Protein AF-A0A8R1EGQ4-F1 (afdb_monomer)

Sequence (397 aa):
MYANQTPTEAYRGAMTIARELTLEKRDGEVLLVQRPARELEHARTPVLSLQNASIRQVSEQLNTLRLVNYEIYAEWASDQSVQFALRSGADNETLIGVDASQNEVYVDRSRSGISDFHEHFLGRHAAGLKAVDSNQHMRIYVDYSSVEVFANDGQAVITDMIYPDAGSMGISVQSQNKDLVFASLHIYELSPIRVEGAIEAGGTKFVCGVGNERGEIEDWCSFPTEHPETTLAKVIDYFRDKGVAAIGIGSFGPIDLQPGSPTYGYITTTPKPGWGNCNVIGLLKREFPVPFGWDTDVNAAALGEVTWGAAKGLDHCVYYTIGTGVGIGLVAGGKRVHGLLHPEGGHIRTRRHPEDHFAGLCPYHGDCLEGMAAGPAIQARWQSPGSELPTDHPAWE

InterPro domains:
  IPR000600 ROK family [PF00480] (197-390)
  IPR013189 Glycosyl hydrolase family 32, C-terminal [PF08244] (39-189)
  IPR013320 Concanavalin A-like lectin/glucanase domain superfamily [SSF49899] (36-192)
  IPR023296 Glycosyl hydrolase, five-bladed beta-propeller domain superfamily [G3DSA:2.115.10.20] (1-45)
  IPR043129 ATPase, nucleotide binding domain [SSF53067] (198-384)
  IPR049874 ROK, conserved site [PS01125] (322-347)
  IPR051804 Carbohydrate Metabolism Regulated Kinase/Isomerase [PTHR42742] (198-396)

Nearest PDB structures (foldseek):
  1xc3-assembly1_A  TM=9.858E-01  e=1.203E-23  Bacillus subtilis
  8i12-assembly1_A  TM=8.477E-01  e=6.881E-15  Arthrobacter sp. MN8
  4fff-assembly4_D  TM=7.784E-01  e=3.334E-12  Paenarthrobacter ureafaciens
  4ffi-assembly4_D  TM=7.939E-01  e=6.505E-12  Paenarthrobacter ureafaciens
  3vgl-assembly1_A  TM=8.192E-01  e=3.037E-10  Streptomyces griseus subsp. griseus NBRC 13350

Radius of gyration: 29.94 Å; Cα contacts (8 Å, |Δi|>4): 850; chains: 1; bounding box: 71×46×81 Å

Foldseek 3Di:
DCQAQDPDDPDTDDDDADWDWDWDADPNDTFTFIAHDPVLVVQWDWDDKDAFAFLVRVQVSQQPFFAAWKKKKFKFWLQWKKWKWFLADDQATWIWIADSVQQKTKIAQQRLPDQPSDPPQGDMDIDHHDDDDTMKIWMWTGHQFWIWIAIPNRRDIDIHTGHHDPRSRGMGMDTPDNRTTINIITMTHGDPFAWEWEWEADPFKIKIFTDGPQPGTDDIDMDTDDALVVRVVVVLVVCLPVNHQEYEYAHAADADCDPPPPQHQAHDDDPHPNRHSDNNVVVVCVRDVHYYHDHHSQQVVQLCCCPPRDNPPHQWDWGWDAEQFIAIWTGHRVRTDADPTHDRQQQAADDDDPPDPQQFDDPVRRHGNRRCGHQVNLCVRVVHGPVPDDPPDPSVD

pLDDT: mean 91.87, std 7.49, range [56.53, 98.62]

Organism: Caenorhabditis japonica (NCBI:txid281687)

Secondary structure (DSSP, 8-state):
-GGGS-S-SS--S-PPPPEEEEEEEETTEEEEEEEE-GGGGGGEEEEEEEEEEEHHHHHHHHTT-B-SSEEEEEEEETTS-EEEEEEE-SS--EEEEEETTTTEEEEE-TTSB--TT-TTTSSEEEEEPPP-SSEEEEEEEE-SSEEEEEETTTTEEEEEE-B--TT--EEEEE-S-TT-EEEEEEEEEE-PPP-EEEEEE-SSEEEEEEE-TT--EEEEEEEE---HHHHHHHHHHHHTTS--SEEEEEE-SSB---TT-TTTTEE-S-SSTTTTTEEHHHHHHHH--S-EEEEEHHHHHHHHHHHTSTTTT-SEEEEEEESSSEEEEEEETTEE---SS---GGGPBPPPPTT------BTTTBSBHHHHHSHHHHHHHHSS-GGGS-TTSTT--

Mean predicted aligned error: 10.71 Å

Solvent-accessible surface area (backbone atoms only — not comparable to full-atom values): 21900 Å² total; per-residue (Å²): 130,63,71,87,50,60,102,51,92,91,57,79,73,78,82,77,78,65,61,47,78,46,81,45,77,55,97,87,41,83,39,69,29,45,36,75,37,74,74,62,61,74,28,54,42,87,73,45,80,46,65,70,34,40,48,62,60,49,28,63,55,33,63,71,46,73,56,64,36,31,37,41,40,39,28,29,56,41,83,54,44,42,37,35,36,36,43,23,47,95,88,29,29,31,38,36,36,37,43,42,92,75,33,27,39,38,42,34,44,71,35,17,44,72,51,86,73,37,88,83,64,52,45,72,48,72,41,72,49,77,93,56,98,55,58,40,38,41,36,36,43,34,45,82,46,36,40,38,38,28,32,62,78,10,58,30,71,52,77,47,79,42,38,43,56,95,81,21,24,31,34,39,58,51,52,91,58,78,82,40,48,29,57,32,37,39,33,25,40,51,47,83,79,52,36,33,31,39,33,43,41,43,81,66,34,34,37,42,35,35,25,38,96,85,72,50,76,77,49,73,52,72,48,69,47,60,47,51,70,66,37,49,48,54,52,50,65,68,51,70,85,59,74,51,60,32,35,38,34,16,31,56,65,50,58,40,73,51,86,88,46,96,54,48,43,17,30,46,66,49,94,53,72,73,41,45,66,29,56,54,48,70,54,49,48,75,80,43,96,50,58,73,47,74,46,40,38,42,42,44,49,32,50,45,25,37,70,74,43,94,34,49,92,48,44,59,45,80,33,76,51,78,38,86,48,34,43,39,7,45,32,52,83,74,34,73,59,73,64,102,55,71,65,64,63,17,65,42,76,62,85,75,58,96,84,63,80,69,74,38,64,32,92,88,68,25,50,16,42,24,12,55,64,6,41,59,26,41,18,67,69,66,77,44,53,61,91,76,52,61,95,85,41,82,87,79,114

Structure (mmCIF, N/CA/C/O backbone):
data_AF-A0A8R1EGQ4-F1
#
_entry.id   AF-A0A8R1EGQ4-F1
#
loop_
_atom_site.group_PDB
_atom_site.id
_atom_site.type_symbol
_atom_site.label_atom_id
_atom_site.label_alt_id
_atom_site.label_comp_id
_atom_site.label_asym_id
_atom_site.label_entity_id
_atom_site.label_seq_id
_atom_site.pdbx_PDB_ins_code
_atom_site.Cartn_x
_atom_site.Cartn_y
_atom_site.Cartn_z
_atom_site.occupancy
_atom_site.B_iso_or_equiv
_atom_site.auth_seq_id
_atom_site.auth_comp_id
_atom_site.auth_asym_id
_atom_site.auth_atom_id
_atom_site.pdbx_PDB_model_num
ATOM 1 N N . MET A 1 1 ? -12.043 24.313 28.238 1.00 58.28 1 MET A N 1
ATOM 2 C CA . MET A 1 1 ? -11.891 23.458 27.039 1.00 58.28 1 MET A CA 1
ATOM 3 C C . MET A 1 1 ? -10.405 23.178 26.881 1.00 58.28 1 MET A C 1
ATOM 5 O O . MET A 1 1 ? -9.650 24.126 26.707 1.00 58.28 1 MET A O 1
ATOM 9 N N . TYR A 1 2 ? -9.984 21.917 26.994 1.00 71.56 2 TYR A N 1
ATOM 10 C CA . TYR A 1 2 ? -8.565 21.527 27.053 1.00 71.56 2 TYR A CA 1
ATOM 11 C C . TYR A 1 2 ? -7.868 21.455 25.684 1.00 71.56 2 TYR A C 1
ATOM 13 O O . TYR A 1 2 ? -6.672 21.191 25.621 1.00 71.56 2 TYR A O 1
ATOM 21 N N . ALA A 1 3 ? -8.588 21.725 24.589 1.00 66.38 3 ALA A N 1
ATOM 22 C CA . ALA A 1 3 ? -8.106 21.578 23.212 1.00 66.38 3 ALA A CA 1
ATOM 23 C C . ALA A 1 3 ? -6.799 22.341 22.901 1.00 66.38 3 ALA A C 1
ATOM 25 O O . ALA A 1 3 ? -6.059 21.942 22.011 1.00 66.38 3 ALA A O 1
ATOM 26 N N . ASN A 1 4 ? -6.491 23.406 23.652 1.00 71.88 4 ASN A N 1
ATOM 27 C CA . ASN A 1 4 ? -5.279 24.218 23.476 1.00 71.88 4 ASN A CA 1
ATOM 28 C C . ASN A 1 4 ? -4.139 23.878 24.456 1.00 71.88 4 ASN A C 1
ATOM 30 O O . ASN A 1 4 ? -3.112 24.552 24.434 1.00 71.88 4 ASN A O 1
ATOM 34 N N . GLN A 1 5 ? -4.330 22.895 25.338 1.00 78.25 5 GLN A N 1
ATOM 35 C CA . GLN A 1 5 ? -3.417 22.559 26.441 1.00 78.25 5 GLN A CA 1
ATOM 36 C C . GLN A 1 5 ? -2.930 21.102 26.359 1.00 78.25 5 GLN A C 1
ATOM 38 O O . GLN A 1 5 ? -2.560 20.515 27.368 1.00 78.25 5 GLN A O 1
ATOM 43 N N . THR A 1 6 ? -2.966 20.498 25.168 1.00 80.94 6 THR A N 1
ATOM 44 C CA . THR A 1 6 ? -2.574 19.098 24.958 1.00 80.94 6 THR A CA 1
ATOM 45 C C . THR A 1 6 ? -1.070 18.885 25.199 1.00 80.94 6 THR A C 1
ATOM 47 O O . THR A 1 6 ? -0.282 19.789 24.911 1.00 80.94 6 THR A O 1
ATOM 50 N N . PRO A 1 7 ? -0.640 17.701 25.682 1.00 80.19 7 PRO A N 1
ATOM 51 C CA . PRO A 1 7 ? 0.758 17.388 26.009 1.00 80.19 7 PRO A CA 1
ATOM 52 C C . PRO A 1 7 ? 1.609 17.081 24.758 1.00 80.19 7 PRO A C 1
ATOM 54 O O . PRO A 1 7 ? 2.436 16.174 24.751 1.00 80.19 7 PRO A O 1
ATOM 57 N N . THR A 1 8 ? 1.381 17.807 23.664 1.00 75.31 8 THR A N 1
ATOM 58 C CA . THR A 1 8 ? 1.959 17.554 22.340 1.00 75.31 8 THR A CA 1
ATOM 59 C C . THR A 1 8 ? 2.763 18.772 21.876 1.00 75.31 8 THR A C 1
ATOM 61 O O . THR A 1 8 ? 2.278 19.902 21.920 1.00 75.31 8 THR A O 1
ATOM 64 N N . GLU A 1 9 ? 4.011 18.566 21.438 1.00 63.69 9 GLU A N 1
ATOM 65 C CA . GLU A 1 9 ? 4.927 19.673 21.104 1.00 63.69 9 GLU A CA 1
ATOM 66 C C . GLU A 1 9 ? 4.793 20.163 19.649 1.00 63.69 9 GLU A C 1
ATOM 68 O O . GLU A 1 9 ? 4.814 21.368 19.401 1.00 63.69 9 GLU A O 1
ATOM 73 N N . ALA A 1 10 ? 4.631 19.243 18.687 1.00 56.53 10 ALA A N 1
ATOM 74 C CA . ALA A 1 10 ? 4.682 19.538 17.246 1.00 56.53 10 ALA A CA 1
ATOM 75 C C . ALA A 1 10 ? 3.310 19.622 16.548 1.00 56.53 10 ALA A C 1
ATOM 77 O O . ALA A 1 10 ? 3.206 20.164 15.450 1.00 56.53 10 ALA A O 1
ATOM 78 N N . TYR A 1 11 ? 2.253 19.099 17.170 1.00 57.59 11 TYR A N 1
ATOM 79 C CA . TYR A 1 11 ? 0.883 19.109 16.651 1.00 57.59 11 TYR A CA 1
ATOM 80 C C . TYR A 1 11 ? -0.089 19.441 17.785 1.00 57.59 11 TYR A C 1
ATOM 82 O O . TYR A 1 11 ? 0.217 19.190 18.950 1.00 57.59 11 TYR A O 1
ATOM 90 N N . ARG A 1 12 ? -1.246 20.033 17.476 1.00 58.31 12 ARG A N 1
ATOM 91 C CA . ARG A 1 12 ? -2.281 20.363 18.469 1.00 58.31 12 ARG A CA 1
ATOM 92 C C . ARG A 1 12 ? -3.647 19.920 17.969 1.00 58.31 12 ARG A C 1
ATOM 94 O O . ARG A 1 12 ? -4.057 20.314 16.881 1.00 58.31 12 ARG A O 1
ATOM 101 N N . GLY A 1 13 ? -4.338 19.144 18.800 1.00 59.12 13 GLY A N 1
ATOM 102 C CA . GLY A 1 13 ? -5.600 18.494 18.454 1.00 59.12 13 GLY A CA 1
ATOM 103 C C . GLY A 1 13 ? -5.421 17.258 17.567 1.00 59.12 13 GLY A C 1
ATOM 104 O O . GLY A 1 13 ? -4.347 17.023 17.016 1.00 59.12 13 GLY A O 1
ATOM 105 N N . ALA A 1 14 ? -6.492 16.480 17.436 1.00 62.59 14 ALA A N 1
ATOM 106 C CA . ALA A 1 14 ? -6.661 15.500 16.371 1.00 62.59 14 ALA A CA 1
ATOM 107 C C . ALA A 1 14 ? -7.864 15.920 15.526 1.00 62.59 14 ALA A C 1
ATOM 109 O O . ALA A 1 14 ? -8.851 16.445 16.052 1.00 62.59 14 ALA A O 1
ATOM 110 N N . MET A 1 15 ? -7.775 15.710 14.214 1.00 66.06 15 MET A N 1
ATOM 111 C CA . MET A 1 15 ? -8.969 15.755 13.382 1.00 66.06 15 MET A CA 1
ATOM 112 C C . MET A 1 15 ? -9.761 14.477 13.634 1.00 66.06 15 MET A C 1
ATOM 114 O O . MET A 1 15 ? -9.189 13.393 13.646 1.00 66.06 15 MET A O 1
ATOM 118 N N . THR A 1 16 ? -11.067 14.626 13.839 1.00 74.69 16 THR A N 1
ATOM 119 C CA . THR A 1 16 ? -11.985 13.484 13.805 1.00 74.69 16 THR A CA 1
ATOM 120 C C . THR A 1 16 ? -11.912 12.823 12.429 1.00 74.69 16 THR A C 1
ATOM 122 O O . THR A 1 16 ? -11.669 13.506 11.425 1.00 74.69 16 THR A O 1
ATOM 125 N N . ILE A 1 17 ? -12.127 11.515 12.366 1.00 87.19 17 ILE A N 1
ATOM 126 C CA . ILE A 1 17 ? -12.250 10.783 11.117 1.00 87.19 17 ILE A CA 1
ATOM 127 C C . ILE A 1 17 ? -13.349 11.416 10.258 1.00 87.19 17 ILE A C 1
ATOM 129 O O . ILE A 1 17 ? -14.364 11.923 10.751 1.00 87.19 17 ILE A O 1
ATOM 133 N N . ALA A 1 18 ? -13.147 11.389 8.941 1.00 89.81 18 ALA A N 1
ATOM 134 C CA . ALA A 1 18 ? -14.169 11.836 8.010 1.00 89.81 18 ALA A CA 1
ATOM 135 C C . ALA A 1 18 ? -15.449 11.009 8.216 1.00 89.81 18 ALA A C 1
ATOM 137 O O . ALA A 1 18 ? -15.400 9.781 8.317 1.00 89.81 18 ALA A O 1
ATOM 138 N N . ARG A 1 19 ? -16.594 11.693 8.289 1.00 92.88 19 ARG A N 1
ATOM 139 C CA . ARG A 1 19 ? -17.898 11.084 8.559 1.00 92.88 19 ARG A CA 1
ATOM 140 C C . ARG A 1 19 ? -18.994 11.672 7.689 1.00 92.88 19 ARG A C 1
ATOM 142 O O . ARG A 1 19 ? -18.993 12.864 7.386 1.00 92.88 19 ARG A O 1
ATOM 149 N N . GLU A 1 20 ? -19.951 10.829 7.345 1.00 93.81 20 GLU A N 1
ATOM 150 C CA . GLU A 1 20 ? -21.193 11.202 6.687 1.00 93.81 20 GLU A CA 1
ATOM 151 C C . GLU A 1 20 ? -22.265 11.482 7.743 1.00 93.81 20 GLU A C 1
ATOM 153 O O . GLU A 1 20 ? -22.477 10.686 8.661 1.00 93.81 20 GLU A O 1
ATOM 158 N N . LEU A 1 21 ? -22.946 12.623 7.619 1.00 94.81 21 LEU A N 1
ATOM 159 C CA . LEU A 1 21 ? -24.039 13.017 8.503 1.00 94.81 21 LEU A CA 1
ATOM 160 C C . LEU A 1 21 ? -25.363 12.882 7.756 1.00 94.81 21 LEU A C 1
ATOM 162 O O . LEU A 1 21 ? -25.537 13.440 6.674 1.00 94.81 21 LEU A O 1
ATOM 166 N N . THR A 1 22 ? -26.313 12.177 8.359 1.00 94.44 22 THR A N 1
ATOM 167 C CA . THR A 1 22 ? -27.644 11.941 7.790 1.00 94.44 22 THR A CA 1
ATOM 168 C C . THR A 1 22 ? -28.724 12.192 8.836 1.00 94.44 22 THR A C 1
ATOM 170 O O . THR A 1 22 ? -28.500 12.020 10.033 1.00 94.44 22 THR A O 1
ATOM 173 N N . LEU A 1 23 ? -29.904 12.631 8.394 1.00 94.25 23 LEU A N 1
ATOM 174 C CA . LEU A 1 23 ? -31.097 12.682 9.236 1.00 94.25 23 LEU A CA 1
ATOM 175 C C . LEU A 1 23 ? -31.973 11.478 8.901 1.00 94.25 23 LEU A C 1
ATOM 177 O O . LEU A 1 23 ? -32.432 11.345 7.768 1.00 94.25 23 LEU A O 1
ATOM 181 N N . GLU A 1 24 ? -32.225 10.621 9.884 1.00 90.88 24 GLU A N 1
ATOM 182 C CA . GLU A 1 24 ? -33.025 9.408 9.720 1.00 90.88 24 GLU A CA 1
ATOM 183 C C . GLU A 1 24 ? -34.241 9.422 10.633 1.00 90.88 24 GLU A C 1
ATOM 185 O O . GLU A 1 24 ? -34.179 9.907 11.759 1.00 90.88 24 GLU A O 1
ATOM 190 N N . LYS A 1 25 ? -35.356 8.853 10.169 1.00 87.62 25 LYS A N 1
ATOM 191 C CA . LYS A 1 25 ? -36.544 8.670 11.001 1.00 87.62 25 LYS A CA 1
ATOM 192 C C . LYS A 1 25 ? -36.578 7.240 11.537 1.00 87.62 25 LYS A C 1
ATOM 194 O O . LYS A 1 25 ? -36.754 6.315 10.751 1.00 87.62 25 LYS A O 1
ATOM 199 N N . ARG A 1 26 ? -36.440 7.064 12.854 1.00 82.19 26 ARG A N 1
ATOM 200 C CA . ARG A 1 26 ? -36.536 5.763 13.546 1.00 82.19 26 ARG A CA 1
ATOM 201 C C . ARG A 1 26 ? -37.587 5.870 14.650 1.00 82.19 26 ARG A C 1
ATOM 203 O O . ARG A 1 26 ? -37.583 6.846 15.397 1.00 82.19 26 ARG A O 1
ATOM 210 N N . ASP A 1 27 ? -38.536 4.937 14.676 1.00 76.88 27 ASP A N 1
ATOM 211 C CA . ASP A 1 27 ? -39.656 4.905 15.637 1.00 76.88 27 ASP A CA 1
ATOM 212 C C . ASP A 1 27 ? -40.436 6.222 15.755 1.00 76.88 27 ASP A C 1
ATOM 214 O O . ASP A 1 27 ? -40.885 6.634 16.820 1.00 76.88 27 ASP A O 1
ATOM 218 N N . GLY A 1 28 ? -40.597 6.919 14.628 1.00 82.88 28 GLY A N 1
ATOM 219 C CA . GLY A 1 28 ? -41.323 8.187 14.578 1.00 82.88 28 GLY A CA 1
ATOM 220 C C . GLY A 1 28 ? -40.487 9.427 14.905 1.00 82.88 28 GLY A C 1
ATOM 221 O O . GLY A 1 28 ? -40.935 10.528 14.579 1.00 82.88 28 GLY A O 1
ATOM 222 N N . GLU A 1 29 ? -39.272 9.275 15.432 1.00 84.88 29 GLU A N 1
ATOM 223 C CA . GLU A 1 29 ? -38.372 10.377 15.781 1.00 84.88 29 GLU A CA 1
ATOM 224 C C . GLU A 1 29 ? -37.299 10.612 14.716 1.00 84.88 29 GLU A C 1
ATOM 226 O O . GLU A 1 29 ? -36.794 9.672 14.104 1.00 84.88 29 GLU A O 1
ATOM 231 N N . VAL A 1 30 ? -36.934 11.878 14.501 1.00 89.56 30 VAL A N 1
ATOM 232 C CA . VAL A 1 30 ? -35.821 12.254 13.619 1.00 89.56 30 VAL A CA 1
ATOM 233 C C . VAL A 1 30 ? -34.527 12.231 14.428 1.00 89.56 30 VAL A C 1
ATOM 235 O O . VAL A 1 30 ? -34.418 12.899 15.454 1.00 89.56 30 VAL A O 1
ATOM 238 N N . LEU A 1 31 ? -33.551 11.467 13.955 1.00 88.44 31 LEU A N 1
ATOM 239 C CA . LEU A 1 31 ? -32.238 11.276 14.551 1.00 88.44 31 LEU A CA 1
ATOM 240 C C . LEU A 1 31 ? -31.157 11.809 13.616 1.00 88.44 31 LEU A C 1
ATOM 242 O O . LEU A 1 31 ? -31.199 11.555 12.414 1.00 88.44 31 LEU A O 1
ATOM 246 N N . LEU A 1 32 ? -30.166 12.500 14.179 1.00 91.38 32 LEU A N 1
ATOM 247 C CA . LEU A 1 32 ? -28.900 12.733 13.494 1.00 91.38 32 LEU A CA 1
ATOM 248 C C . LEU A 1 32 ? -28.051 11.470 13.627 1.00 91.38 32 LEU A C 1
ATOM 250 O O . LEU A 1 32 ? -27.694 11.084 14.736 1.00 91.38 32 LEU A O 1
ATOM 254 N N . VAL A 1 33 ? -27.736 10.848 12.499 1.00 93.44 33 VAL A N 1
ATOM 255 C CA . VAL A 1 33 ? -26.896 9.656 12.419 1.00 93.44 33 VAL A CA 1
ATOM 256 C C . VAL A 1 33 ? -25.579 10.037 11.757 1.00 93.44 33 VAL A C 1
ATOM 258 O O . VAL A 1 33 ? -25.565 10.725 10.733 1.00 93.44 33 VAL A O 1
ATOM 261 N N . GLN A 1 34 ? -24.472 9.607 12.355 1.00 95.12 34 GLN A N 1
ATOM 262 C CA . GLN A 1 34 ? -23.125 9.914 11.887 1.00 95.12 34 GLN A CA 1
ATOM 263 C C . GLN A 1 34 ? -22.370 8.618 11.614 1.00 95.12 34 GLN A C 1
ATOM 265 O O . GLN A 1 34 ? -22.123 7.856 12.542 1.00 95.12 34 GLN A O 1
ATOM 270 N N . ARG A 1 35 ? -21.971 8.369 10.369 1.00 94.56 35 ARG A N 1
ATOM 271 C CA . ARG A 1 35 ? -21.235 7.153 9.992 1.00 94.56 35 ARG A CA 1
ATOM 272 C C . ARG A 1 35 ? -19.822 7.494 9.536 1.00 94.56 35 ARG A C 1
ATOM 274 O O . ARG A 1 35 ? -19.649 8.541 8.918 1.00 94.56 35 ARG A O 1
ATOM 281 N N . PRO A 1 36 ? -18.821 6.639 9.789 1.00 94.31 36 PRO A N 1
ATOM 282 C CA . PRO A 1 36 ? -17.505 6.800 9.177 1.00 94.31 36 PRO A CA 1
ATOM 283 C C . PRO A 1 36 ? -17.629 6.842 7.651 1.00 94.31 36 PRO A C 1
ATOM 285 O O . PRO A 1 36 ? -18.422 6.089 7.082 1.00 94.31 36 PRO A O 1
ATOM 288 N N . ALA A 1 37 ? -16.855 7.708 6.998 1.00 92.25 37 ALA A N 1
ATOM 289 C CA . ALA A 1 37 ? -16.814 7.783 5.543 1.00 92.25 37 ALA A CA 1
ATOM 290 C C . ALA A 1 37 ? -16.367 6.437 4.956 1.00 92.25 37 ALA A C 1
ATOM 292 O O . ALA A 1 37 ? -15.406 5.826 5.434 1.00 92.25 37 ALA A O 1
ATOM 293 N N . ARG A 1 38 ? -17.049 5.981 3.904 1.00 89.56 38 ARG A N 1
ATOM 294 C CA . ARG A 1 38 ? -16.772 4.689 3.252 1.00 89.56 38 ARG A CA 1
ATOM 295 C C . ARG A 1 38 ? -15.348 4.590 2.692 1.00 89.56 38 ARG A C 1
ATOM 297 O O . ARG A 1 38 ? -14.814 3.502 2.538 1.00 89.56 38 ARG A O 1
ATOM 304 N N . GLU A 1 39 ? -14.703 5.712 2.392 1.00 84.94 39 GLU A N 1
ATOM 305 C CA . GLU A 1 39 ? -13.339 5.739 1.866 1.00 84.94 39 GLU A CA 1
ATOM 306 C C . GLU A 1 39 ? -12.321 5.187 2.880 1.00 84.94 39 GLU A C 1
ATOM 308 O O . GLU A 1 39 ? -11.289 4.658 2.466 1.00 84.94 39 GLU A O 1
ATOM 313 N N . LEU A 1 40 ? -12.636 5.225 4.185 1.00 87.44 40 LEU A N 1
ATOM 314 C CA . LEU A 1 40 ? -11.818 4.627 5.248 1.00 87.44 40 LEU A CA 1
ATOM 315 C C . LEU A 1 40 ? -11.712 3.101 5.125 1.00 87.44 40 LEU A C 1
ATOM 317 O O . LEU A 1 40 ? -10.766 2.510 5.641 1.00 87.44 40 LEU A O 1
ATOM 321 N N . GLU A 1 41 ? -12.641 2.452 4.419 1.00 89.38 41 GLU A N 1
ATOM 322 C CA . GLU A 1 41 ? -12.607 1.004 4.219 1.00 89.38 41 GLU A CA 1
ATOM 323 C C . GLU A 1 41 ? -11.404 0.558 3.375 1.00 89.38 41 GLU A C 1
ATOM 325 O O . GLU A 1 41 ? -10.922 -0.561 3.550 1.00 89.38 41 GLU A O 1
ATOM 330 N N . HIS A 1 42 ? -10.858 1.432 2.521 1.00 84.62 42 HIS A N 1
ATOM 331 C CA . HIS A 1 42 ? -9.671 1.124 1.718 1.00 84.62 42 HIS A CA 1
ATOM 332 C C . HIS A 1 42 ? -8.394 0.998 2.563 1.00 84.62 42 HIS A C 1
ATOM 334 O O . HIS A 1 42 ? -7.479 0.272 2.177 1.00 84.62 42 HIS A O 1
ATOM 340 N N . ALA A 1 43 ? -8.351 1.640 3.735 1.00 86.25 43 ALA A N 1
ATOM 341 C CA . ALA A 1 43 ? -7.224 1.567 4.667 1.00 86.25 43 ALA A CA 1
ATOM 342 C C . ALA A 1 43 ? -7.204 0.272 5.505 1.00 86.25 43 ALA A C 1
ATOM 344 O O . ALA A 1 43 ? -6.272 0.053 6.282 1.00 86.25 43 ALA A O 1
ATOM 345 N N . ARG A 1 44 ? -8.233 -0.582 5.383 1.00 91.69 44 ARG A N 1
ATOM 346 C CA . ARG A 1 44 ? -8.366 -1.812 6.168 1.00 91.69 44 ARG A CA 1
ATOM 347 C C . ARG A 1 44 ? -7.428 -2.909 5.667 1.00 91.69 44 ARG A C 1
ATOM 349 O O . ARG A 1 44 ? -7.499 -3.333 4.512 1.00 91.69 44 ARG A O 1
ATOM 356 N N . THR A 1 45 ? -6.680 -3.477 6.604 1.00 91.56 45 THR A N 1
ATOM 357 C CA . THR A 1 45 ? -6.012 -4.774 6.473 1.00 91.56 45 THR A CA 1
ATOM 358 C C . THR A 1 45 ? -6.639 -5.745 7.480 1.00 91.56 45 THR A C 1
ATOM 360 O O . THR A 1 45 ? -6.553 -5.497 8.683 1.00 91.56 45 THR A O 1
ATOM 363 N N . PRO A 1 46 ? -7.314 -6.831 7.048 1.00 95.06 46 PRO A N 1
ATOM 364 C CA . PRO A 1 46 ? -7.962 -7.769 7.969 1.00 95.06 46 PRO A CA 1
ATOM 365 C C . PRO A 1 46 ? -6.969 -8.438 8.931 1.00 95.06 46 PRO A C 1
ATOM 367 O O . PRO A 1 46 ? -5.986 -9.025 8.486 1.00 95.06 46 PRO A O 1
ATOM 370 N N . VAL A 1 47 ? -7.259 -8.396 10.236 1.00 96.94 47 VAL A N 1
ATOM 371 C CA . VAL A 1 47 ? -6.438 -9.021 11.295 1.00 96.94 47 VAL A CA 1
ATOM 372 C C . VAL A 1 47 ? -7.180 -10.164 11.976 1.00 96.94 47 VAL A C 1
ATOM 374 O O . VAL A 1 47 ? -6.628 -11.245 12.168 1.00 96.94 47 VAL A O 1
ATOM 377 N N . LEU A 1 48 ? -8.440 -9.936 12.347 1.00 98.12 48 LEU A N 1
ATOM 378 C CA . LEU A 1 48 ? -9.266 -10.921 13.037 1.00 98.12 48 LEU A CA 1
ATOM 379 C C . LEU A 1 48 ? -10.687 -10.871 12.488 1.00 98.12 48 LEU A C 1
ATOM 381 O O . LEU A 1 48 ? -11.240 -9.799 12.264 1.00 98.12 48 LEU A O 1
ATOM 385 N N . SER A 1 49 ? -11.284 -12.040 12.287 1.00 98.31 49 SER A N 1
ATOM 386 C CA . SER A 1 49 ? -12.671 -12.173 11.855 1.00 98.31 49 SER A CA 1
ATOM 387 C C . SER A 1 49 ? -13.280 -13.397 12.522 1.00 98.31 49 SER A C 1
ATOM 389 O O . SER A 1 49 ? -12.898 -14.527 12.222 1.00 98.31 49 SER A O 1
ATOM 391 N N . LEU A 1 50 ? -14.223 -13.167 13.427 1.00 98.12 50 LEU A N 1
ATOM 392 C CA . LEU A 1 50 ? -14.918 -14.191 14.194 1.00 98.12 50 LEU A CA 1
ATOM 393 C C . LEU A 1 50 ? -16.424 -14.069 13.965 1.00 98.12 50 LEU A C 1
ATOM 395 O O . LEU A 1 50 ? -16.963 -12.971 13.845 1.00 98.12 50 LEU A O 1
ATOM 399 N N . GLN A 1 51 ? -17.095 -15.213 13.906 1.00 98.06 51 GLN A N 1
ATOM 400 C CA . GLN A 1 51 ? -18.537 -15.324 13.702 1.00 98.06 51 GLN A CA 1
ATOM 401 C C . GLN A 1 51 ? -19.093 -16.285 14.748 1.00 98.06 51 GLN A C 1
ATOM 403 O O . GLN A 1 51 ? -18.517 -17.356 14.946 1.00 98.06 51 GLN A O 1
ATOM 408 N N . ASN A 1 52 ? -20.193 -15.909 15.404 1.00 97.75 52 ASN A N 1
ATOM 409 C CA . ASN A 1 52 ? -20.836 -16.686 16.470 1.00 97.75 52 ASN A CA 1
ATOM 410 C C . ASN A 1 52 ? -19.837 -17.199 17.528 1.00 97.75 52 ASN A C 1
ATOM 412 O O . ASN A 1 52 ? -19.815 -18.384 17.867 1.00 97.75 52 ASN A O 1
ATOM 416 N N . ALA A 1 53 ? -18.968 -16.312 18.015 1.00 98.00 53 ALA A N 1
ATOM 417 C CA . ALA A 1 53 ? -17.872 -16.661 18.913 1.00 98.00 53 ALA A CA 1
ATOM 418 C C . ALA A 1 53 ? -18.198 -16.295 20.364 1.00 98.00 53 ALA A C 1
ATOM 420 O O . ALA A 1 53 ? -18.665 -15.194 20.652 1.00 98.00 53 ALA A O 1
ATOM 421 N N . SER A 1 54 ? -17.908 -17.204 21.297 1.00 98.19 54 SER A N 1
ATOM 422 C CA . SER A 1 54 ? -18.048 -16.918 22.729 1.00 98.19 54 SER A CA 1
ATOM 423 C C . SER A 1 54 ? -17.053 -15.848 23.177 1.00 98.19 54 SER A C 1
ATOM 425 O O . SER A 1 54 ? -15.938 -15.758 22.653 1.00 98.19 54 SER A O 1
ATOM 427 N N . ILE A 1 55 ? -17.403 -15.088 24.215 1.00 97.69 55 ILE A N 1
ATOM 428 C CA . ILE A 1 55 ? -16.515 -14.075 24.796 1.00 97.69 55 ILE A CA 1
ATOM 429 C C . ILE A 1 55 ? -15.161 -14.649 25.221 1.00 97.69 55 ILE A C 1
ATOM 431 O O . ILE A 1 55 ? -14.142 -13.973 25.108 1.00 97.69 55 ILE A O 1
ATOM 435 N N . ARG A 1 56 ? -15.121 -15.916 25.649 1.00 97.56 56 ARG A N 1
ATOM 436 C CA . ARG A 1 56 ? -13.869 -16.604 25.970 1.00 97.56 56 ARG A CA 1
ATOM 437 C C . ARG A 1 56 ? -12.969 -16.736 24.741 1.00 97.56 56 ARG A C 1
ATOM 439 O O . ARG A 1 56 ? -11.801 -16.372 24.820 1.00 97.56 56 ARG A O 1
ATOM 446 N N . GLN A 1 57 ? -13.506 -17.226 23.623 1.00 97.56 57 GLN A N 1
ATOM 447 C CA . GLN A 1 57 ? -12.746 -17.366 22.375 1.00 97.56 57 GLN A CA 1
ATOM 448 C C . GLN A 1 57 ? -12.263 -16.005 21.874 1.00 97.56 57 GLN A C 1
ATOM 450 O O . GLN A 1 57 ? -11.104 -15.871 21.491 1.00 97.56 57 GLN A O 1
ATOM 455 N N . VAL A 1 58 ? -13.128 -14.986 21.921 1.00 98.12 58 VAL A N 1
ATOM 456 C CA . VAL A 1 58 ? -12.753 -13.616 21.551 1.00 98.12 58 VAL A CA 1
ATOM 457 C C . VAL A 1 58 ? -11.625 -13.110 22.450 1.00 98.12 58 VAL A C 1
ATOM 459 O O . VAL A 1 58 ? -10.606 -12.659 21.940 1.00 98.12 58 VAL A O 1
ATOM 462 N N . SER A 1 59 ? -11.755 -13.231 23.773 1.00 97.75 59 SER A N 1
ATOM 463 C CA . SER A 1 59 ? -10.737 -12.791 24.736 1.00 97.75 59 SER A CA 1
ATOM 464 C C . SER A 1 59 ? -9.383 -13.469 24.497 1.00 97.75 59 SER A C 1
ATOM 466 O O . SER A 1 59 ? -8.356 -12.793 24.455 1.00 97.75 59 SER A O 1
ATOM 468 N N . GLU A 1 60 ? -9.373 -14.786 24.264 1.00 97.62 60 GLU A N 1
ATOM 469 C CA . GLU A 1 60 ? -8.158 -15.543 23.938 1.00 97.62 60 GLU A CA 1
ATOM 470 C C . GLU A 1 60 ? -7.471 -15.005 22.670 1.00 97.62 60 GLU A C 1
ATOM 472 O O . GLU A 1 60 ? -6.251 -14.856 22.674 1.00 97.62 60 GLU A O 1
ATOM 477 N N . GLN A 1 61 ? -8.228 -14.650 21.623 1.00 98.25 61 GLN A N 1
ATOM 478 C CA . GLN A 1 61 ? -7.670 -14.054 20.401 1.00 98.25 61 GLN A CA 1
ATOM 479 C C . GLN A 1 61 ? -7.161 -12.623 20.635 1.00 98.25 61 GLN A C 1
ATOM 481 O O . GLN A 1 61 ? -6.010 -12.324 20.314 1.00 98.25 61 GLN A O 1
ATOM 486 N N . LEU A 1 62 ? -7.975 -11.744 21.235 1.00 98.19 62 LEU A N 1
ATOM 487 C CA . LEU A 1 62 ? -7.623 -10.331 21.443 1.00 98.19 62 LEU A CA 1
ATOM 488 C C . LEU A 1 62 ? -6.365 -10.152 22.294 1.00 98.19 62 LEU A C 1
ATOM 490 O O . LEU A 1 62 ? -5.515 -9.334 21.951 1.00 98.19 62 LEU A O 1
ATOM 494 N N . ASN A 1 63 ? -6.183 -10.975 23.331 1.00 96.25 63 ASN A N 1
ATOM 495 C CA . ASN A 1 63 ? -5.014 -10.899 24.210 1.00 96.25 63 ASN A CA 1
ATOM 496 C C . ASN A 1 63 ? -3.678 -11.148 23.479 1.00 96.25 63 ASN A C 1
ATOM 498 O O . ASN A 1 63 ? -2.616 -10.758 23.983 1.00 96.25 63 ASN A O 1
ATOM 502 N N . THR A 1 64 ? -3.708 -11.772 22.295 1.00 97.00 64 THR A N 1
ATOM 503 C CA . THR A 1 64 ? -2.512 -11.992 21.466 1.00 97.00 64 THR A CA 1
ATOM 504 C C . THR A 1 64 ? -2.174 -10.802 20.570 1.00 97.00 64 THR A C 1
ATOM 506 O O . THR A 1 64 ? -1.020 -10.653 20.169 1.00 97.00 64 THR A O 1
ATOM 509 N N . LEU A 1 65 ? -3.145 -9.932 20.285 1.00 97.19 65 LEU A N 1
ATOM 510 C CA . LEU A 1 65 ? -2.973 -8.808 19.372 1.00 97.19 65 LEU A CA 1
ATOM 511 C C . LEU A 1 65 ? -2.170 -7.677 20.017 1.00 97.19 65 LEU A C 1
ATOM 513 O O . LEU A 1 65 ? -2.287 -7.388 21.211 1.00 97.19 65 LEU A O 1
ATOM 517 N N . ARG A 1 66 ? -1.344 -7.021 19.202 1.00 96.81 66 ARG A N 1
ATOM 518 C CA . ARG A 1 66 ? -0.613 -5.800 19.554 1.00 96.81 66 ARG A CA 1
ATOM 519 C C . ARG A 1 66 ? -0.742 -4.824 18.396 1.00 96.81 66 ARG A C 1
ATOM 521 O O . ARG A 1 66 ? -0.048 -4.983 17.400 1.00 96.81 66 ARG A O 1
ATOM 528 N N . LEU A 1 67 ? -1.630 -3.841 18.526 1.00 95.19 67 LEU A N 1
ATOM 529 C CA . LEU A 1 67 ? -1.945 -2.882 17.463 1.00 95.19 67 LEU A CA 1
ATOM 530 C C . LEU A 1 67 ? -1.927 -1.443 17.998 1.00 95.19 67 LEU A C 1
ATOM 532 O O . LEU A 1 67 ? -2.132 -1.193 19.191 1.00 95.19 67 LEU A O 1
ATOM 536 N N . VAL A 1 68 ? -1.674 -0.490 17.102 1.00 92.94 68 VAL A N 1
ATOM 537 C CA . VAL A 1 68 ? -1.767 0.950 17.397 1.00 92.94 68 VAL A CA 1
ATOM 538 C C . VAL A 1 68 ? -2.977 1.555 16.707 1.00 92.94 68 VAL A C 1
ATOM 540 O O . VAL A 1 68 ? -3.844 2.081 17.396 1.00 92.94 68 VAL A O 1
ATOM 543 N N . ASN A 1 69 ? -3.049 1.397 15.382 1.00 93.44 69 ASN A N 1
ATOM 544 C CA . ASN A 1 69 ? -4.092 1.976 14.545 1.00 93.44 69 ASN A CA 1
ATOM 545 C C . ASN A 1 69 ? -4.989 0.862 14.026 1.00 93.44 69 ASN A C 1
ATOM 547 O O . ASN A 1 69 ? -4.530 -0.016 13.291 1.00 93.44 69 ASN A O 1
ATOM 551 N N . TYR A 1 70 ? -6.247 0.848 14.441 1.00 97.00 70 TYR A N 1
ATOM 552 C CA . TYR A 1 70 ? -7.152 -0.236 14.083 1.00 97.00 70 TYR A CA 1
ATOM 553 C C . TYR A 1 70 ? -8.616 0.172 14.181 1.00 97.00 70 TYR A C 1
ATOM 555 O O . TYR A 1 70 ? -8.993 1.097 14.898 1.00 97.00 70 TYR A O 1
ATOM 563 N N . GLU A 1 71 ? -9.443 -0.571 13.459 1.00 97.75 71 GLU A N 1
ATOM 564 C CA . GLU A 1 71 ? -10.892 -0.560 13.568 1.00 97.75 71 GLU A CA 1
ATOM 565 C C . GLU A 1 71 ? -11.348 -1.861 14.235 1.00 97.75 71 GLU A C 1
ATOM 567 O O . GLU A 1 71 ? -10.936 -2.946 13.824 1.00 97.75 71 GLU A O 1
ATOM 572 N N . ILE A 1 72 ? -12.225 -1.759 15.231 1.00 98.44 72 ILE A N 1
ATOM 573 C CA . ILE A 1 72 ? -13.017 -2.877 15.751 1.00 98.44 72 ILE A CA 1
ATOM 574 C C . ILE A 1 72 ? -14.449 -2.693 15.269 1.00 98.44 72 ILE A C 1
ATOM 576 O O . ILE A 1 72 ? -15.023 -1.622 15.438 1.00 98.44 72 ILE A O 1
ATOM 580 N N . TYR A 1 73 ? -15.049 -3.750 14.742 1.00 97.75 73 TYR A N 1
ATOM 581 C CA . TYR A 1 73 ? -16.483 -3.850 14.516 1.00 97.75 73 TYR A CA 1
ATOM 582 C C . TYR A 1 73 ? -17.015 -5.076 15.249 1.00 97.75 73 TYR A C 1
ATOM 584 O O . TYR A 1 73 ? -16.509 -6.178 15.043 1.00 97.75 73 TYR A O 1
ATOM 592 N N . ALA A 1 74 ? -18.006 -4.897 16.116 1.00 97.69 74 ALA A N 1
ATOM 593 C CA . ALA A 1 74 ? -18.559 -5.976 16.922 1.00 97.69 74 ALA A CA 1
ATOM 594 C C . ALA A 1 74 ? -20.083 -5.895 17.011 1.00 97.69 74 ALA A C 1
ATOM 596 O O . ALA A 1 74 ? -20.660 -4.807 17.110 1.00 97.69 74 ALA A O 1
ATOM 597 N N . GLU A 1 75 ? -20.709 -7.068 17.035 1.00 97.31 75 GLU A N 1
ATOM 598 C CA . GLU A 1 75 ? -22.151 -7.246 17.158 1.00 97.31 75 GLU A CA 1
ATOM 599 C C . GLU A 1 75 ? -22.473 -8.326 18.189 1.00 97.31 75 GLU A C 1
ATOM 601 O O . GLU A 1 75 ? -21.892 -9.415 18.174 1.00 97.31 75 GLU A O 1
ATOM 606 N N . TRP A 1 76 ? -23.420 -8.043 19.077 1.00 96.00 76 TRP A N 1
ATOM 607 C CA . TRP A 1 76 ? -23.883 -8.977 20.105 1.00 96.00 76 TRP A CA 1
ATOM 608 C C . TRP A 1 76 ? -25.323 -8.647 20.525 1.00 96.00 76 TRP A C 1
ATOM 610 O O . TRP A 1 76 ? -25.890 -7.650 20.081 1.00 96.00 76 TRP A O 1
ATOM 620 N N . ALA A 1 77 ? -25.927 -9.489 21.365 1.00 93.19 77 ALA A N 1
ATOM 621 C CA . ALA A 1 77 ? -27.294 -9.287 21.851 1.00 93.19 77 ALA A CA 1
ATOM 622 C C . ALA A 1 77 ? -27.442 -7.959 22.622 1.00 93.19 77 ALA A C 1
ATOM 624 O O . ALA A 1 77 ? -26.621 -7.642 23.484 1.00 93.19 77 ALA A O 1
ATOM 625 N N . SER A 1 78 ? -28.491 -7.188 22.322 1.00 89.06 78 SER A N 1
ATOM 626 C CA . SER A 1 78 ? -28.643 -5.808 22.808 1.00 89.06 78 SER A CA 1
ATOM 627 C C . SER A 1 78 ? -28.857 -5.659 24.316 1.00 89.06 78 SER A C 1
ATOM 629 O O . SER A 1 78 ? -28.632 -4.584 24.866 1.00 89.06 78 SER A O 1
ATOM 631 N N . ASP A 1 79 ? -29.237 -6.735 25.001 1.00 90.38 79 ASP A N 1
ATOM 632 C CA . ASP A 1 79 ? -29.470 -6.767 26.444 1.00 90.38 79 ASP A CA 1
ATOM 633 C C . ASP A 1 79 ? -28.199 -7.034 27.272 1.00 90.38 79 ASP A C 1
ATOM 635 O O . ASP A 1 79 ? -28.266 -7.117 28.500 1.00 90.38 79 ASP A O 1
ATOM 639 N N . GLN A 1 80 ? -27.034 -7.164 26.627 1.00 93.25 80 GLN A N 1
ATOM 640 C CA . GLN A 1 80 ? -25.771 -7.472 27.296 1.00 93.25 80 GLN A CA 1
ATOM 641 C C . GLN A 1 80 ? -24.790 -6.294 27.284 1.00 93.25 80 GLN A C 1
ATOM 643 O O . GLN A 1 80 ? -24.511 -5.699 26.241 1.00 93.25 80 GLN A O 1
ATOM 648 N N . SER A 1 81 ? -24.170 -6.027 28.436 1.00 95.81 81 SER A N 1
ATOM 649 C CA . SER A 1 81 ? -23.058 -5.075 28.544 1.00 95.81 81 SER A CA 1
ATOM 650 C C . SER A 1 81 ? -21.735 -5.705 28.096 1.00 95.81 81 SER A C 1
ATOM 652 O O . SER A 1 81 ? -21.395 -6.823 28.500 1.00 95.81 81 SER A O 1
ATOM 654 N N . VAL A 1 82 ? -20.953 -4.966 27.310 1.00 97.81 82 VAL A N 1
ATOM 655 C CA . VAL A 1 82 ? -19.621 -5.362 26.818 1.00 97.81 82 VAL A CA 1
ATOM 656 C C . VAL A 1 82 ? -18.657 -4.201 27.007 1.00 97.81 82 VAL A C 1
ATOM 658 O O . VAL A 1 82 ? -18.992 -3.063 26.685 1.00 97.81 82 VAL A O 1
ATOM 661 N N . GLN A 1 83 ? -17.449 -4.500 27.482 1.00 98.25 83 GLN A N 1
ATOM 662 C CA . GLN A 1 83 ? -16.371 -3.535 27.665 1.00 98.25 83 GLN A CA 1
ATOM 663 C C . GLN A 1 83 ? -15.093 -4.030 26.991 1.00 98.25 83 GLN A C 1
ATOM 665 O O . GLN A 1 83 ? -14.592 -5.112 27.293 1.00 98.25 83 GLN A O 1
ATOM 670 N N . PHE A 1 84 ? -14.530 -3.201 26.126 1.00 98.62 84 PHE A N 1
ATOM 671 C CA . PHE A 1 84 ? -13.186 -3.333 25.594 1.00 98.62 84 PHE A CA 1
ATOM 672 C C . PHE A 1 84 ? -12.214 -2.501 26.431 1.00 98.62 84 PHE A C 1
ATOM 674 O O . PHE A 1 84 ? -12.522 -1.371 26.808 1.00 98.62 84 PHE A O 1
ATOM 681 N N . ALA A 1 85 ? -11.032 -3.049 26.695 1.00 98.31 85 ALA A N 1
ATOM 682 C CA . ALA A 1 85 ? -9.883 -2.285 27.162 1.00 98.31 85 ALA A CA 1
ATOM 683 C C . ALA A 1 85 ? -8.888 -2.177 26.004 1.00 98.31 85 ALA A C 1
ATOM 685 O O . ALA A 1 85 ? -8.419 -3.191 25.478 1.00 98.31 85 ALA A O 1
ATOM 686 N N . LEU A 1 86 ? -8.645 -0.945 25.570 1.00 98.25 86 LEU A N 1
ATOM 687 C CA . LEU A 1 86 ? -7.887 -0.595 24.375 1.00 98.25 86 LEU A CA 1
ATOM 688 C C . LEU A 1 86 ? -6.663 0.223 24.754 1.00 98.25 86 LEU A C 1
ATOM 690 O O . LEU A 1 86 ? -6.670 0.941 25.757 1.00 98.25 86 LEU A O 1
ATOM 694 N N . ARG A 1 87 ? -5.618 0.135 23.922 1.00 96.62 87 ARG A N 1
ATOM 695 C CA . ARG A 1 87 ? -4.321 0.774 24.195 1.00 96.62 87 ARG A CA 1
ATOM 696 C C . ARG A 1 87 ? -3.865 0.447 25.623 1.00 96.62 87 ARG A C 1
ATOM 698 O O . ARG A 1 87 ? -3.453 1.328 26.373 1.00 96.62 87 ARG A O 1
ATOM 705 N N . SER A 1 88 ? -4.015 -0.824 26.004 1.00 96.25 88 SER A N 1
ATOM 706 C CA . SER A 1 88 ? -3.690 -1.311 27.343 1.00 96.25 88 SER A CA 1
ATOM 707 C C . SER A 1 88 ? -2.195 -1.607 27.460 1.00 96.25 88 SER A C 1
ATOM 709 O O . SER A 1 88 ? -1.602 -2.238 26.577 1.00 96.25 88 SER A O 1
ATOM 711 N N . GLY A 1 89 ? -1.594 -1.156 28.556 1.00 93.56 89 GLY A N 1
ATOM 712 C CA . GLY A 1 89 ? -0.213 -1.410 28.956 1.00 93.56 89 GLY A CA 1
ATOM 713 C C . GLY A 1 89 ? -0.138 -1.936 30.390 1.00 93.56 89 GLY A C 1
ATOM 714 O O . GLY A 1 89 ? -1.094 -2.521 30.895 1.00 93.56 89 GLY A O 1
ATOM 715 N N . ALA A 1 90 ? 1.009 -1.748 31.047 1.00 88.56 90 ALA A N 1
ATOM 716 C CA . ALA A 1 90 ? 1.175 -2.149 32.446 1.00 88.56 90 ALA A CA 1
ATOM 717 C C . ALA A 1 90 ? 0.291 -1.314 33.391 1.00 88.56 90 ALA A C 1
ATOM 719 O O . ALA A 1 90 ? -0.373 -1.874 34.261 1.00 88.56 90 ALA A O 1
ATOM 720 N N . ASP A 1 91 ? 0.241 0.005 33.171 1.00 87.88 91 ASP A N 1
ATOM 721 C CA . ASP A 1 91 ? -0.382 0.952 34.105 1.00 87.88 91 ASP A CA 1
ATOM 722 C C . ASP A 1 91 ? -1.557 1.747 33.505 1.00 87.88 91 ASP A C 1
ATOM 724 O O . ASP A 1 91 ? -2.343 2.343 34.250 1.00 87.88 91 ASP A O 1
ATOM 728 N N . ASN A 1 92 ? -1.743 1.707 32.183 1.00 91.50 92 ASN A N 1
ATOM 729 C CA . ASN A 1 92 ? -2.767 2.458 31.454 1.00 91.50 92 ASN A CA 1
ATOM 730 C C . ASN A 1 92 ? -3.668 1.575 30.585 1.00 91.50 92 ASN A C 1
ATOM 732 O O . ASN A 1 92 ? -3.284 0.504 30.121 1.00 91.50 92 ASN A O 1
ATOM 736 N N . GLU A 1 93 ? -4.886 2.057 30.370 1.00 96.75 93 GLU A N 1
ATOM 737 C CA . GLU A 1 93 ? -5.883 1.496 29.465 1.00 96.75 93 GLU A CA 1
ATOM 738 C C . GLU A 1 93 ? -6.959 2.545 29.169 1.00 96.75 93 GLU A C 1
ATOM 740 O O . GLU A 1 93 ? -7.238 3.426 29.984 1.00 96.75 93 GLU A O 1
ATOM 745 N N . THR A 1 94 ? -7.589 2.435 28.005 1.00 97.94 94 THR A N 1
ATOM 746 C CA . THR A 1 94 ? -8.807 3.180 27.672 1.00 97.94 94 THR A CA 1
ATOM 747 C C . THR A 1 94 ? -9.964 2.199 27.638 1.00 97.94 94 THR A C 1
ATOM 749 O O . THR A 1 94 ? -9.920 1.229 26.881 1.00 97.94 94 THR A O 1
ATOM 752 N N . LEU A 1 95 ? -10.989 2.427 28.455 1.00 98.38 95 LEU A N 1
ATOM 753 C CA . LEU A 1 95 ? -12.134 1.526 28.533 1.00 98.38 95 LEU A CA 1
ATOM 754 C C . LEU A 1 95 ? -13.261 2.054 27.655 1.00 98.38 95 LEU A C 1
ATOM 756 O O . LEU A 1 95 ? -13.664 3.205 27.784 1.00 98.38 95 LEU A O 1
ATOM 760 N N . ILE A 1 96 ? -13.780 1.214 26.769 1.00 98.62 96 ILE A N 1
ATOM 761 C CA . ILE A 1 96 ? -14.857 1.572 25.845 1.00 98.62 96 ILE A CA 1
ATOM 762 C C . ILE A 1 96 ? -15.908 0.483 25.894 1.00 98.62 96 ILE A C 1
ATOM 764 O O . ILE A 1 96 ? -15.576 -0.694 25.777 1.00 98.62 96 ILE A O 1
ATOM 768 N N . GLY A 1 97 ? -17.176 0.839 26.045 1.00 97.69 97 GLY A N 1
ATOM 769 C CA . GLY A 1 97 ? -18.204 -0.182 26.152 1.00 97.69 97 GLY A CA 1
ATOM 770 C C . GLY A 1 97 ? -19.622 0.322 26.012 1.00 97.69 97 GLY A C 1
ATOM 771 O O . GLY A 1 97 ? -19.877 1.511 25.838 1.00 97.69 97 GLY A O 1
ATOM 772 N N . VAL A 1 98 ? -20.541 -0.629 26.113 1.00 96.75 98 VAL A N 1
ATOM 773 C CA . VAL A 1 98 ? -21.974 -0.387 26.248 1.00 96.75 98 VAL A CA 1
ATOM 774 C C . VAL A 1 98 ? -22.409 -0.899 27.610 1.00 96.75 98 VAL A C 1
ATOM 776 O O . VAL A 1 98 ? -22.119 -2.043 27.967 1.00 96.75 98 VAL A O 1
ATOM 779 N N . ASP A 1 99 ? -23.113 -0.052 28.353 1.00 95.12 99 ASP A N 1
ATOM 780 C CA . ASP A 1 99 ? -23.844 -0.443 29.550 1.00 95.12 99 ASP A CA 1
ATOM 781 C C . ASP A 1 99 ? -25.327 -0.600 29.193 1.00 95.12 99 ASP A C 1
ATOM 783 O O . ASP A 1 99 ? -26.064 0.380 29.062 1.00 95.12 99 ASP A O 1
ATOM 787 N N . ALA A 1 100 ? -25.769 -1.848 29.033 1.00 92.06 100 ALA A N 1
ATOM 788 C CA . ALA A 1 100 ? -27.152 -2.166 28.692 1.00 92.06 100 ALA A CA 1
ATOM 789 C C . ALA A 1 100 ? -28.136 -1.798 29.819 1.00 92.06 100 ALA A C 1
ATOM 791 O O . ALA A 1 100 ? -29.301 -1.518 29.555 1.00 92.06 100 ALA A O 1
ATOM 792 N N . SER A 1 101 ? -27.682 -1.737 31.078 1.00 91.38 101 SER A N 1
ATOM 793 C CA . SER A 1 101 ? -28.546 -1.364 32.207 1.00 91.38 101 SER A CA 1
ATOM 794 C C . SER A 1 101 ? -28.886 0.127 32.216 1.00 91.38 101 SER A C 1
ATOM 796 O O . SER A 1 101 ? -29.963 0.520 32.668 1.00 91.38 101 SER A O 1
ATOM 798 N N . GLN A 1 102 ? -27.979 0.948 31.685 1.00 92.62 102 GLN A N 1
ATOM 799 C CA . GLN A 1 102 ? -28.142 2.395 31.557 1.00 92.62 102 GLN A CA 1
ATOM 800 C C . GLN A 1 102 ? -28.529 2.827 30.136 1.00 92.62 102 GLN A C 1
ATOM 802 O O . GLN A 1 102 ? -28.857 3.992 29.930 1.00 92.62 102 GLN A O 1
ATOM 807 N N . ASN A 1 103 ? -28.558 1.890 29.180 1.00 92.12 103 ASN A N 1
ATOM 808 C CA . ASN A 1 103 ? -28.744 2.146 27.753 1.00 92.12 103 ASN A CA 1
ATOM 809 C C . ASN A 1 103 ? -27.796 3.238 27.255 1.00 92.12 103 ASN A C 1
ATOM 811 O O . ASN A 1 103 ? -28.233 4.250 26.715 1.00 92.12 103 ASN A O 1
ATOM 815 N N . GLU A 1 104 ? -26.495 3.062 27.453 1.00 95.81 104 GLU A N 1
ATOM 816 C CA . GLU A 1 104 ? -25.506 4.039 27.000 1.00 95.81 104 GLU A CA 1
ATOM 817 C C . GLU A 1 104 ? -24.236 3.386 26.465 1.00 95.81 104 GLU A C 1
ATOM 819 O O . GLU A 1 104 ? -23.815 2.319 26.911 1.00 95.81 104 GLU A O 1
ATOM 824 N N . VAL A 1 105 ? -23.610 4.067 25.509 1.00 97.69 105 VAL A N 1
ATOM 825 C CA . VAL A 1 105 ? -22.225 3.821 25.105 1.00 97.69 105 VAL A CA 1
ATOM 826 C C . VAL A 1 105 ? -21.322 4.766 25.885 1.00 97.69 105 VAL A C 1
ATOM 828 O O . VAL A 1 105 ? -21.719 5.898 26.170 1.00 97.69 105 VAL A O 1
ATOM 831 N N . TYR A 1 106 ? -20.112 4.331 26.224 1.00 9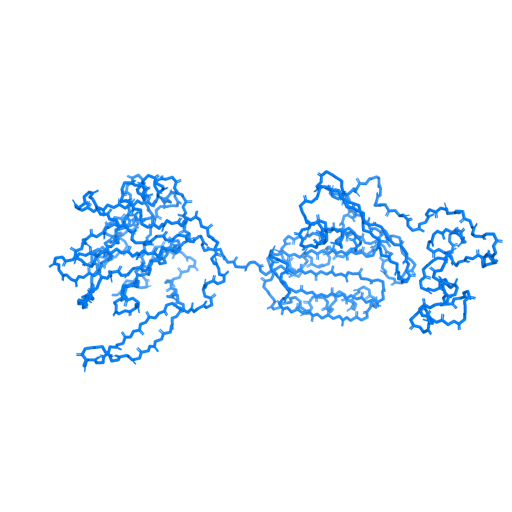8.31 106 TYR A N 1
ATOM 832 C CA . TYR A 1 106 ? -19.165 5.150 26.966 1.00 98.31 106 TYR A CA 1
ATOM 833 C C . TYR A 1 106 ? -17.714 4.966 26.528 1.00 98.31 106 TYR A C 1
ATOM 835 O O . TYR A 1 106 ? -17.317 3.916 26.023 1.00 98.31 106 TYR A O 1
ATOM 843 N N . VAL A 1 107 ? -16.924 6.000 26.810 1.00 98.31 107 VAL A N 1
ATOM 844 C CA . VAL A 1 107 ? -15.462 5.995 26.827 1.00 98.31 107 VAL A CA 1
ATOM 845 C C . VAL A 1 107 ? -15.024 6.473 28.208 1.00 98.31 107 VAL A C 1
ATOM 847 O O . VAL A 1 107 ? -15.383 7.565 28.643 1.00 98.31 107 VAL A O 1
ATOM 850 N N . ASP A 1 108 ? -14.262 5.654 28.920 1.00 97.25 108 ASP A N 1
ATOM 851 C CA . ASP A 1 108 ? -13.603 6.023 30.166 1.00 97.25 108 ASP A CA 1
ATOM 852 C C . ASP A 1 108 ? -12.095 6.123 29.930 1.00 97.25 108 ASP A C 1
ATOM 854 O O . ASP A 1 108 ? -11.388 5.136 29.699 1.00 97.25 108 ASP A O 1
ATOM 858 N N . ARG A 1 109 ? -11.620 7.366 29.981 1.00 94.31 109 ARG A N 1
ATOM 859 C CA . ARG A 1 109 ? -10.224 7.747 29.762 1.00 94.31 109 ARG A CA 1
ATOM 860 C C . ARG A 1 109 ? -9.495 8.063 31.065 1.00 94.31 109 ARG A C 1
ATOM 862 O O . ARG A 1 109 ? -8.409 8.632 31.051 1.00 94.31 109 ARG A O 1
ATOM 869 N N . SER A 1 110 ? -10.057 7.668 32.208 1.00 93.75 110 SER A N 1
ATOM 870 C CA . SER A 1 110 ? -9.462 7.928 33.526 1.00 93.75 110 SER A CA 1
ATOM 871 C C . SER A 1 110 ? -8.085 7.280 33.714 1.00 93.75 110 SER A C 1
ATOM 873 O O . SER A 1 110 ? -7.338 7.659 34.612 1.00 93.75 110 SER A O 1
ATOM 875 N N . ARG A 1 111 ? -7.745 6.298 32.870 1.00 94.62 111 ARG A N 1
ATOM 876 C CA . ARG A 1 111 ? -6.453 5.604 32.851 1.00 94.62 111 ARG A CA 1
ATOM 877 C C . ARG A 1 111 ? -5.782 5.625 31.476 1.00 94.62 111 ARG A C 1
ATOM 879 O O . ARG A 1 111 ? -4.910 4.802 31.223 1.00 94.62 111 ARG A O 1
ATOM 886 N N . SER A 1 112 ? -6.131 6.555 30.586 1.00 93.81 112 SER A N 1
ATOM 887 C CA . SER A 1 112 ? -5.649 6.560 29.196 1.00 93.81 112 SER A CA 1
ATOM 888 C C . SER A 1 112 ? -4.244 7.169 29.012 1.00 93.81 112 SER A C 1
ATOM 890 O O . SER A 1 112 ? -4.000 7.842 28.010 1.00 93.81 112 SER A O 1
ATOM 892 N N . GLY A 1 113 ? -3.344 6.982 29.983 1.00 92.38 113 GLY A N 1
ATOM 893 C CA . GLY A 1 113 ? -1.978 7.521 30.003 1.00 92.38 113 GLY A CA 1
ATOM 894 C C . GLY A 1 113 ? -1.873 8.954 30.543 1.00 92.38 113 GLY A C 1
ATOM 895 O O . GLY A 1 113 ? -2.380 9.223 31.629 1.00 92.38 113 GLY A O 1
ATOM 896 N N . ILE A 1 114 ? -1.181 9.858 29.837 1.00 90.62 114 ILE A N 1
ATOM 897 C CA . ILE A 1 114 ? -0.916 11.231 30.311 1.00 90.62 114 ILE A CA 1
ATOM 898 C C . ILE A 1 114 ? -2.237 12.000 30.442 1.00 90.62 114 ILE A C 1
ATOM 900 O O . ILE A 1 114 ? -3.006 12.101 29.486 1.00 90.62 114 ILE A O 1
ATOM 904 N N . SER A 1 115 ? -2.498 12.567 31.618 1.00 87.62 115 SER A N 1
ATOM 905 C CA . SER A 1 115 ? -3.808 13.152 31.933 1.00 87.62 115 SER A CA 1
ATOM 906 C C . SER A 1 115 ? -3.774 14.379 32.845 1.00 87.62 115 SER A C 1
ATOM 908 O O . SER A 1 115 ? -4.807 15.002 33.075 1.00 87.62 115 SER A O 1
ATOM 910 N N . ASP A 1 116 ? -2.611 14.720 33.395 1.00 85.62 116 ASP A N 1
ATOM 911 C CA . ASP A 1 116 ? -2.404 15.787 34.382 1.00 85.62 116 ASP A CA 1
ATOM 912 C C . ASP A 1 116 ? -2.298 17.190 33.762 1.00 85.62 116 ASP A C 1
ATOM 914 O O . ASP A 1 116 ? -2.297 18.192 34.476 1.00 85.62 116 ASP A O 1
ATOM 918 N N . PHE A 1 117 ? -2.280 17.282 32.433 1.00 87.06 117 PHE A N 1
ATOM 919 C CA . PHE A 1 117 ? -2.192 18.547 31.706 1.00 87.06 117 PHE A CA 1
ATOM 920 C C . PHE A 1 117 ? -3.455 19.422 31.809 1.00 87.06 117 PHE A C 1
ATOM 922 O O . PHE A 1 117 ? -3.372 20.623 31.556 1.00 87.06 117 PHE A O 1
ATOM 929 N N . HIS A 1 118 ? -4.625 18.863 32.160 1.00 87.44 118 HIS A N 1
ATOM 930 C CA . HIS A 1 118 ? -5.852 19.644 32.372 1.00 87.44 118 HIS A CA 1
ATOM 931 C C . HIS A 1 118 ? -6.868 18.923 33.285 1.00 87.44 118 HIS A C 1
ATOM 933 O O . HIS A 1 118 ? -7.212 17.768 33.064 1.00 87.44 118 HIS A O 1
ATOM 939 N N . GLU A 1 119 ? -7.473 19.645 34.239 1.00 86.44 119 GLU A N 1
ATOM 940 C CA . GLU A 1 119 ? -8.422 19.099 35.237 1.00 86.44 119 GLU A CA 1
ATOM 941 C C . GLU A 1 119 ? -9.679 18.408 34.659 1.00 86.44 119 GLU A C 1
ATOM 943 O O . GLU A 1 119 ? -10.130 17.400 35.187 1.00 86.44 119 GLU A O 1
ATOM 948 N N . HIS A 1 120 ? -10.243 18.918 33.559 1.00 85.62 120 HIS A N 1
ATOM 949 C CA . HIS A 1 120 ? -11.390 18.330 32.853 1.00 85.62 120 HIS A CA 1
ATOM 950 C C . HIS A 1 120 ? -11.016 17.270 31.805 1.00 85.62 120 HIS A C 1
ATOM 952 O O . HIS A 1 120 ? -11.862 16.899 30.988 1.00 85.62 120 HIS A O 1
ATOM 958 N N . PHE A 1 121 ? -9.753 16.841 31.739 1.00 86.44 121 PHE A N 1
ATOM 959 C CA . PHE A 1 121 ? -9.380 15.771 30.820 1.00 86.44 121 PHE A CA 1
ATOM 960 C C . PHE A 1 121 ? -9.828 14.407 31.349 1.00 86.44 121 PHE A C 1
ATOM 962 O O . PHE A 1 121 ? -10.437 13.643 30.617 1.00 86.44 121 PHE A O 1
ATOM 969 N N . LEU A 1 122 ? -9.597 14.098 32.621 1.00 88.94 122 LEU A N 1
ATOM 970 C CA . LEU A 1 122 ? -10.016 12.812 33.177 1.00 88.94 122 LEU A CA 1
ATOM 971 C C . LEU A 1 122 ? -11.542 12.683 33.229 1.00 88.94 122 LEU A C 1
ATOM 973 O O . LEU A 1 122 ? -12.245 13.639 33.562 1.00 88.94 122 LEU A O 1
ATOM 977 N N . GLY A 1 123 ? -12.046 11.481 32.949 1.00 91.12 123 GLY A N 1
ATOM 978 C CA . GLY A 1 123 ? -13.445 11.150 33.179 1.00 91.12 123 GLY A CA 1
ATOM 979 C C . GLY A 1 123 ? -14.011 10.085 32.252 1.00 91.12 123 GLY A C 1
ATOM 980 O O . GLY A 1 123 ? -13.365 9.616 31.313 1.00 91.12 123 GLY A O 1
ATOM 981 N N . ARG A 1 124 ? -15.269 9.750 32.539 1.00 95.88 124 ARG A N 1
ATOM 982 C CA . ARG A 1 124 ? -16.117 8.887 31.726 1.00 95.88 124 ARG A CA 1
ATOM 983 C C . ARG A 1 124 ? -17.092 9.743 30.933 1.00 95.88 124 ARG A C 1
ATOM 985 O O . ARG A 1 124 ? -17.912 10.455 31.512 1.00 95.88 124 ARG A O 1
ATOM 992 N N . HIS A 1 125 ? -17.001 9.660 29.617 1.00 95.38 125 HIS A N 1
ATOM 993 C CA . HIS A 1 125 ? -17.947 10.262 28.695 1.00 95.38 125 HIS A CA 1
ATOM 994 C C . HIS A 1 125 ? -18.933 9.199 28.242 1.00 95.38 125 HIS A C 1
ATOM 996 O O . HIS A 1 125 ? -18.529 8.096 27.886 1.00 95.38 125 HIS A O 1
ATOM 1002 N N . ALA A 1 126 ? -20.220 9.525 28.263 1.00 97.25 126 ALA A N 1
ATOM 1003 C CA . ALA A 1 126 ? -21.270 8.604 27.868 1.00 97.25 126 ALA A CA 1
ATOM 1004 C C . ALA A 1 126 ? -22.313 9.301 26.995 1.00 97.25 126 ALA A C 1
ATOM 1006 O O . ALA A 1 126 ? -22.526 10.513 27.100 1.00 97.25 126 ALA A O 1
ATOM 1007 N N . ALA A 1 127 ? -22.952 8.521 26.132 1.00 96.06 127 ALA A N 1
ATOM 1008 C CA . ALA A 1 127 ? -24.038 8.954 25.273 1.00 96.06 127 ALA A CA 1
ATOM 1009 C C . ALA A 1 127 ? -25.165 7.921 25.318 1.00 96.06 127 ALA A C 1
ATOM 1011 O O . ALA A 1 127 ? -24.929 6.720 25.178 1.00 96.06 127 ALA A O 1
ATOM 1012 N N . GLY A 1 128 ? -26.395 8.405 25.493 1.00 93.44 128 GLY A N 1
ATOM 1013 C CA . GLY A 1 128 ? -27.577 7.551 25.531 1.00 93.44 128 GLY A CA 1
ATOM 1014 C C . GLY A 1 128 ? -27.791 6.819 24.207 1.00 93.44 128 GLY A C 1
ATOM 1015 O O . GLY A 1 128 ? -27.700 7.405 23.127 1.00 93.44 128 GLY A O 1
ATOM 1016 N N . LEU A 1 129 ? -28.108 5.537 24.311 1.00 90.50 129 LEU A N 1
ATOM 1017 C CA . LEU A 1 129 ? -28.529 4.664 23.232 1.00 90.50 129 LEU A CA 1
ATOM 1018 C C . LEU A 1 129 ? -30.041 4.529 23.274 1.00 90.50 129 LEU A C 1
ATOM 1020 O O . LEU A 1 129 ? -30.653 4.446 24.341 1.00 90.50 129 LEU A O 1
ATOM 1024 N N . LYS A 1 130 ? -30.657 4.471 22.098 1.00 85.31 130 LYS A N 1
ATOM 1025 C CA . LYS A 1 130 ? -32.041 4.009 22.026 1.00 85.31 130 LYS A CA 1
ATOM 1026 C C . LYS A 1 130 ? -32.044 2.492 21.950 1.00 85.31 130 LYS A C 1
ATOM 1028 O O . LYS A 1 130 ? -31.100 1.894 21.431 1.00 85.31 130 LYS A O 1
ATOM 1033 N N . ALA A 1 131 ? -33.123 1.898 22.446 1.00 73.94 131 ALA A N 1
ATOM 1034 C CA . ALA A 1 131 ? -33.344 0.468 22.329 1.00 73.94 131 ALA A CA 1
ATOM 1035 C C . ALA A 1 131 ? -33.266 0.034 20.857 1.00 73.94 131 ALA A C 1
ATOM 1037 O O . ALA A 1 131 ? -33.756 0.729 19.966 1.00 73.94 131 ALA A O 1
ATOM 1038 N N . VAL A 1 132 ? -32.632 -1.111 20.625 1.00 73.56 132 VAL A N 1
ATOM 1039 C CA . VAL A 1 132 ? -32.543 -1.772 19.322 1.00 73.56 132 VAL A CA 1
ATOM 1040 C C . VAL A 1 132 ? -33.122 -3.178 19.448 1.00 73.56 132 VAL A C 1
ATOM 1042 O O . VAL A 1 132 ? -32.871 -3.871 20.435 1.00 73.56 132 VAL A O 1
ATOM 1045 N N . ASP A 1 133 ? -33.907 -3.588 18.450 1.00 66.75 133 ASP A N 1
ATOM 1046 C CA . ASP A 1 133 ? -34.790 -4.762 18.534 1.00 66.75 133 ASP A CA 1
ATOM 1047 C C . ASP A 1 133 ? -34.066 -6.110 18.673 1.00 66.75 133 ASP A C 1
ATOM 1049 O O . ASP A 1 133 ? -34.680 -7.095 19.076 1.00 66.75 133 ASP A O 1
ATOM 1053 N N . SER A 1 134 ? -32.782 -6.194 18.313 1.00 78.12 134 SER A N 1
ATOM 1054 C CA . SER A 1 134 ? -32.044 -7.465 18.334 1.00 78.12 134 SER A CA 1
ATOM 1055 C C . SER A 1 134 ? -30.601 -7.311 18.797 1.00 78.12 134 SER A C 1
ATOM 1057 O O . SER A 1 134 ? -30.265 -7.700 19.914 1.00 78.12 134 SER A O 1
ATOM 1059 N N . ASN A 1 135 ? -29.751 -6.729 17.955 1.00 87.81 135 ASN A N 1
ATOM 1060 C CA . ASN A 1 135 ? -28.321 -6.661 18.209 1.00 87.81 135 ASN A CA 1
ATOM 1061 C C . ASN A 1 135 ? -27.864 -5.231 18.470 1.00 87.81 135 ASN A C 1
ATOM 1063 O O . ASN A 1 135 ? -28.282 -4.283 17.805 1.00 87.81 135 ASN A O 1
ATOM 1067 N N . GLN A 1 136 ? -26.963 -5.102 19.436 1.00 91.44 136 GLN A N 1
ATOM 1068 C CA . GLN A 1 136 ? -26.146 -3.917 19.604 1.00 91.44 136 GLN A CA 1
ATOM 1069 C C . GLN A 1 136 ? -24.991 -3.989 18.606 1.00 91.44 136 GLN A C 1
ATOM 1071 O O . GLN A 1 136 ? -24.324 -5.019 18.488 1.00 91.44 136 GLN A O 1
ATOM 1076 N N . HIS A 1 137 ? -24.741 -2.879 17.914 1.00 92.56 137 HIS A N 1
ATOM 1077 C CA . HIS A 1 137 ? -23.605 -2.739 17.006 1.00 92.56 137 HIS A CA 1
ATOM 1078 C C . HIS A 1 137 ? -22.652 -1.687 17.564 1.00 92.56 137 HIS A C 1
ATOM 1080 O O . HIS A 1 137 ? -23.089 -0.614 17.995 1.00 92.56 137 HIS A O 1
ATOM 1086 N N . MET A 1 138 ? -21.352 -1.964 17.533 1.00 96.38 138 MET A N 1
ATOM 1087 C CA . MET A 1 138 ? -20.338 -0.985 17.906 1.00 96.38 138 MET A CA 1
ATOM 1088 C C . MET A 1 138 ? -19.159 -1.043 16.948 1.00 96.38 138 MET A C 1
ATOM 1090 O O . MET A 1 138 ? -18.589 -2.105 16.700 1.00 96.38 138 MET A O 1
ATOM 1094 N N . ARG A 1 139 ? -18.785 0.128 16.436 1.00 97.81 139 ARG A N 1
ATOM 1095 C CA . ARG A 1 139 ? -17.566 0.336 15.667 1.00 97.81 139 ARG A CA 1
ATOM 1096 C C . ARG A 1 139 ? -16.648 1.280 16.431 1.00 97.81 139 ARG A C 1
ATOM 1098 O O . ARG A 1 139 ? -17.103 2.324 16.888 1.00 97.81 139 ARG A O 1
ATOM 1105 N N . ILE A 1 140 ? -15.382 0.917 16.579 1.00 98.06 140 ILE A N 1
ATOM 1106 C CA . ILE A 1 140 ? -14.373 1.703 17.291 1.00 98.06 140 ILE A CA 1
ATOM 1107 C C . ILE A 1 140 ? -13.191 1.921 16.357 1.00 98.06 140 ILE A C 1
ATOM 1109 O O . ILE A 1 140 ? -12.592 0.946 15.916 1.00 98.06 140 ILE A O 1
ATOM 1113 N N . TYR A 1 141 ? -12.832 3.173 16.099 1.00 97.31 141 TYR A N 1
ATOM 1114 C CA . TYR A 1 141 ? -11.551 3.539 15.502 1.00 97.31 141 TYR A CA 1
ATOM 1115 C C . TYR A 1 141 ? -10.593 3.935 16.612 1.00 97.31 141 TYR A C 1
ATOM 1117 O O . TYR A 1 141 ? -10.954 4.705 17.502 1.00 97.31 141 TYR A O 1
ATOM 1125 N N . VAL A 1 142 ? -9.381 3.402 16.558 1.00 95.94 142 VAL A N 1
ATOM 1126 C CA . VAL A 1 142 ? -8.298 3.726 17.480 1.00 95.94 142 VAL A CA 1
ATOM 1127 C C . VAL A 1 142 ? -7.112 4.200 16.661 1.00 95.94 142 VAL A C 1
ATOM 1129 O O . VAL A 1 142 ? -6.719 3.534 15.705 1.00 95.94 142 VAL A O 1
ATOM 1132 N N . ASP A 1 143 ? -6.558 5.339 17.055 1.00 91.12 143 ASP A N 1
ATOM 1133 C CA . ASP A 1 143 ? -5.313 5.912 16.544 1.00 91.12 143 ASP A CA 1
ATOM 1134 C C . ASP A 1 143 ? -4.329 6.110 17.718 1.00 91.12 143 ASP A C 1
ATOM 1136 O O . ASP A 1 143 ? -4.642 5.815 18.877 1.00 91.12 143 ASP A O 1
ATOM 1140 N N . TYR A 1 144 ? -3.134 6.636 17.451 1.00 89.44 144 TYR A N 1
ATOM 1141 C CA . TYR A 1 144 ? -2.106 6.918 18.456 1.00 89.44 144 TYR A CA 1
ATOM 1142 C C . TYR A 1 144 ? -2.624 7.690 19.676 1.00 89.44 144 TYR A C 1
ATOM 1144 O O . TYR A 1 144 ? -2.242 7.373 20.806 1.00 89.44 144 TYR A O 1
ATOM 1152 N N . SER A 1 145 ? -3.457 8.709 19.448 1.00 90.06 145 SER A N 1
ATOM 1153 C CA . SER A 1 145 ? -3.918 9.633 20.490 1.00 90.06 145 SER A CA 1
ATOM 1154 C C . SER A 1 145 ? -5.413 9.949 20.438 1.00 90.06 145 SER A C 1
ATOM 1156 O O . SER A 1 145 ? -5.870 10.902 21.069 1.00 90.06 145 SER A O 1
ATOM 1158 N N . SER A 1 146 ? -6.204 9.149 19.721 1.00 92.75 146 SER A N 1
ATOM 1159 C CA . SER A 1 146 ? -7.655 9.330 19.670 1.00 92.75 146 SER A CA 1
ATOM 1160 C C . SER A 1 146 ? -8.414 8.010 19.580 1.00 92.75 146 SER A C 1
ATOM 1162 O O . SER A 1 146 ? -7.888 6.991 19.127 1.00 92.75 146 SER A O 1
ATOM 1164 N N . VAL A 1 147 ? -9.659 8.044 20.048 1.00 95.94 147 VAL A N 1
ATOM 1165 C CA . VAL A 1 147 ? -10.642 6.976 19.885 1.00 95.94 147 VAL A CA 1
ATOM 1166 C C . VAL A 1 147 ? -11.956 7.558 19.391 1.00 95.94 147 VAL A C 1
ATOM 1168 O O . VAL A 1 147 ? -12.405 8.603 19.868 1.00 95.94 147 VAL A O 1
ATOM 1171 N N . GLU A 1 148 ? -12.591 6.862 18.455 1.00 96.31 148 GLU A N 1
ATOM 1172 C CA . GLU A 1 148 ? -13.909 7.223 17.941 1.00 96.31 148 GLU A CA 1
ATOM 1173 C C . GLU A 1 148 ? -14.843 6.031 17.950 1.00 96.31 148 GLU A C 1
ATOM 1175 O O . GLU A 1 148 ? -14.592 5.012 17.310 1.00 96.31 148 GLU A O 1
ATOM 1180 N N . VAL A 1 149 ? -15.937 6.171 18.687 1.00 97.75 149 VAL A N 1
ATOM 1181 C CA . VAL A 1 149 ? -16.888 5.102 18.960 1.00 97.75 149 VAL A CA 1
ATOM 1182 C C . VAL A 1 149 ? -18.203 5.443 18.295 1.00 97.75 149 VAL A C 1
ATOM 1184 O O . VAL A 1 149 ? -18.788 6.481 18.585 1.00 97.75 149 VAL A O 1
ATOM 1187 N N . PHE A 1 150 ? -18.683 4.549 17.441 1.00 96.75 150 PHE A N 1
ATOM 1188 C CA . PHE A 1 150 ? -19.957 4.638 16.743 1.00 96.75 150 PHE A CA 1
ATOM 1189 C C . PHE A 1 150 ? -20.829 3.472 17.193 1.00 96.75 150 PHE A C 1
ATOM 1191 O O . PHE A 1 150 ? -20.588 2.321 16.825 1.00 96.75 150 PHE A O 1
ATOM 1198 N N . ALA A 1 151 ? -21.849 3.764 17.990 1.00 95.56 151 ALA A N 1
ATOM 1199 C CA . ALA A 1 151 ? -22.800 2.769 18.461 1.00 95.56 151 ALA A CA 1
ATOM 1200 C C . ALA A 1 151 ? -24.103 2.824 17.654 1.00 95.56 151 ALA A C 1
ATOM 1202 O O . ALA A 1 151 ? -24.559 3.900 17.254 1.00 95.56 151 ALA A O 1
ATOM 1203 N N . ASN A 1 152 ? -24.694 1.651 17.416 1.00 91.94 152 ASN A N 1
ATOM 1204 C CA . ASN A 1 152 ? -25.942 1.453 16.671 1.00 91.94 152 ASN A CA 1
ATOM 1205 C C . ASN A 1 152 ? -25.963 2.199 15.335 1.00 91.94 152 ASN A C 1
ATOM 1207 O O . ASN A 1 152 ? -26.886 2.963 15.029 1.00 91.94 152 ASN A O 1
ATOM 1211 N N . ASP A 1 153 ? -24.905 1.948 14.557 1.00 87.31 153 ASP A N 1
ATOM 1212 C CA . ASP A 1 153 ? -24.715 2.489 13.213 1.00 87.31 153 ASP A CA 1
ATOM 1213 C C . ASP A 1 153 ? -24.704 4.027 13.196 1.00 87.31 153 ASP A C 1
ATOM 1215 O O . ASP A 1 153 ? -25.342 4.671 12.367 1.00 87.31 153 ASP A O 1
ATOM 1219 N N . GLY A 1 154 ? -24.011 4.626 14.172 1.00 90.88 154 GLY A N 1
ATOM 1220 C CA . GLY A 1 154 ? -23.815 6.073 14.230 1.00 90.88 154 GLY A CA 1
ATOM 1221 C C . GLY A 1 154 ? -24.907 6.860 14.949 1.00 90.88 154 GLY A C 1
ATOM 1222 O O . GLY A 1 154 ? -24.919 8.089 14.863 1.00 90.88 154 GLY A O 1
ATOM 1223 N N . GLN A 1 155 ? -25.829 6.179 15.636 1.00 91.50 155 GLN A N 1
ATOM 1224 C CA . GLN A 1 155 ? -26.864 6.818 16.451 1.00 91.50 155 GLN A CA 1
ATOM 1225 C C . GLN A 1 155 ? -26.262 7.593 17.629 1.00 91.50 155 GLN A C 1
ATOM 1227 O O . GLN A 1 155 ? -26.706 8.698 17.934 1.00 91.50 155 GLN A O 1
ATOM 1232 N N . ALA A 1 156 ? -25.270 7.002 18.291 1.00 94.12 156 ALA A N 1
ATOM 1233 C CA . ALA A 1 156 ? -24.500 7.646 19.342 1.00 94.12 156 ALA A CA 1
ATOM 1234 C C . ALA A 1 156 ? -23.023 7.585 18.964 1.00 94.12 156 ALA A C 1
ATOM 1236 O O . ALA A 1 156 ? -22.516 6.522 18.593 1.00 94.12 156 ALA A O 1
ATOM 1237 N N . VAL A 1 157 ? -22.352 8.735 19.038 1.00 95.44 157 VAL A N 1
ATOM 1238 C CA . VAL A 1 157 ? -20.940 8.865 18.682 1.00 95.44 157 VAL A CA 1
ATOM 1239 C C . VAL A 1 157 ? -20.186 9.573 19.792 1.00 95.44 157 VAL A C 1
ATOM 1241 O O . VAL A 1 157 ? -20.612 10.634 20.248 1.00 95.44 157 VAL A O 1
ATOM 1244 N N . ILE A 1 158 ? -19.062 8.990 20.202 1.00 96.00 158 ILE A N 1
ATOM 1245 C CA . ILE A 1 158 ? -18.117 9.592 21.144 1.00 96.00 158 ILE A CA 1
ATOM 1246 C C . ILE A 1 158 ? -16.763 9.682 20.447 1.00 96.00 158 ILE A C 1
ATOM 1248 O O . ILE A 1 158 ? -16.257 8.682 19.946 1.00 96.00 158 ILE A O 1
ATOM 1252 N N . THR A 1 159 ? -16.184 10.879 20.428 1.00 94.62 159 THR A N 1
ATOM 1253 C CA . THR A 1 159 ? -14.836 11.148 19.916 1.00 94.62 159 THR A CA 1
ATOM 1254 C C . THR A 1 159 ? -14.020 11.694 21.077 1.00 94.62 159 THR A C 1
ATOM 1256 O O . THR A 1 159 ? -14.372 12.740 21.624 1.00 94.62 159 THR A O 1
ATOM 1259 N N . ASP A 1 160 ? -12.941 11.008 21.443 1.00 92.94 160 ASP A N 1
ATOM 1260 C CA . ASP A 1 160 ? -12.094 11.399 22.565 1.00 92.94 160 ASP A CA 1
ATOM 1261 C C . ASP A 1 160 ? -10.609 11.323 22.229 1.00 92.94 160 ASP A C 1
ATOM 1263 O O . ASP A 1 160 ? -10.144 10.443 21.510 1.00 92.94 160 ASP A O 1
ATOM 1267 N N . MET A 1 161 ? -9.852 12.249 22.817 1.00 92.25 161 MET A N 1
ATOM 1268 C CA . MET A 1 161 ? -8.395 12.177 22.852 1.00 92.25 161 MET A CA 1
ATOM 1269 C C . MET A 1 161 ? -7.943 11.265 23.991 1.00 92.25 161 MET A C 1
ATOM 1271 O O . MET A 1 161 ? -8.483 11.347 25.099 1.00 92.25 161 MET A O 1
ATOM 1275 N N . ILE A 1 162 ? -6.901 10.482 23.729 1.00 93.00 162 ILE A N 1
ATOM 1276 C CA . ILE A 1 162 ? -6.193 9.627 24.688 1.00 93.00 162 ILE A CA 1
ATOM 1277 C C . ILE A 1 162 ? -4.682 9.854 24.556 1.00 93.00 162 ILE A C 1
ATOM 1279 O O . ILE A 1 162 ? -4.210 10.251 23.496 1.00 93.00 162 ILE A O 1
ATOM 1283 N N . TYR A 1 163 ? -3.902 9.605 25.608 1.00 93.00 163 TYR A N 1
ATOM 1284 C CA . TYR A 1 163 ? -2.440 9.774 25.574 1.00 93.00 163 TYR A CA 1
ATOM 1285 C C . TYR A 1 163 ? -1.724 8.566 26.187 1.00 93.00 163 TYR A C 1
ATOM 1287 O O . TYR A 1 163 ? -0.995 8.723 27.169 1.00 93.00 163 TYR A O 1
ATOM 1295 N N . PRO A 1 164 ? -1.956 7.352 25.649 1.00 93.88 164 PRO A N 1
ATOM 1296 C CA . PRO A 1 164 ? -1.363 6.130 26.175 1.00 93.88 164 PRO A CA 1
ATOM 1297 C C . PRO A 1 164 ? 0.158 6.129 25.987 1.00 93.88 164 PRO A C 1
ATOM 1299 O O . PRO A 1 164 ? 0.693 6.802 25.103 1.00 93.88 164 PRO A O 1
ATOM 1302 N N . ASP A 1 165 ? 0.856 5.308 26.767 1.00 92.31 165 ASP A N 1
ATOM 1303 C CA . ASP A 1 165 ? 2.293 5.116 26.581 1.00 92.31 165 ASP A CA 1
ATOM 1304 C C . ASP A 1 165 ? 2.565 4.460 25.223 1.00 92.31 165 ASP A C 1
ATOM 1306 O O . ASP A 1 165 ? 1.760 3.684 24.697 1.00 92.31 165 ASP A O 1
ATOM 1310 N N . ALA A 1 166 ? 3.747 4.720 24.660 1.00 87.44 166 ALA A N 1
ATOM 1311 C CA . ALA A 1 166 ? 4.120 4.209 23.341 1.00 87.44 166 ALA A CA 1
ATOM 1312 C C . ALA A 1 166 ? 4.022 2.671 23.236 1.00 87.44 166 ALA A C 1
ATOM 1314 O O . ALA A 1 166 ? 3.669 2.148 22.180 1.00 87.44 166 ALA A O 1
ATOM 1315 N N . GLY A 1 167 ? 4.290 1.951 24.334 1.00 91.81 167 GLY A N 1
ATOM 1316 C CA . GLY A 1 167 ? 4.222 0.486 24.402 1.00 91.81 167 GLY A CA 1
ATOM 1317 C C . GLY A 1 167 ? 2.826 -0.099 24.646 1.00 91.81 167 GLY A C 1
ATOM 1318 O O . GLY A 1 167 ? 2.668 -1.321 24.607 1.00 91.81 167 GLY A O 1
ATOM 1319 N N . SER A 1 168 ? 1.810 0.729 24.894 1.00 95.75 168 SER A N 1
ATOM 1320 C CA . SER A 1 168 ? 0.472 0.270 25.278 1.00 95.75 168 SER A CA 1
ATOM 1321 C C . SER A 1 168 ? -0.347 -0.125 24.054 1.00 95.75 168 SER A C 1
ATOM 1323 O O . SER A 1 168 ? -1.151 0.639 23.530 1.00 95.75 168 SER A O 1
ATOM 1325 N N . MET A 1 169 ? -0.096 -1.337 23.562 1.00 96.69 169 MET A N 1
ATOM 1326 C CA . MET A 1 169 ? -0.669 -1.884 22.324 1.00 96.69 169 MET A CA 1
ATOM 1327 C C . MET A 1 169 ? -1.705 -2.991 22.575 1.00 96.69 169 MET A C 1
ATOM 1329 O O . MET A 1 169 ? -2.148 -3.643 21.632 1.00 96.69 169 MET A O 1
ATOM 1333 N N . GLY A 1 170 ? -2.035 -3.265 23.839 1.00 97.75 170 GLY A N 1
ATOM 1334 C CA . GLY A 1 170 ? -2.942 -4.340 24.221 1.00 97.75 170 GLY A CA 1
ATOM 1335 C C . GLY A 1 170 ? -4.398 -4.052 23.861 1.00 97.75 170 GLY A C 1
ATOM 1336 O O . GLY A 1 170 ? -4.846 -2.902 23.889 1.00 97.75 170 GLY A O 1
ATOM 1337 N N . ILE A 1 171 ? -5.120 -5.129 23.556 1.00 98.50 171 ILE A N 1
ATOM 1338 C CA . ILE A 1 171 ? -6.561 -5.151 23.318 1.00 98.50 171 ILE A CA 1
ATOM 1339 C C . ILE A 1 171 ? -7.131 -6.299 24.149 1.00 98.50 171 ILE A C 1
ATOM 1341 O O . ILE A 1 171 ? -6.627 -7.420 24.091 1.00 98.50 171 ILE A O 1
ATOM 1345 N N . SER A 1 172 ? -8.184 -6.044 24.915 1.00 98.12 172 SER A N 1
ATOM 1346 C CA . SER A 1 172 ? -8.932 -7.100 25.598 1.00 98.12 172 SER A CA 1
ATOM 1347 C C . SER A 1 172 ? -10.417 -6.765 25.671 1.00 98.12 172 SER A C 1
ATOM 1349 O O . SER A 1 172 ? -10.823 -5.629 25.429 1.00 98.12 172 SER A O 1
ATOM 1351 N N . VAL A 1 173 ? -11.235 -7.769 25.981 1.00 98.31 173 VAL A N 1
ATOM 1352 C CA . VAL A 1 173 ? -12.686 -7.626 26.121 1.00 98.31 173 VAL A CA 1
ATOM 1353 C C . VAL A 1 173 ? -13.181 -8.369 27.353 1.00 98.31 173 VAL A C 1
ATOM 1355 O O . VAL A 1 173 ? -12.654 -9.429 27.707 1.00 98.31 173 VAL A O 1
ATOM 1358 N N . GLN A 1 174 ? -14.195 -7.805 28.000 1.00 97.00 174 GLN A N 1
ATOM 1359 C CA . GLN A 1 174 ? -14.835 -8.330 29.196 1.00 97.00 174 GLN A CA 1
ATOM 1360 C C . GLN A 1 174 ? -16.352 -8.095 29.144 1.00 97.00 174 GLN A C 1
ATOM 1362 O O . GLN A 1 174 ? -16.846 -7.155 28.521 1.00 97.00 174 GLN A O 1
ATOM 1367 N N . SER A 1 175 ? -17.096 -8.966 29.822 1.00 95.94 175 SER A N 1
ATOM 1368 C CA . SER A 1 175 ? -18.531 -8.830 30.080 1.00 95.94 175 SER A CA 1
ATOM 1369 C C . SER A 1 175 ? -18.857 -9.489 31.416 1.00 95.94 175 SER A C 1
ATOM 1371 O O . SER A 1 175 ? -18.153 -10.402 31.859 1.00 95.94 175 SER A O 1
ATOM 1373 N N . GLN A 1 176 ? -19.937 -9.040 32.056 1.00 91.81 176 GLN A N 1
ATOM 1374 C CA . GLN A 1 176 ? -20.478 -9.704 33.242 1.00 91.81 176 GLN A CA 1
ATOM 1375 C C . GLN A 1 176 ? -21.080 -11.074 32.895 1.00 91.81 176 GLN A C 1
ATOM 1377 O O . GLN A 1 176 ? -21.018 -11.994 33.713 1.00 91.81 176 GLN A O 1
ATOM 1382 N N . ASN A 1 177 ? -21.616 -11.233 31.678 1.00 92.94 177 ASN A N 1
ATOM 1383 C CA . ASN A 1 177 ? -22.128 -12.507 31.195 1.00 92.94 177 ASN A CA 1
ATOM 1384 C C . ASN A 1 177 ? -21.004 -13.329 30.547 1.00 92.94 177 ASN A C 1
ATOM 1386 O O . ASN A 1 177 ? -20.488 -12.993 29.480 1.00 92.94 177 ASN A O 1
ATOM 1390 N N . LYS A 1 178 ? -20.639 -14.441 31.190 1.00 91.81 178 LYS A N 1
ATOM 1391 C CA . LYS A 1 178 ? -19.585 -15.350 30.709 1.00 91.81 178 LYS A CA 1
ATOM 1392 C C . LYS A 1 178 ? -20.006 -16.194 29.506 1.00 91.81 178 LYS A C 1
ATOM 1394 O O . LYS A 1 178 ? -19.131 -16.714 28.818 1.00 91.81 178 LYS A O 1
ATOM 1399 N N . ASP A 1 179 ? -21.306 -16.289 29.252 1.00 93.69 179 ASP A N 1
ATOM 1400 C CA . ASP A 1 179 ? -21.888 -17.036 28.138 1.00 93.69 179 ASP A CA 1
ATOM 1401 C C . ASP A 1 179 ? -22.211 -16.126 26.942 1.00 93.69 179 ASP A C 1
ATOM 1403 O O . ASP A 1 179 ? -22.845 -16.562 25.982 1.00 93.69 179 ASP A O 1
ATOM 1407 N N . LEU A 1 180 ? -21.774 -14.859 26.978 1.00 96.44 180 LEU A N 1
ATOM 1408 C CA . LEU A 1 180 ? -21.968 -13.918 25.882 1.00 96.44 180 LEU A CA 1
ATOM 1409 C C . LEU A 1 180 ? -21.363 -14.455 24.581 1.00 96.44 180 LEU A C 1
ATOM 1411 O O . LEU A 1 180 ? -20.221 -14.924 24.546 1.00 96.44 180 LEU A O 1
ATOM 1415 N N . VAL A 1 181 ? -22.131 -14.317 23.502 1.00 97.50 181 VAL A N 1
ATOM 1416 C CA . VAL A 1 181 ? -21.721 -14.651 22.140 1.00 97.50 181 VAL A CA 1
ATOM 1417 C C . VAL A 1 181 ? -21.736 -13.385 21.295 1.00 97.50 181 VAL A C 1
ATOM 1419 O O . VAL A 1 181 ? -22.740 -12.676 21.238 1.00 97.50 181 VAL A O 1
ATOM 1422 N N . PHE A 1 182 ? -20.622 -13.125 20.618 1.00 98.00 182 PHE A N 1
ATOM 1423 C CA . PHE A 1 182 ? -20.556 -12.145 19.544 1.00 98.00 182 PHE A CA 1
ATOM 1424 C C . PHE A 1 182 ? -21.110 -12.785 18.274 1.00 98.00 182 PHE A C 1
ATOM 1426 O O . PHE A 1 182 ? -20.585 -13.806 17.817 1.00 98.00 182 PHE A O 1
ATOM 1433 N N . ALA A 1 183 ? -22.159 -12.189 17.705 1.00 97.44 183 ALA A N 1
ATOM 1434 C CA . ALA A 1 183 ? -22.687 -12.590 16.404 1.00 97.44 183 ALA A CA 1
ATOM 1435 C C . ALA A 1 183 ? -21.599 -12.413 15.336 1.00 97.44 183 ALA A C 1
ATOM 1437 O O . ALA A 1 183 ? -21.306 -13.343 14.584 1.00 97.44 183 ALA A O 1
ATOM 1438 N N . SER A 1 184 ? -20.916 -11.268 15.370 1.00 97.56 184 SER A N 1
ATOM 1439 C CA . SER A 1 184 ? -19.728 -10.994 14.573 1.00 97.56 184 SER A CA 1
ATOM 1440 C C . SER A 1 184 ? -18.722 -10.141 15.352 1.00 97.56 184 SER A C 1
ATOM 1442 O O . SER A 1 184 ? -19.088 -9.316 16.193 1.00 97.56 184 SER A O 1
ATOM 1444 N N . LEU A 1 185 ? -17.433 -10.363 15.095 1.00 98.38 185 LEU A N 1
ATOM 1445 C CA . LEU A 1 185 ? -16.358 -9.479 15.533 1.00 98.38 185 LEU A CA 1
ATOM 1446 C C . LEU A 1 185 ? -15.261 -9.443 14.474 1.00 98.38 185 LEU A C 1
ATOM 1448 O O . LEU A 1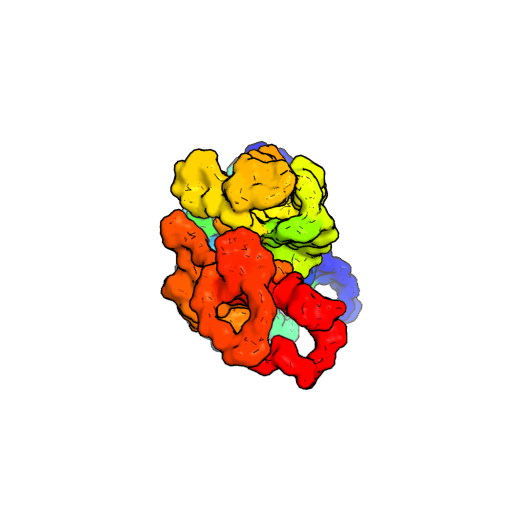 185 ? -14.670 -10.470 14.138 1.00 98.38 185 LEU A O 1
ATOM 1452 N N . HIS A 1 186 ? -14.973 -8.247 13.981 1.00 98.56 186 HIS A N 1
ATOM 1453 C CA . HIS A 1 186 ? -13.948 -7.981 12.989 1.00 98.56 186 HIS A CA 1
ATOM 1454 C C . HIS A 1 186 ? -12.966 -6.944 13.525 1.00 98.56 186 HIS A C 1
ATOM 1456 O O . HIS A 1 186 ? -13.371 -5.941 14.112 1.00 98.56 186 HIS A O 1
ATOM 1462 N N . ILE A 1 187 ? -11.676 -7.187 13.313 1.00 98.44 187 ILE A N 1
ATOM 1463 C CA . ILE A 1 187 ? -10.617 -6.212 13.563 1.00 98.44 187 ILE A CA 1
ATOM 1464 C C . ILE A 1 187 ? -9.819 -6.030 12.287 1.00 98.44 187 ILE A C 1
ATOM 1466 O O . ILE A 1 187 ? -9.353 -7.005 11.686 1.00 98.44 187 ILE A O 1
ATOM 1470 N N . TYR A 1 188 ? -9.643 -4.770 11.913 1.00 97.69 188 TYR A N 1
ATOM 1471 C CA . TYR A 1 188 ? -8.807 -4.352 10.803 1.00 97.69 188 TYR A CA 1
ATOM 1472 C C . TYR A 1 188 ? -7.680 -3.486 11.348 1.00 97.69 188 TYR A C 1
ATOM 1474 O O . TYR A 1 188 ? -7.939 -2.531 12.074 1.00 97.69 188 TYR A O 1
ATOM 1482 N N . GLU A 1 189 ? -6.438 -3.795 10.997 1.00 95.38 189 GLU A N 1
ATOM 1483 C CA . GLU A 1 189 ? -5.361 -2.822 11.141 1.00 95.38 189 GLU A CA 1
ATOM 1484 C C . GLU A 1 189 ? -5.581 -1.722 10.102 1.00 95.38 189 GLU A C 1
ATOM 1486 O O . GLU A 1 189 ? -5.915 -2.006 8.948 1.00 95.38 189 GLU A O 1
ATOM 1491 N N . LEU A 1 190 ? -5.433 -0.469 10.524 1.00 90.94 190 LEU A N 1
ATOM 1492 C CA . LEU A 1 190 ? -5.564 0.686 9.647 1.00 90.94 190 LEU A CA 1
ATOM 1493 C C . LEU A 1 190 ? -4.166 1.157 9.280 1.00 90.94 190 LEU A C 1
ATOM 1495 O O . LEU A 1 190 ? -3.447 1.723 10.103 1.00 90.94 190 LEU A O 1
ATOM 1499 N N . SER A 1 191 ? -3.780 0.901 8.036 1.00 74.62 191 SER A N 1
ATOM 1500 C CA . SER A 1 191 ? -2.528 1.401 7.480 1.00 74.62 191 SER A CA 1
ATOM 1501 C C . SER A 1 191 ? -2.837 2.499 6.470 1.00 74.62 191 SER A C 1
ATOM 1503 O O . SER A 1 191 ? -3.749 2.329 5.658 1.00 74.62 191 SER A O 1
ATOM 1505 N N . PRO A 1 192 ? -2.104 3.626 6.482 1.00 65.31 192 PRO A N 1
ATOM 1506 C CA . PRO A 1 192 ? -2.190 4.558 5.372 1.00 65.31 192 PRO A CA 1
ATOM 1507 C C . PRO A 1 192 ? -1.795 3.810 4.096 1.00 65.31 192 PRO A C 1
ATOM 1509 O O . PRO A 1 192 ? -0.738 3.175 4.066 1.00 65.31 192 PRO A O 1
ATOM 1512 N N . ILE A 1 193 ? -2.641 3.877 3.065 1.00 65.44 193 ILE A N 1
ATOM 1513 C CA . ILE A 1 193 ? -2.277 3.389 1.734 1.00 65.44 193 ILE A CA 1
ATOM 1514 C C . ILE A 1 193 ? -1.047 4.183 1.311 1.00 65.44 193 ILE A C 1
ATOM 1516 O O . ILE A 1 193 ? -1.078 5.417 1.267 1.00 65.44 193 ILE A O 1
ATOM 1520 N N . ARG A 1 194 ? 0.061 3.484 1.069 1.00 72.81 194 ARG A N 1
ATOM 1521 C CA . ARG A 1 194 ? 1.279 4.138 0.611 1.00 72.81 194 ARG A CA 1
ATOM 1522 C C . ARG A 1 194 ? 1.142 4.365 -0.878 1.00 72.81 194 ARG A C 1
ATOM 1524 O O . ARG A 1 194 ? 1.060 3.415 -1.648 1.00 72.81 194 ARG A O 1
ATOM 1531 N N . VAL A 1 195 ? 1.122 5.634 -1.265 1.00 83.19 195 VAL A N 1
ATOM 1532 C CA . VAL A 1 195 ? 1.242 6.007 -2.669 1.00 83.19 195 VAL A CA 1
ATOM 1533 C C . VAL A 1 195 ? 2.696 5.774 -3.062 1.00 83.19 195 VAL A C 1
ATOM 1535 O O . VAL A 1 195 ? 3.595 6.450 -2.569 1.00 83.19 195 VAL A O 1
ATOM 1538 N N . GLU A 1 196 ? 2.947 4.796 -3.914 1.00 93.19 196 GLU A N 1
ATOM 1539 C CA . GLU A 1 196 ? 4.266 4.472 -4.441 1.00 93.19 196 GLU A CA 1
ATOM 1540 C C . GLU A 1 196 ? 4.416 5.071 -5.841 1.00 93.19 196 GLU A C 1
ATOM 1542 O O . GLU A 1 196 ? 3.526 4.961 -6.684 1.00 93.19 196 GLU A O 1
ATOM 1547 N N . GLY A 1 197 ? 5.551 5.717 -6.102 1.00 96.81 197 GLY A N 1
ATOM 1548 C CA . GLY A 1 197 ? 5.902 6.210 -7.427 1.00 96.81 197 GLY A CA 1
ATOM 1549 C C . GLY A 1 197 ? 6.591 5.134 -8.262 1.00 96.81 197 GLY A C 1
ATOM 1550 O O . GLY A 1 197 ? 7.424 4.379 -7.762 1.00 96.81 197 GLY A O 1
ATOM 1551 N N . ALA A 1 198 ? 6.299 5.092 -9.556 1.00 97.62 198 ALA A N 1
ATOM 1552 C CA . ALA A 1 198 ? 6.946 4.201 -10.510 1.00 97.62 198 ALA A CA 1
ATOM 1553 C C . ALA A 1 198 ? 7.427 4.978 -11.738 1.00 97.62 198 ALA A C 1
ATOM 1555 O O . ALA A 1 198 ? 6.699 5.807 -12.286 1.00 97.62 198 ALA A O 1
ATOM 1556 N N . ILE A 1 199 ? 8.649 4.697 -12.186 1.00 98.31 199 ILE A N 1
ATOM 1557 C CA . ILE A 1 199 ? 9.221 5.224 -13.425 1.00 98.31 199 ILE A CA 1
ATOM 1558 C C . ILE A 1 199 ? 9.664 4.046 -14.291 1.00 98.31 199 ILE A C 1
ATOM 1560 O O . ILE A 1 199 ? 10.583 3.315 -13.929 1.00 98.31 199 ILE A O 1
ATOM 1564 N N . GLU A 1 200 ? 9.055 3.900 -15.463 1.00 97.69 200 GLU A N 1
ATOM 1565 C CA . GLU A 1 200 ? 9.589 3.079 -16.547 1.00 97.69 200 GLU A CA 1
ATOM 1566 C C . GLU A 1 200 ? 10.380 4.001 -17.482 1.00 97.69 200 GLU A C 1
ATOM 1568 O O . GLU A 1 200 ? 9.835 4.730 -18.317 1.00 97.69 200 GLU A O 1
ATOM 1573 N N . ALA A 1 201 ? 11.694 4.019 -17.291 1.00 96.19 201 ALA A N 1
ATOM 1574 C CA . ALA A 1 201 ? 12.616 4.787 -18.102 1.00 96.19 201 ALA A CA 1
ATOM 1575 C C . ALA A 1 201 ? 12.942 3.987 -19.363 1.00 96.19 201 ALA A C 1
ATOM 1577 O O . ALA A 1 201 ? 13.882 3.195 -19.381 1.00 96.19 201 ALA A O 1
ATOM 1578 N N . GLY A 1 202 ? 12.161 4.202 -20.420 1.00 91.56 202 GLY A N 1
ATOM 1579 C CA . GLY A 1 202 ? 12.381 3.597 -21.724 1.00 91.56 202 GLY A CA 1
ATOM 1580 C C . GLY A 1 202 ? 13.272 4.448 -22.627 1.00 91.56 202 GLY A C 1
ATOM 1581 O O . GLY A 1 202 ? 13.417 5.666 -22.484 1.00 91.56 202 GLY A O 1
ATOM 1582 N N . GLY A 1 203 ? 13.851 3.801 -23.635 1.00 88.25 203 GLY A N 1
ATOM 1583 C CA . GLY A 1 203 ? 14.683 4.496 -24.605 1.00 88.25 203 GLY A CA 1
ATOM 1584 C C . GLY A 1 203 ? 13.920 5.546 -25.423 1.00 88.25 203 GLY A C 1
ATOM 1585 O O . GLY A 1 203 ? 14.467 6.602 -25.728 1.00 88.25 203 GLY A O 1
ATOM 1586 N N . THR A 1 204 ? 12.677 5.268 -25.806 1.00 88.12 204 THR A N 1
ATOM 1587 C CA . THR A 1 204 ? 11.884 6.144 -26.691 1.00 88.12 204 THR A CA 1
ATOM 1588 C C . THR A 1 204 ? 10.898 7.020 -25.924 1.00 88.12 204 THR A C 1
ATOM 1590 O O . THR A 1 204 ? 10.610 8.141 -26.342 1.00 88.12 204 THR A O 1
ATOM 1593 N N . LYS A 1 205 ? 10.378 6.515 -24.807 1.00 92.94 205 LYS A N 1
ATOM 1594 C CA . LYS A 1 205 ? 9.445 7.217 -23.930 1.00 92.94 205 LYS A CA 1
ATOM 1595 C C . LYS A 1 205 ? 9.756 6.886 -22.477 1.00 92.94 205 LYS A C 1
ATOM 1597 O O . LYS A 1 205 ? 10.212 5.781 -22.191 1.00 92.94 205 LYS A O 1
ATOM 1602 N N . PHE A 1 206 ? 9.443 7.814 -21.588 1.00 97.75 206 PHE A N 1
ATOM 1603 C CA . PHE A 1 206 ? 9.302 7.552 -20.163 1.00 97.75 206 PHE A CA 1
ATOM 1604 C C . PHE A 1 206 ? 7.823 7.352 -19.844 1.00 97.75 206 PHE A C 1
ATOM 1606 O O . PHE A 1 206 ? 6.945 7.964 -20.467 1.00 97.75 206 PHE A O 1
ATOM 1613 N N . VAL A 1 207 ? 7.556 6.489 -18.873 1.00 98.25 207 VAL A N 1
ATOM 1614 C CA . VAL A 1 207 ? 6.253 6.360 -18.226 1.00 98.25 207 VAL A CA 1
ATOM 1615 C C . VAL A 1 207 ? 6.461 6.638 -16.747 1.00 98.25 207 VAL A C 1
ATOM 1617 O O . VAL A 1 207 ? 7.393 6.116 -16.138 1.00 98.25 207 VAL A O 1
ATOM 1620 N N . CYS A 1 208 ? 5.617 7.486 -16.176 1.00 98.44 208 CYS A N 1
ATOM 1621 C CA . CYS A 1 208 ? 5.576 7.728 -14.741 1.00 98.44 208 CYS A CA 1
ATOM 1622 C C . CYS A 1 208 ? 4.179 7.404 -14.238 1.00 98.44 208 CYS A C 1
ATOM 1624 O O . CYS A 1 208 ? 3.202 7.737 -14.904 1.00 98.44 208 CYS A O 1
ATOM 1626 N N . GLY A 1 209 ? 4.087 6.774 -13.076 1.00 97.38 209 GLY A N 1
ATOM 1627 C CA . GLY A 1 209 ? 2.815 6.447 -12.453 1.00 97.38 209 GLY A CA 1
ATOM 1628 C C . GLY A 1 209 ? 2.890 6.521 -10.942 1.00 97.38 209 GLY A C 1
ATOM 1629 O O . GLY A 1 209 ? 3.975 6.476 -10.359 1.00 97.38 209 GLY A O 1
ATOM 1630 N N . VAL A 1 210 ? 1.724 6.628 -10.328 1.00 96.50 210 VAL A N 1
ATOM 1631 C CA . VAL A 1 210 ? 1.524 6.408 -8.901 1.00 96.50 210 VAL A CA 1
ATOM 1632 C C . VAL A 1 210 ? 0.531 5.275 -8.702 1.00 96.50 210 VAL A C 1
ATOM 1634 O O . VAL A 1 210 ? -0.419 5.117 -9.473 1.00 96.50 210 VAL A O 1
ATOM 1637 N N . GLY A 1 211 ? 0.777 4.466 -7.685 1.00 92.62 211 GLY A N 1
ATOM 1638 C CA . GLY A 1 211 ? -0.063 3.333 -7.331 1.00 92.62 211 GLY A CA 1
ATOM 1639 C C . GLY A 1 211 ? 0.140 2.933 -5.880 1.00 92.62 211 GLY A C 1
ATOM 1640 O O . GLY A 1 211 ? 0.721 3.690 -5.109 1.00 92.62 211 GLY A O 1
ATOM 1641 N N . ASN A 1 212 ? -0.306 1.740 -5.508 1.00 87.00 212 ASN A N 1
ATOM 1642 C CA . ASN A 1 212 ? -0.168 1.227 -4.144 1.00 87.00 212 ASN A CA 1
ATOM 1643 C C . ASN A 1 212 ? 0.509 -0.153 -4.100 1.00 87.00 212 ASN A C 1
ATOM 1645 O O . ASN A 1 212 ? 0.786 -0.768 -5.134 1.00 87.00 212 ASN A O 1
ATOM 1649 N N . GLU A 1 213 ? 0.758 -0.683 -2.896 1.00 84.00 213 GLU A N 1
ATOM 1650 C CA . GLU A 1 213 ? 1.419 -1.986 -2.727 1.00 84.00 213 GLU A CA 1
ATOM 1651 C C . GLU A 1 213 ? 0.650 -3.182 -3.326 1.00 84.00 213 GLU A C 1
ATOM 1653 O O . GLU A 1 213 ? 1.199 -4.279 -3.473 1.00 84.00 213 GLU A O 1
ATOM 1658 N N . ARG A 1 214 ? -0.622 -2.990 -3.696 1.00 84.38 214 ARG A N 1
ATOM 1659 C CA . ARG A 1 214 ? -1.471 -4.013 -4.322 1.00 84.38 214 ARG A CA 1
ATOM 1660 C C . ARG A 1 214 ? -1.318 -4.053 -5.844 1.00 84.38 214 ARG A C 1
ATOM 1662 O O . ARG A 1 214 ? -1.902 -4.934 -6.470 1.00 84.38 214 ARG A O 1
ATOM 1669 N N . GLY A 1 215 ? -0.515 -3.158 -6.423 1.00 85.19 215 GLY A N 1
ATOM 1670 C CA . GLY A 1 215 ? -0.312 -3.051 -7.869 1.00 85.19 215 GLY A CA 1
ATOM 1671 C C . GLY A 1 215 ? -1.431 -2.290 -8.584 1.00 85.19 215 GLY A C 1
ATOM 1672 O O . GLY A 1 215 ? -1.526 -2.348 -9.808 1.00 85.19 215 GLY A O 1
ATOM 1673 N N . GLU A 1 216 ? -2.293 -1.592 -7.840 1.00 89.69 216 GLU A N 1
ATOM 1674 C CA . GLU A 1 216 ? -3.337 -0.743 -8.411 1.00 89.69 216 GLU A CA 1
ATOM 1675 C C . GLU A 1 216 ? -2.714 0.585 -8.856 1.00 89.69 216 GLU A C 1
ATOM 1677 O O . GLU A 1 216 ? -1.977 1.214 -8.097 1.00 89.69 216 GLU A O 1
ATOM 1682 N N . ILE A 1 217 ? -2.993 0.998 -10.094 1.00 92.88 217 ILE A N 1
ATOM 1683 C CA . ILE A 1 217 ? -2.493 2.252 -10.672 1.00 92.88 217 ILE A CA 1
ATOM 1684 C C . ILE A 1 217 ? -3.556 3.330 -10.469 1.00 92.88 217 ILE A C 1
ATOM 1686 O O . ILE A 1 217 ? -4.680 3.187 -10.952 1.00 92.88 217 ILE A O 1
ATOM 1690 N N . GLU A 1 218 ? -3.193 4.414 -9.790 1.00 90.94 218 GLU A N 1
ATOM 1691 C CA . GLU A 1 218 ? -4.097 5.531 -9.498 1.00 90.94 218 GLU A CA 1
ATOM 1692 C C . GLU A 1 218 ? -4.046 6.605 -10.588 1.00 90.94 218 GLU A C 1
ATOM 1694 O O . GLU A 1 218 ? -5.075 7.108 -11.034 1.00 90.94 218 GLU A O 1
ATOM 1699 N N . ASP A 1 219 ? -2.842 6.951 -11.038 1.00 94.75 219 ASP A N 1
ATOM 1700 C CA . ASP A 1 219 ? -2.606 7.948 -12.077 1.00 94.75 219 ASP A CA 1
ATOM 1701 C C . ASP A 1 219 ? -1.298 7.634 -12.806 1.00 94.75 219 ASP A C 1
ATOM 1703 O O . ASP A 1 219 ? -0.382 7.044 -12.231 1.00 94.75 219 ASP A O 1
ATOM 1707 N N . TRP A 1 220 ? -1.200 8.026 -14.076 1.00 97.75 220 TRP A N 1
ATOM 1708 C CA . TRP A 1 220 ? 0.023 7.862 -14.856 1.00 97.75 220 TRP A CA 1
ATOM 1709 C C . TRP A 1 220 ? 0.100 8.843 -16.025 1.00 97.75 220 TRP A C 1
ATOM 1711 O O . TRP A 1 220 ? -0.904 9.341 -16.533 1.00 97.75 220 TRP A O 1
ATOM 1721 N N . CYS A 1 221 ? 1.318 9.091 -16.495 1.00 97.56 221 CYS A N 1
ATOM 1722 C CA . CYS A 1 221 ? 1.579 9.822 -17.725 1.00 97.56 221 CYS A CA 1
ATOM 1723 C C . CYS A 1 221 ? 2.720 9.181 -18.518 1.00 97.56 221 CYS A C 1
ATOM 1725 O O . CYS A 1 221 ? 3.515 8.393 -18.002 1.00 97.56 221 CYS A O 1
ATOM 1727 N N . SER A 1 222 ? 2.815 9.532 -19.798 1.00 98.00 222 SER A N 1
ATOM 1728 C CA . SER A 1 222 ? 3.954 9.168 -20.632 1.00 98.00 222 SER A CA 1
ATOM 1729 C C . SER A 1 222 ? 4.360 10.325 -21.528 1.00 98.00 222 SER A C 1
ATOM 1731 O O . SER A 1 222 ? 3.519 11.085 -22.010 1.00 98.00 222 SER A O 1
ATOM 1733 N N . PHE A 1 223 ? 5.663 10.455 -21.750 1.00 98.12 223 PHE A N 1
ATOM 1734 C CA . PHE A 1 223 ? 6.250 11.487 -22.593 1.00 98.12 223 PHE A CA 1
ATOM 1735 C C . PHE A 1 223 ? 7.510 10.965 -23.300 1.00 98.12 223 PHE A C 1
ATOM 1737 O O . PHE A 1 223 ? 8.137 10.020 -22.815 1.00 98.12 223 PHE A O 1
ATOM 1744 N N . PRO A 1 224 ? 7.896 11.546 -24.453 1.00 96.81 224 PRO A N 1
ATOM 1745 C CA . PRO A 1 224 ? 9.098 11.137 -25.176 1.00 96.81 224 PRO A CA 1
ATOM 1746 C C . PRO A 1 224 ? 10.372 11.270 -24.336 1.00 96.81 224 PRO A C 1
ATOM 1748 O O . PRO A 1 224 ? 10.511 12.206 -23.548 1.00 96.81 224 PRO A O 1
ATOM 1751 N N . THR A 1 225 ? 11.316 10.355 -24.551 1.00 96.00 225 THR A N 1
ATOM 1752 C CA . THR A 1 225 ? 12.662 10.435 -23.974 1.00 96.00 225 THR A CA 1
ATOM 1753 C C . THR A 1 225 ? 13.489 11.436 -24.776 1.00 96.00 225 THR A C 1
ATOM 1755 O O . THR A 1 225 ? 13.803 11.203 -25.944 1.00 96.00 225 THR A O 1
ATOM 1758 N N . GLU A 1 226 ? 13.854 12.547 -24.144 1.00 96.12 226 GLU A N 1
ATOM 1759 C CA . GLU A 1 226 ? 14.679 13.612 -24.720 1.00 96.12 226 GLU A CA 1
ATOM 1760 C C . GLU A 1 226 ? 16.071 13.609 -24.059 1.00 96.12 226 GLU A C 1
ATOM 1762 O O . GLU A 1 226 ? 16.560 12.565 -23.621 1.00 96.12 226 GLU A O 1
ATOM 1767 N N . HIS A 1 227 ? 16.738 14.764 -23.970 1.00 96.88 227 HIS A N 1
ATOM 1768 C CA . HIS A 1 227 ? 17.927 14.913 -23.130 1.00 96.88 227 HIS A CA 1
ATOM 1769 C C . HIS A 1 227 ? 17.570 14.630 -21.650 1.00 96.88 227 HIS A C 1
ATOM 1771 O O . HIS A 1 227 ? 16.438 14.933 -21.243 1.00 96.88 227 HIS A O 1
ATOM 1777 N N . PRO A 1 228 ? 18.486 14.075 -20.825 1.00 96.62 228 PRO A N 1
ATOM 1778 C CA . PRO A 1 228 ? 18.173 13.726 -19.440 1.00 96.62 228 PRO A CA 1
ATOM 1779 C C . PRO A 1 228 ? 17.621 14.888 -18.619 1.00 96.62 228 PRO A C 1
ATOM 1781 O O . PRO A 1 228 ? 16.654 14.705 -17.896 1.00 96.62 228 PRO A O 1
ATOM 1784 N N . GLU A 1 229 ? 18.175 16.093 -18.767 1.00 95.81 229 GLU A N 1
ATOM 1785 C CA . GLU A 1 229 ? 17.714 17.280 -18.031 1.00 95.81 229 GLU A CA 1
ATOM 1786 C C . GLU A 1 229 ? 16.233 17.583 -18.295 1.00 95.81 229 GLU A C 1
ATOM 1788 O O . GLU A 1 229 ? 15.445 17.714 -17.362 1.00 95.81 229 GLU A O 1
ATOM 1793 N N . THR A 1 230 ? 15.831 17.620 -19.567 1.00 97.69 230 THR A N 1
ATOM 1794 C CA . THR A 1 230 ? 14.442 17.873 -19.974 1.00 97.69 230 THR A CA 1
ATOM 1795 C C . THR A 1 230 ? 13.512 16.740 -19.552 1.00 97.69 230 THR A C 1
ATOM 1797 O O . THR A 1 230 ? 12.392 16.982 -19.107 1.00 97.69 230 THR A O 1
ATOM 1800 N N . THR A 1 231 ? 13.971 15.495 -19.680 1.00 98.25 231 THR A N 1
ATOM 1801 C CA . THR A 1 231 ? 13.164 14.311 -19.362 1.00 98.25 231 THR A CA 1
ATOM 1802 C C . THR A 1 231 ? 12.941 14.194 -17.857 1.00 98.25 231 THR A C 1
ATOM 1804 O O . THR A 1 231 ? 11.812 14.015 -17.413 1.00 98.25 231 THR A O 1
ATOM 1807 N N . LEU A 1 232 ? 13.997 14.352 -17.055 1.00 98.06 232 LEU A N 1
ATOM 1808 C CA . LEU A 1 232 ? 13.919 14.263 -15.599 1.00 98.06 232 LEU A CA 1
ATOM 1809 C C . LEU A 1 232 ? 13.196 15.466 -14.983 1.00 98.06 232 LEU A C 1
ATOM 1811 O O . LEU A 1 232 ? 12.522 15.289 -13.976 1.00 98.06 232 LEU A O 1
ATOM 1815 N N . ALA A 1 233 ? 13.236 16.652 -15.602 1.00 98.06 233 ALA A N 1
ATOM 1816 C CA . ALA A 1 233 ? 12.389 17.771 -15.183 1.00 98.06 233 ALA A CA 1
ATOM 1817 C C . ALA A 1 233 ? 10.892 17.417 -15.266 1.00 98.06 233 ALA A C 1
ATOM 1819 O O . ALA A 1 233 ? 10.155 17.667 -14.318 1.00 98.06 233 ALA A O 1
ATOM 1820 N N . LYS A 1 234 ? 10.458 16.742 -16.342 1.00 98.56 234 LYS A N 1
ATOM 1821 C CA . LYS A 1 234 ? 9.071 16.259 -16.482 1.00 98.56 234 LYS A CA 1
ATOM 1822 C C . LYS A 1 234 ? 8.713 15.203 -15.433 1.00 98.56 234 LYS A C 1
ATOM 1824 O O . LYS A 1 234 ? 7.604 15.221 -14.910 1.00 98.56 234 LYS A O 1
ATOM 1829 N N . VAL A 1 235 ? 9.653 14.311 -15.100 1.00 98.44 235 VAL A N 1
ATOM 1830 C CA . VAL A 1 235 ? 9.496 13.343 -13.997 1.00 98.44 235 VAL A CA 1
ATOM 1831 C C . VAL A 1 235 ? 9.288 14.075 -12.667 1.00 98.44 235 VAL A C 1
ATOM 1833 O O . VAL A 1 235 ? 8.370 13.750 -11.920 1.00 98.44 235 VAL A O 1
ATOM 1836 N N . ILE A 1 236 ? 10.118 15.082 -12.379 1.00 98.12 236 ILE A N 1
ATOM 1837 C CA . ILE A 1 236 ? 10.024 15.880 -11.151 1.00 98.12 236 ILE A CA 1
ATOM 1838 C C . ILE A 1 236 ? 8.686 16.623 -11.091 1.00 98.12 236 ILE A C 1
ATOM 1840 O O . ILE A 1 236 ? 8.008 16.586 -10.067 1.00 98.12 236 ILE A O 1
ATOM 1844 N N . ASP A 1 237 ? 8.279 17.263 -12.186 1.00 97.94 237 ASP A N 1
ATOM 1845 C CA . ASP A 1 237 ? 7.001 17.970 -12.257 1.00 97.94 237 ASP A CA 1
ATOM 1846 C C . ASP A 1 237 ? 5.812 17.024 -12.031 1.00 97.94 237 ASP A C 1
ATOM 1848 O O . ASP A 1 237 ? 4.875 17.392 -11.328 1.00 97.94 237 ASP A O 1
ATOM 1852 N N . TYR A 1 238 ? 5.867 15.795 -12.557 1.00 98.00 238 TYR A N 1
ATOM 1853 C CA . TYR A 1 238 ? 4.820 14.794 -12.348 1.00 98.00 238 TYR A CA 1
ATOM 1854 C C . TYR A 1 238 ? 4.672 14.379 -10.874 1.00 98.00 238 TYR A C 1
ATOM 1856 O O . TYR A 1 238 ? 3.549 14.273 -10.381 1.00 98.00 238 TYR A O 1
ATOM 1864 N N . PHE A 1 239 ? 5.784 14.158 -10.162 1.00 97.50 239 PHE A N 1
ATOM 1865 C CA . PHE A 1 239 ? 5.762 13.659 -8.779 1.00 97.50 239 PHE A CA 1
ATOM 1866 C C . PHE A 1 239 ? 5.634 14.745 -7.699 1.00 97.50 239 PHE A C 1
ATOM 1868 O O . PHE A 1 239 ? 5.351 14.399 -6.550 1.00 97.50 239 PHE A O 1
ATOM 1875 N N . ARG A 1 240 ? 5.811 16.034 -8.033 1.00 94.56 240 ARG A N 1
ATOM 1876 C CA . ARG A 1 240 ? 5.892 17.152 -7.067 1.00 94.56 240 ARG A CA 1
ATOM 1877 C C . ARG A 1 240 ? 4.760 17.170 -6.033 1.00 94.56 240 ARG A C 1
ATOM 1879 O O . ARG A 1 240 ? 5.033 17.330 -4.848 1.00 94.56 240 ARG A O 1
ATOM 1886 N N . ASP A 1 241 ? 3.525 16.936 -6.472 1.00 88.81 241 ASP A N 1
ATOM 1887 C CA . ASP A 1 241 ? 2.325 17.040 -5.628 1.00 88.81 241 ASP A CA 1
ATOM 1888 C C . ASP A 1 241 ? 1.691 15.675 -5.309 1.00 88.81 241 ASP A C 1
ATOM 1890 O O . ASP A 1 241 ? 0.541 15.596 -4.880 1.00 88.81 241 ASP A O 1
ATOM 1894 N N . LYS A 1 242 ? 2.418 14.575 -5.542 1.00 90.31 242 LYS A N 1
ATOM 1895 C CA . LYS A 1 242 ? 1.871 13.214 -5.419 1.00 90.31 242 LYS A CA 1
ATOM 1896 C C . LYS A 1 242 ? 2.029 12.588 -4.036 1.00 90.31 242 LYS A C 1
ATOM 1898 O O . LYS A 1 242 ? 1.377 11.591 -3.758 1.00 90.31 242 LYS A O 1
ATOM 1903 N N . GLY A 1 243 ? 2.886 13.146 -3.177 1.00 88.38 243 GLY A N 1
ATOM 1904 C CA . GLY A 1 243 ? 3.077 12.645 -1.809 1.00 88.38 243 GLY A CA 1
ATOM 1905 C C . GLY A 1 243 ? 3.576 11.196 -1.736 1.00 88.38 243 GLY A C 1
ATOM 1906 O O . GLY A 1 243 ? 3.200 10.474 -0.817 1.00 88.38 243 GLY A O 1
ATOM 1907 N N . VAL A 1 244 ? 4.389 10.766 -2.709 1.00 93.50 244 VAL A N 1
ATOM 1908 C CA . VAL A 1 244 ? 4.863 9.378 -2.802 1.00 93.50 244 VAL A CA 1
ATO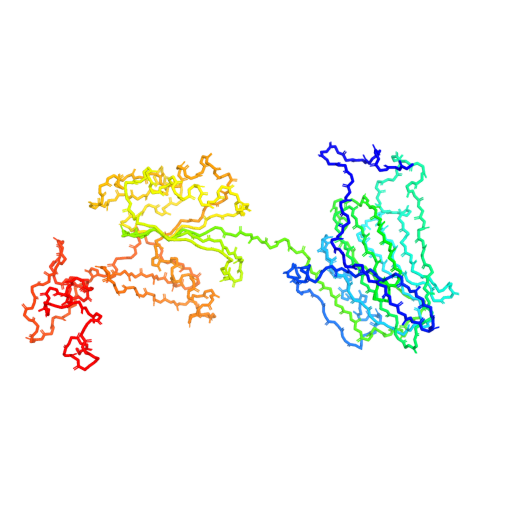M 1909 C C . VAL A 1 244 ? 5.729 8.977 -1.603 1.00 93.50 244 VAL A C 1
ATOM 1911 O O . VAL A 1 244 ? 6.551 9.763 -1.132 1.00 93.50 244 VAL A O 1
ATOM 1914 N N . ALA A 1 245 ? 5.566 7.746 -1.120 1.00 91.94 245 ALA A N 1
ATOM 1915 C CA . ALA A 1 245 ? 6.306 7.181 0.007 1.00 91.94 245 ALA A CA 1
ATOM 1916 C C . ALA A 1 245 ? 7.668 6.597 -0.407 1.00 91.94 245 ALA A C 1
ATOM 1918 O O . ALA A 1 245 ? 8.618 6.664 0.375 1.00 91.94 245 ALA A O 1
ATOM 1919 N N . ALA A 1 246 ? 7.776 6.059 -1.624 1.00 95.31 246 ALA A N 1
ATOM 1920 C CA . ALA A 1 246 ? 9.014 5.678 -2.299 1.00 95.31 246 ALA A CA 1
ATOM 1921 C C . ALA A 1 246 ? 8.852 5.782 -3.830 1.00 95.31 246 ALA A C 1
ATOM 1923 O O . ALA A 1 246 ? 7.752 5.993 -4.340 1.00 95.31 246 ALA A O 1
ATOM 1924 N N . ILE A 1 247 ? 9.959 5.668 -4.576 1.00 97.62 247 ILE A N 1
ATOM 1925 C CA . ILE A 1 247 ? 9.952 5.659 -6.050 1.00 97.62 247 ILE A CA 1
ATOM 1926 C C . ILE A 1 247 ? 10.735 4.451 -6.576 1.00 97.62 247 ILE A C 1
ATOM 1928 O O . ILE A 1 247 ? 11.939 4.337 -6.355 1.00 97.62 247 ILE A O 1
ATOM 1932 N N . GLY A 1 248 ? 10.080 3.554 -7.309 1.00 97.06 248 GLY A N 1
ATOM 1933 C CA . GLY A 1 248 ? 10.723 2.475 -8.058 1.00 97.06 248 GLY A CA 1
ATOM 1934 C C . GLY A 1 248 ? 11.051 2.898 -9.488 1.00 97.06 248 GLY A C 1
ATOM 1935 O O . GLY A 1 248 ? 10.217 3.498 -10.161 1.00 97.06 248 GLY A O 1
ATOM 1936 N N . ILE A 1 249 ? 12.249 2.577 -9.975 1.00 98.06 249 ILE A N 1
ATOM 1937 C CA . ILE A 1 249 ? 12.669 2.892 -11.343 1.00 98.06 249 ILE A CA 1
ATOM 1938 C C . ILE A 1 249 ? 13.128 1.617 -12.051 1.00 98.06 249 ILE A C 1
ATOM 1940 O O . ILE A 1 249 ? 14.091 0.984 -11.619 1.00 98.06 249 ILE A O 1
ATOM 1944 N N . GLY A 1 250 ? 12.450 1.273 -13.146 1.00 97.38 250 GLY A N 1
ATOM 1945 C CA . GLY A 1 250 ? 12.904 0.300 -14.137 1.00 97.38 250 GLY A CA 1
ATOM 1946 C C . GLY A 1 250 ? 13.493 1.046 -15.328 1.00 97.38 250 GLY A C 1
ATOM 1947 O O . GLY A 1 250 ? 12.771 1.777 -16.001 1.00 97.38 250 GLY A O 1
ATOM 1948 N N . SER A 1 251 ? 14.797 0.920 -15.569 1.00 95.81 251 SER A N 1
ATOM 1949 C CA . SER A 1 251 ? 15.503 1.727 -16.569 1.00 95.81 251 SER A CA 1
ATOM 1950 C C . SER A 1 251 ? 16.101 0.907 -17.704 1.00 95.81 251 SER A C 1
ATOM 1952 O O . SER A 1 251 ? 16.595 -0.200 -17.495 1.00 95.81 251 SER A O 1
ATOM 1954 N N . PHE A 1 252 ? 16.100 1.485 -18.906 1.00 91.31 252 PHE A N 1
ATOM 1955 C CA . PHE A 1 252 ? 16.873 0.970 -20.028 1.00 91.31 252 PHE A CA 1
ATOM 1956 C C . PHE A 1 252 ? 18.370 0.925 -19.683 1.00 91.31 252 PHE A C 1
ATOM 1958 O O . PHE A 1 252 ? 18.916 1.828 -19.045 1.00 91.31 252 PHE A O 1
ATOM 1965 N N . GLY A 1 253 ? 19.033 -0.138 -20.133 1.00 86.38 253 GLY A N 1
ATOM 1966 C CA . GLY A 1 253 ? 20.417 -0.440 -19.789 1.00 86.38 253 GLY A CA 1
ATOM 1967 C C . GLY A 1 253 ? 21.479 0.001 -20.806 1.00 86.38 253 GLY A C 1
ATOM 1968 O O . GLY A 1 253 ? 21.165 0.575 -21.856 1.00 86.38 253 GLY A O 1
ATOM 1969 N N . PRO A 1 254 ? 22.753 -0.304 -20.495 1.00 89.31 254 PRO A N 1
ATOM 1970 C CA . PRO A 1 254 ? 23.225 -0.880 -19.236 1.00 89.31 254 PRO A CA 1
ATOM 1971 C C . PRO A 1 254 ? 23.236 0.127 -18.078 1.00 89.31 254 PRO A C 1
ATOM 1973 O O . PRO A 1 254 ? 23.592 1.298 -18.249 1.00 89.31 254 PRO A O 1
ATOM 1976 N N . ILE A 1 255 ? 22.903 -0.348 -16.880 1.00 92.56 255 ILE A N 1
ATOM 1977 C CA . ILE A 1 255 ? 22.838 0.456 -15.650 1.00 92.56 255 ILE A CA 1
ATOM 1978 C C . ILE A 1 255 ? 23.711 -0.139 -14.543 1.00 92.56 255 ILE A C 1
ATOM 1980 O O . ILE A 1 255 ? 23.964 -1.343 -14.513 1.00 92.56 255 ILE A O 1
ATOM 1984 N N . ASP A 1 256 ? 24.160 0.702 -13.614 1.00 92.62 256 ASP A N 1
ATOM 1985 C CA . ASP A 1 256 ? 24.868 0.237 -12.420 1.00 92.62 256 ASP A CA 1
ATOM 1986 C C . ASP A 1 256 ? 23.870 -0.107 -11.306 1.00 92.62 256 ASP A C 1
ATOM 1988 O O . ASP A 1 256 ? 23.214 0.772 -10.735 1.00 92.62 256 ASP A O 1
ATOM 1992 N N . LEU A 1 257 ? 23.756 -1.406 -11.026 1.00 90.56 257 LEU A N 1
ATOM 1993 C CA . LEU A 1 257 ? 22.864 -1.982 -10.020 1.00 90.56 257 LEU A CA 1
ATOM 1994 C C . LEU A 1 257 ? 23.553 -2.271 -8.690 1.00 90.56 257 LEU A C 1
ATOM 1996 O O . LEU A 1 257 ? 22.868 -2.646 -7.741 1.00 90.56 257 LEU A O 1
ATOM 2000 N N . GLN A 1 258 ? 24.879 -2.132 -8.592 1.00 88.75 258 GLN A N 1
ATOM 2001 C CA . GLN A 1 258 ? 25.622 -2.602 -7.430 1.00 88.75 258 GLN A CA 1
ATOM 2002 C C . GLN A 1 258 ? 25.426 -1.649 -6.240 1.00 88.75 258 GLN A C 1
ATOM 2004 O O . GL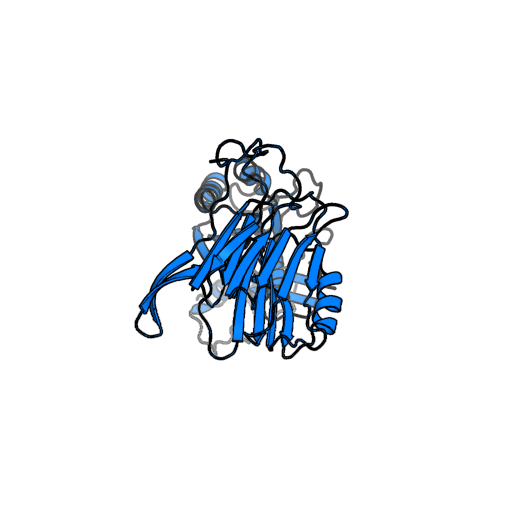N A 1 258 ? 25.935 -0.522 -6.266 1.00 88.75 258 GLN A O 1
ATOM 2009 N N . PRO A 1 259 ? 24.753 -2.074 -5.151 1.00 85.31 259 PRO A N 1
ATOM 2010 C CA . PRO A 1 259 ? 24.600 -1.219 -3.982 1.00 85.31 259 PRO A CA 1
ATOM 2011 C C . PRO A 1 259 ? 25.972 -0.862 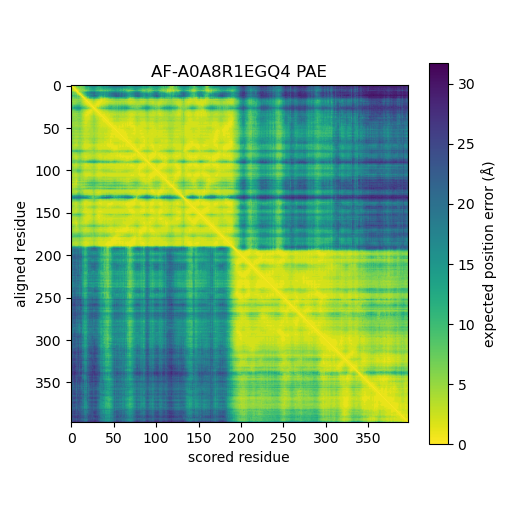-3.397 1.00 85.31 259 PRO A C 1
ATOM 2013 O O . PRO A 1 259 ? 26.817 -1.733 -3.190 1.00 85.31 259 PRO A O 1
ATOM 2016 N N . GLY A 1 260 ? 26.200 0.427 -3.138 1.00 86.81 260 GLY A N 1
ATOM 2017 C CA . GLY A 1 260 ? 27.476 0.947 -2.630 1.00 86.81 260 GLY A CA 1
ATOM 2018 C C . GLY A 1 260 ? 28.507 1.309 -3.705 1.00 86.81 260 GLY A C 1
ATOM 2019 O O . GLY A 1 260 ? 29.529 1.904 -3.364 1.00 86.81 260 GLY A O 1
ATOM 2020 N N . SER A 1 261 ? 28.246 1.019 -4.985 1.00 91.75 261 SER A N 1
ATOM 2021 C CA . SER A 1 261 ? 29.039 1.582 -6.081 1.00 91.75 261 SER A CA 1
ATOM 2022 C C . SER A 1 261 ? 28.916 3.117 -6.100 1.00 91.75 261 SER A C 1
ATOM 2024 O O . SER A 1 261 ? 27.806 3.633 -5.925 1.00 91.75 261 SER A O 1
ATOM 2026 N N . PRO A 1 262 ? 30.005 3.875 -6.359 1.00 93.31 262 PRO A N 1
ATOM 2027 C CA . PRO A 1 262 ? 29.939 5.329 -6.544 1.00 93.31 262 PRO A CA 1
ATOM 2028 C C . PRO A 1 262 ? 28.992 5.767 -7.669 1.00 93.31 262 PRO A C 1
ATOM 2030 O O . PRO A 1 262 ? 28.544 6.912 -7.677 1.00 93.31 262 PRO A O 1
ATOM 2033 N N . THR A 1 263 ? 28.700 4.867 -8.611 1.00 94.75 263 THR A N 1
ATOM 2034 C CA . THR A 1 263 ? 27.812 5.098 -9.755 1.00 94.75 263 THR A CA 1
ATOM 2035 C C . THR A 1 263 ? 26.481 4.350 -9.650 1.00 94.75 263 THR A C 1
ATOM 2037 O O . THR A 1 263 ? 25.751 4.278 -10.632 1.00 94.75 263 THR A O 1
ATOM 2040 N N . TYR A 1 264 ? 26.103 3.837 -8.472 1.00 94.06 264 TYR A N 1
ATOM 2041 C CA . TYR A 1 264 ? 24.774 3.248 -8.274 1.00 94.06 264 TYR A CA 1
ATOM 2042 C C . TYR A 1 264 ? 23.667 4.249 -8.643 1.00 94.06 264 TYR A C 1
ATOM 2044 O O . TYR A 1 264 ? 23.657 5.387 -8.162 1.00 94.06 264 TYR A O 1
ATOM 2052 N N . GLY A 1 265 ? 22.722 3.817 -9.483 1.00 93.75 265 GLY A N 1
ATOM 2053 C CA . GLY A 1 265 ? 21.661 4.686 -10.000 1.00 93.75 265 GLY A CA 1
ATOM 2054 C C . GLY A 1 265 ? 22.016 5.443 -11.280 1.00 93.75 265 GLY A C 1
ATOM 2055 O O . GLY A 1 265 ? 21.301 6.381 -11.645 1.00 93.75 265 GLY A O 1
ATOM 2056 N N . TYR A 1 266 ? 23.123 5.072 -11.933 1.00 96.75 266 TYR A N 1
ATOM 2057 C CA . TYR A 1 266 ? 23.537 5.644 -13.208 1.00 96.75 266 TYR A CA 1
ATOM 2058 C C . TYR A 1 266 ? 23.125 4.754 -14.380 1.00 96.75 266 TYR A C 1
ATOM 2060 O O . TYR A 1 266 ? 23.244 3.526 -14.323 1.00 96.75 266 TYR A O 1
ATOM 2068 N N . ILE A 1 267 ? 22.758 5.397 -15.487 1.00 95.06 267 ILE A N 1
ATOM 2069 C CA . ILE A 1 267 ? 22.836 4.786 -16.817 1.00 95.06 267 ILE A CA 1
ATOM 2070 C C . ILE A 1 267 ? 24.280 4.935 -17.292 1.00 95.06 267 ILE A C 1
ATOM 2072 O O . ILE A 1 267 ? 24.816 6.043 -17.304 1.00 95.06 267 ILE A O 1
ATOM 2076 N N . THR A 1 268 ? 24.942 3.828 -17.633 1.00 91.06 268 THR A N 1
ATOM 2077 C CA . THR A 1 268 ? 26.398 3.817 -17.849 1.00 91.06 268 THR A CA 1
ATOM 2078 C C . THR A 1 268 ? 26.751 4.017 -19.321 1.00 91.06 268 THR A C 1
ATOM 2080 O O . THR A 1 268 ? 27.180 5.102 -19.711 1.00 91.06 268 THR A O 1
ATOM 2083 N N . THR A 1 269 ? 26.534 3.005 -20.163 1.00 86.00 269 THR A N 1
ATOM 2084 C CA . THR A 1 269 ? 27.002 2.994 -21.559 1.00 86.00 269 THR A CA 1
ATOM 2085 C C . THR A 1 269 ? 25.838 2.925 -22.534 1.00 86.00 269 THR A C 1
ATOM 2087 O O . THR A 1 269 ? 25.322 1.854 -22.813 1.00 86.00 269 THR A O 1
ATOM 2090 N N . THR A 1 270 ? 25.441 4.049 -23.122 1.00 84.56 270 THR A N 1
ATOM 2091 C CA . THR A 1 270 ? 24.328 4.069 -24.081 1.00 84.56 270 THR A CA 1
ATOM 2092 C C . THR A 1 270 ? 24.651 4.942 -25.292 1.00 84.56 270 THR A C 1
ATOM 2094 O O . THR A 1 270 ? 25.289 5.985 -25.133 1.00 84.56 270 THR A O 1
ATOM 2097 N N . PRO A 1 271 ? 24.202 4.570 -26.508 1.00 78.94 271 PRO A N 1
ATOM 2098 C CA . PRO A 1 271 ? 24.321 5.431 -27.683 1.00 78.94 271 PRO A CA 1
ATOM 2099 C C . PRO A 1 271 ? 23.391 6.657 -27.624 1.00 78.94 271 PRO A C 1
ATOM 2101 O O . PRO A 1 271 ? 23.441 7.503 -28.516 1.00 78.94 271 PRO A O 1
ATOM 2104 N N . LYS A 1 272 ? 22.517 6.766 -26.610 1.00 84.00 272 LYS A N 1
ATOM 2105 C CA . LYS A 1 272 ? 21.577 7.884 -26.472 1.00 84.00 272 LYS A CA 1
ATOM 2106 C C . LYS A 1 272 ? 22.284 9.163 -26.009 1.00 84.00 272 LYS A C 1
ATOM 2108 O O . LYS A 1 272 ? 22.872 9.163 -24.924 1.00 84.00 272 LYS A O 1
ATOM 2113 N N . PRO A 1 273 ? 22.193 10.267 -26.777 1.00 88.25 273 PRO A N 1
ATOM 2114 C CA . PRO A 1 273 ? 22.855 11.521 -26.428 1.00 88.25 273 PRO A CA 1
ATOM 2115 C C . PRO A 1 273 ? 22.501 12.000 -25.015 1.00 88.25 273 PRO A C 1
ATOM 2117 O O . PRO A 1 273 ? 21.329 12.070 -24.651 1.00 88.25 273 PRO A O 1
ATOM 2120 N N . GLY A 1 274 ? 23.524 12.314 -24.219 1.00 92.81 274 GLY A N 1
ATOM 2121 C CA . GLY A 1 274 ? 23.391 12.832 -22.852 1.00 92.81 274 GLY A CA 1
ATOM 2122 C C . GLY A 1 274 ? 23.150 11.782 -21.760 1.00 92.81 274 GLY A C 1
ATOM 2123 O O . GLY A 1 274 ? 23.440 12.053 -20.601 1.00 92.81 274 GLY A O 1
ATOM 2124 N N . TRP A 1 275 ? 22.675 10.578 -22.096 1.00 95.56 275 TRP A N 1
ATOM 2125 C CA . TRP A 1 275 ? 22.315 9.557 -21.099 1.00 95.56 275 TRP A CA 1
ATOM 2126 C C . TRP A 1 275 ? 23.494 8.708 -20.604 1.00 95.56 275 TRP A C 1
ATOM 2128 O O . TRP A 1 275 ? 23.398 8.095 -19.543 1.00 95.56 275 TRP A O 1
ATOM 2138 N N . GLY A 1 276 ? 24.610 8.673 -21.338 1.00 94.81 276 GLY A N 1
ATOM 2139 C CA . GLY A 1 276 ? 25.826 7.989 -20.893 1.00 94.81 276 GLY A CA 1
ATOM 2140 C C . GLY A 1 276 ? 26.411 8.633 -19.632 1.00 94.81 276 GLY A C 1
ATOM 2141 O O . GLY A 1 276 ? 26.645 9.840 -19.605 1.00 94.81 276 GLY A O 1
ATOM 2142 N N . ASN A 1 277 ? 26.663 7.824 -18.602 1.00 95.12 277 ASN A N 1
ATOM 2143 C CA . ASN A 1 277 ? 27.065 8.241 -17.253 1.00 95.12 277 ASN A CA 1
ATOM 2144 C C . ASN A 1 277 ? 26.101 9.237 -16.573 1.00 95.12 277 ASN A C 1
ATOM 2146 O O . ASN A 1 277 ? 26.526 10.076 -15.775 1.00 95.12 277 ASN A O 1
ATOM 2150 N N . CYS A 1 278 ? 24.801 9.153 -16.862 1.00 96.44 278 CYS A N 1
ATOM 2151 C CA . CYS A 1 278 ? 23.791 10.017 -16.251 1.00 96.44 278 CYS A CA 1
ATOM 2152 C C . CYS A 1 278 ? 23.393 9.516 -14.852 1.00 96.44 278 CYS A C 1
ATOM 2154 O O . CYS A 1 278 ? 22.924 8.388 -14.718 1.00 96.44 278 CYS A O 1
ATOM 2156 N N . ASN A 1 279 ? 23.528 10.365 -13.824 1.00 96.00 279 ASN A N 1
ATOM 2157 C CA . ASN A 1 279 ? 23.129 10.067 -12.443 1.00 96.00 279 ASN A CA 1
ATOM 2158 C C . ASN A 1 279 ? 21.625 10.300 -12.215 1.00 96.00 279 ASN A C 1
ATOM 2160 O O . ASN A 1 279 ? 21.223 11.355 -11.720 1.00 96.00 279 ASN A O 1
ATOM 2164 N N . VAL A 1 280 ? 20.792 9.323 -12.564 1.00 97.00 280 VAL A N 1
ATOM 2165 C CA . VAL A 1 280 ? 19.330 9.459 -12.487 1.00 97.00 280 VAL A CA 1
ATOM 2166 C C . VAL A 1 280 ? 18.860 9.575 -11.037 1.00 97.00 280 VAL A C 1
ATOM 2168 O O . VAL A 1 280 ? 18.207 10.554 -10.670 1.00 97.00 280 VAL A O 1
ATOM 2171 N N . ILE A 1 281 ? 19.232 8.616 -10.182 1.00 95.25 281 ILE A N 1
ATOM 2172 C CA . ILE A 1 281 ? 18.782 8.602 -8.780 1.00 95.25 281 ILE A CA 1
ATOM 2173 C C . ILE A 1 281 ? 19.303 9.820 -8.021 1.00 95.25 281 ILE A C 1
ATOM 2175 O O . ILE A 1 281 ? 18.573 10.419 -7.237 1.00 95.25 281 ILE A O 1
ATOM 2179 N N . GLY A 1 282 ? 20.564 10.198 -8.226 1.00 94.31 282 GLY A N 1
ATOM 2180 C CA . GLY A 1 282 ? 21.169 11.329 -7.530 1.00 94.31 282 GLY A CA 1
ATOM 2181 C C . GLY A 1 282 ? 20.534 12.670 -7.890 1.00 94.31 282 GLY A C 1
ATOM 2182 O O . GLY A 1 282 ? 20.538 13.565 -7.049 1.00 94.31 282 GLY A O 1
ATOM 2183 N N . LEU A 1 283 ? 19.976 12.813 -9.098 1.00 94.81 283 LEU A N 1
ATOM 2184 C CA . LEU A 1 283 ? 19.184 13.983 -9.479 1.00 94.81 283 LEU A CA 1
ATOM 2185 C C . LEU A 1 283 ? 17.815 13.964 -8.794 1.00 94.81 283 LEU A C 1
ATOM 2187 O O . LEU A 1 283 ? 17.462 14.936 -8.134 1.00 94.81 283 LEU A O 1
ATOM 2191 N N . LEU A 1 284 ? 17.086 12.847 -8.870 1.00 96.69 284 LEU A N 1
ATOM 2192 C CA . LEU A 1 284 ? 15.746 12.736 -8.281 1.00 96.69 284 LEU A CA 1
ATOM 2193 C C . LEU A 1 284 ? 15.756 12.836 -6.747 1.00 96.69 284 LEU A C 1
ATOM 2195 O O . LEU A 1 284 ? 14.871 13.458 -6.171 1.00 96.69 284 LEU A O 1
ATOM 2199 N N . LYS A 1 285 ? 16.789 12.312 -6.076 1.00 94.88 285 LYS A N 1
ATOM 2200 C CA . LYS A 1 285 ? 16.955 12.406 -4.612 1.00 94.88 285 LYS A CA 1
ATOM 2201 C C . LYS A 1 285 ? 17.089 13.833 -4.082 1.00 94.88 285 LYS A C 1
ATOM 2203 O O . LYS A 1 285 ? 16.886 14.045 -2.890 1.00 94.88 285 LYS A O 1
ATOM 2208 N N . ARG A 1 286 ? 17.479 14.797 -4.922 1.00 94.50 286 ARG A N 1
ATOM 2209 C CA . ARG A 1 286 ? 17.554 16.213 -4.518 1.00 94.50 286 ARG A CA 1
ATOM 2210 C C . ARG A 1 286 ? 16.167 16.819 -4.341 1.00 94.50 286 ARG A C 1
ATOM 2212 O O . ARG A 1 286 ? 16.007 17.694 -3.501 1.00 94.50 286 ARG A O 1
ATOM 2219 N N . GLU A 1 287 ? 15.202 16.327 -5.110 1.00 95.88 287 GLU A N 1
ATOM 2220 C CA . GLU A 1 287 ? 13.821 16.809 -5.118 1.00 95.88 287 GLU A CA 1
ATOM 2221 C C . GLU A 1 287 ? 12.918 15.956 -4.216 1.00 95.88 287 GLU A C 1
ATOM 2223 O O . GLU A 1 287 ? 12.024 16.481 -3.559 1.00 95.88 287 GLU A O 1
ATOM 2228 N N . PHE A 1 288 ? 13.179 14.645 -4.130 1.00 95.81 288 PHE A N 1
ATOM 2229 C CA . PHE A 1 288 ? 12.351 13.699 -3.381 1.00 95.81 288 PHE A CA 1
ATOM 2230 C C . PHE A 1 288 ? 13.166 12.982 -2.292 1.00 95.81 288 PHE A C 1
ATOM 2232 O O . PHE A 1 288 ? 13.933 12.064 -2.602 1.00 95.81 288 PHE A O 1
ATOM 2239 N N . PRO A 1 289 ? 13.006 13.349 -1.005 1.00 93.31 289 PRO A N 1
ATOM 2240 C CA . PRO A 1 289 ? 13.718 12.731 0.115 1.00 93.31 289 PRO A CA 1
ATOM 2241 C C . PRO A 1 289 ? 13.061 11.408 0.551 1.00 93.31 289 PRO A C 1
ATOM 2243 O O . PRO A 1 289 ? 12.709 11.225 1.714 1.00 93.31 289 PRO A O 1
ATOM 2246 N N . VAL A 1 290 ? 12.891 10.481 -0.393 1.00 95.12 290 VAL A N 1
ATOM 2247 C CA . VAL A 1 290 ? 12.227 9.181 -0.199 1.00 95.12 290 VAL A CA 1
ATOM 2248 C C . VAL A 1 290 ? 13.144 8.025 -0.621 1.00 95.12 290 VAL A C 1
ATOM 2250 O O . VAL A 1 290 ? 14.153 8.250 -1.299 1.00 95.12 290 VAL A O 1
ATOM 2253 N N . PRO A 1 291 ? 12.858 6.773 -0.222 1.00 95.56 291 PRO A N 1
ATOM 2254 C CA . PRO A 1 291 ? 13.574 5.610 -0.733 1.00 95.56 291 PRO A CA 1
ATOM 2255 C C . PRO A 1 291 ? 13.405 5.448 -2.252 1.00 95.56 291 PRO A C 1
ATOM 2257 O O . PRO A 1 291 ? 12.338 5.715 -2.800 1.00 95.56 291 PRO A O 1
ATOM 2260 N N . PHE A 1 292 ? 14.456 4.964 -2.922 1.00 96.31 292 PHE A N 1
ATOM 2261 C CA . PHE A 1 292 ? 14.440 4.668 -4.356 1.00 96.31 292 PHE A CA 1
ATOM 2262 C C . PHE A 1 292 ? 14.759 3.197 -4.616 1.00 96.31 292 PHE A C 1
ATOM 2264 O O . PHE A 1 292 ? 15.770 2.691 -4.123 1.00 96.31 292 PHE A O 1
ATOM 2271 N N . GLY A 1 293 ? 13.926 2.538 -5.420 1.00 95.19 293 GLY A N 1
ATOM 2272 C CA . GLY A 1 293 ? 14.231 1.262 -6.060 1.00 95.19 293 GLY A CA 1
ATOM 2273 C C . GLY A 1 293 ? 14.864 1.490 -7.433 1.00 95.19 293 GLY A C 1
ATOM 2274 O O . GLY A 1 293 ? 14.473 2.408 -8.151 1.00 95.19 293 GLY A O 1
ATOM 2275 N N . TRP A 1 294 ? 15.835 0.659 -7.803 1.00 96.06 294 TRP A N 1
ATOM 2276 C CA . TRP A 1 294 ? 16.568 0.769 -9.065 1.00 96.06 294 TRP A CA 1
ATOM 2277 C C . TRP A 1 294 ? 16.794 -0.615 -9.647 1.00 96.06 294 TRP A C 1
ATOM 2279 O O . TRP A 1 294 ? 17.447 -1.448 -9.015 1.00 96.06 294 TRP A O 1
ATOM 2289 N N . ASP A 1 295 ? 16.237 -0.855 -10.826 1.00 95.06 295 ASP A N 1
ATOM 2290 C CA . ASP A 1 295 ? 16.462 -2.074 -11.590 1.00 95.06 295 ASP A CA 1
ATOM 2291 C C . ASP A 1 295 ? 16.364 -1.802 -13.098 1.00 95.06 295 ASP A C 1
ATOM 2293 O O . ASP A 1 295 ? 16.081 -0.678 -13.527 1.00 95.06 295 ASP A O 1
ATOM 2297 N N . THR A 1 296 ? 16.609 -2.820 -13.923 1.00 94.00 296 THR A N 1
ATOM 2298 C CA . THR A 1 296 ? 16.330 -2.715 -15.359 1.00 94.00 296 THR A CA 1
ATOM 2299 C C . THR A 1 296 ? 14.826 -2.716 -15.613 1.00 94.00 296 THR A C 1
ATOM 2301 O O . THR A 1 296 ? 14.049 -3.266 -14.829 1.00 94.00 296 THR A O 1
ATOM 2304 N N . ASP A 1 297 ? 14.407 -2.125 -16.726 1.00 93.44 297 ASP A N 1
ATOM 2305 C CA . ASP A 1 297 ? 13.023 -2.171 -17.214 1.00 93.44 297 ASP A CA 1
ATOM 2306 C C . ASP A 1 297 ? 12.465 -3.608 -17.269 1.00 93.44 297 ASP A C 1
ATOM 2308 O O . ASP A 1 297 ? 11.382 -3.894 -16.758 1.00 93.44 297 ASP A O 1
ATOM 2312 N N . VAL A 1 298 ? 13.248 -4.553 -17.783 1.00 93.44 298 VAL A N 1
ATOM 2313 C CA . VAL A 1 298 ? 12.868 -5.968 -17.881 1.00 93.44 298 VAL A CA 1
ATOM 2314 C C . VAL A 1 298 ? 12.826 -6.695 -16.538 1.00 93.44 298 VAL A C 1
ATOM 2316 O O . VAL A 1 298 ? 11.973 -7.563 -16.351 1.00 93.44 298 VAL A O 1
ATOM 2319 N N . ASN A 1 299 ? 13.686 -6.346 -15.576 1.00 94.12 299 ASN A N 1
ATOM 2320 C CA . ASN A 1 299 ? 13.596 -6.895 -14.221 1.00 94.12 299 ASN A CA 1
ATOM 2321 C C . ASN A 1 299 ? 12.405 -6.312 -13.456 1.00 94.12 299 ASN A C 1
ATOM 2323 O O . ASN A 1 299 ? 11.777 -7.036 -12.685 1.00 94.12 299 ASN A O 1
ATOM 2327 N N . ALA A 1 300 ? 12.072 -5.038 -13.678 1.00 94.31 300 ALA A N 1
ATOM 2328 C CA . ALA A 1 300 ? 10.868 -4.427 -13.126 1.00 94.31 300 ALA A CA 1
ATOM 2329 C C . ALA A 1 300 ? 9.604 -5.115 -13.670 1.00 94.31 300 ALA A C 1
ATOM 2331 O O . ALA A 1 300 ? 8.727 -5.479 -12.887 1.00 94.31 300 ALA A O 1
ATOM 2332 N N . ALA A 1 301 ? 9.550 -5.395 -14.976 1.00 94.75 301 ALA A N 1
ATOM 2333 C CA . ALA A 1 301 ? 8.460 -6.160 -15.579 1.00 94.75 301 ALA A CA 1
ATOM 2334 C C . ALA A 1 301 ? 8.374 -7.593 -15.020 1.00 94.75 301 ALA A C 1
ATOM 2336 O O . ALA A 1 301 ? 7.305 -8.027 -14.593 1.00 94.75 301 ALA A O 1
ATOM 2337 N N . ALA A 1 302 ? 9.506 -8.301 -14.921 1.00 95.44 302 ALA A N 1
ATOM 2338 C CA . ALA A 1 302 ? 9.553 -9.632 -14.312 1.00 95.44 302 ALA A CA 1
ATOM 2339 C C . ALA A 1 302 ? 9.073 -9.621 -12.851 1.00 95.44 302 ALA A C 1
ATOM 2341 O O . ALA A 1 302 ? 8.365 -10.533 -12.427 1.00 95.44 302 ALA A O 1
ATOM 2342 N N . LEU A 1 303 ? 9.430 -8.582 -12.083 1.00 93.19 303 LEU A N 1
ATOM 2343 C CA . LEU A 1 303 ? 8.958 -8.393 -10.713 1.00 93.19 303 LEU A CA 1
ATOM 2344 C C . LEU A 1 303 ? 7.438 -8.182 -10.664 1.00 93.19 303 LEU A C 1
ATOM 2346 O O . LEU A 1 303 ? 6.776 -8.751 -9.798 1.00 93.19 303 LEU A O 1
ATOM 2350 N N . GLY A 1 304 ? 6.882 -7.413 -11.601 1.00 93.75 304 GLY A N 1
ATOM 2351 C CA . GLY A 1 304 ? 5.436 -7.257 -11.748 1.00 93.75 304 GLY A CA 1
ATOM 2352 C C . GLY A 1 304 ? 4.735 -8.595 -11.994 1.00 93.75 304 GLY A C 1
ATOM 2353 O O . GLY A 1 304 ? 3.780 -8.930 -11.292 1.00 93.75 304 GLY A O 1
ATOM 2354 N N . GLU A 1 305 ? 5.261 -9.412 -12.910 1.00 95.62 305 GLU A N 1
ATOM 2355 C CA . GLU A 1 305 ? 4.691 -10.722 -13.247 1.00 95.62 305 GLU A CA 1
ATOM 2356 C C . GLU A 1 305 ? 4.703 -11.717 -12.079 1.00 95.62 305 GLU A C 1
ATOM 2358 O O . GLU A 1 305 ? 3.731 -12.449 -11.895 1.00 95.62 305 GLU A O 1
ATOM 2363 N N . VAL A 1 306 ? 5.764 -11.746 -11.263 1.00 94.94 306 VAL A N 1
ATOM 2364 C CA . VAL A 1 306 ? 5.821 -12.636 -10.083 1.00 94.94 306 VAL A CA 1
ATOM 2365 C C . VAL A 1 306 ? 4.997 -12.124 -8.904 1.00 94.94 306 VAL A C 1
ATOM 2367 O O . VAL A 1 306 ? 4.581 -12.916 -8.059 1.00 94.94 306 VAL A O 1
ATOM 2370 N N . THR A 1 307 ? 4.755 -10.814 -8.824 1.00 92.50 307 THR A N 1
ATOM 2371 C CA . THR A 1 307 ? 4.020 -10.215 -7.699 1.00 92.50 307 THR A CA 1
ATOM 2372 C C . THR A 1 307 ? 2.514 -10.234 -7.955 1.00 92.50 307 THR A C 1
ATOM 2374 O O . THR A 1 307 ? 1.732 -10.662 -7.099 1.00 92.50 307 THR A O 1
ATOM 2377 N N . TRP A 1 308 ? 2.101 -9.817 -9.153 1.00 92.75 308 TRP A N 1
ATOM 2378 C CA . TRP A 1 308 ? 0.695 -9.589 -9.494 1.00 92.75 308 TRP A CA 1
ATOM 2379 C C . TRP A 1 308 ? 0.238 -10.308 -10.770 1.00 92.75 308 TRP A C 1
ATOM 2381 O O . TRP A 1 308 ? -0.963 -10.522 -10.923 1.00 92.75 308 TRP A O 1
ATOM 2391 N N . GLY A 1 309 ? 1.161 -10.688 -11.659 1.00 94.12 309 GLY A N 1
ATOM 2392 C CA . GLY A 1 309 ? 0.848 -11.215 -12.991 1.00 94.12 309 GLY A CA 1
ATOM 2393 C C . GLY A 1 309 ? 0.859 -12.741 -13.127 1.00 94.12 309 GLY A C 1
ATOM 2394 O O . GLY A 1 309 ? 0.494 -13.492 -12.218 1.00 94.12 309 GLY A O 1
ATOM 2395 N N . ALA A 1 310 ? 1.256 -13.206 -14.312 1.00 95.69 310 ALA A N 1
ATOM 2396 C CA . ALA A 1 310 ? 1.164 -14.596 -14.750 1.00 95.69 310 ALA A CA 1
ATOM 2397 C C . ALA A 1 310 ? 2.074 -15.559 -13.970 1.00 95.69 310 ALA A C 1
ATOM 2399 O O . ALA A 1 310 ? 1.842 -16.768 -13.990 1.00 95.69 310 ALA A O 1
ATOM 2400 N N . ALA A 1 311 ? 3.094 -15.044 -13.280 1.00 95.31 311 ALA A N 1
ATOM 2401 C CA . ALA A 1 311 ? 4.021 -15.835 -12.477 1.00 95.31 311 ALA A CA 1
ATOM 2402 C C . ALA A 1 311 ? 3.735 -15.758 -10.966 1.00 95.31 311 ALA A C 1
ATOM 2404 O O . ALA A 1 311 ? 4.559 -16.197 -10.160 1.00 95.31 311 ALA A O 1
ATOM 2405 N N . LYS A 1 312 ? 2.577 -15.223 -10.558 1.00 94.88 312 LYS A N 1
ATOM 2406 C CA . LYS A 1 312 ? 2.193 -15.127 -9.148 1.00 94.88 312 LYS A CA 1
ATOM 2407 C C . LYS A 1 312 ? 2.190 -16.497 -8.464 1.00 94.88 312 LYS A C 1
ATOM 2409 O O . LYS A 1 312 ? 1.536 -17.436 -8.911 1.00 94.88 312 LYS A O 1
ATOM 2414 N N . GLY A 1 313 ? 2.894 -16.582 -7.335 1.00 93.69 313 GLY A N 1
ATOM 2415 C CA . GLY A 1 313 ? 3.039 -17.816 -6.555 1.00 93.69 313 GLY A CA 1
ATOM 2416 C C . GLY A 1 313 ? 4.128 -18.767 -7.064 1.00 93.69 313 GLY A C 1
ATOM 2417 O O . GLY A 1 313 ? 4.253 -19.867 -6.531 1.00 93.69 313 GLY A O 1
ATOM 2418 N N . LEU A 1 314 ? 4.913 -18.361 -8.068 1.00 95.00 314 LEU A N 1
ATOM 2419 C CA . LEU A 1 314 ? 6.081 -19.095 -8.546 1.00 95.00 314 LEU A CA 1
ATOM 2420 C C . LEU A 1 314 ? 7.373 -18.406 -8.097 1.00 95.00 314 LEU A C 1
ATOM 2422 O O . LEU A 1 314 ? 7.489 -17.183 -8.120 1.00 95.00 314 LEU A O 1
ATOM 2426 N N . ASP A 1 315 ? 8.388 -19.205 -7.773 1.00 92.88 315 ASP A N 1
ATOM 2427 C CA . ASP A 1 315 ? 9.706 -18.700 -7.364 1.00 92.88 315 ASP A CA 1
ATOM 2428 C C . ASP A 1 315 ? 10.653 -18.441 -8.547 1.00 92.88 315 ASP A C 1
ATOM 2430 O O . ASP A 1 315 ? 11.756 -17.915 -8.371 1.00 92.88 315 ASP A O 1
ATOM 2434 N N . HIS A 1 316 ? 10.252 -18.839 -9.755 1.00 93.38 316 HIS A N 1
ATOM 2435 C CA . HIS A 1 316 ? 11.068 -18.763 -10.961 1.00 93.38 316 HIS A CA 1
ATOM 2436 C C . HIS A 1 316 ? 10.261 -18.171 -12.115 1.00 93.38 316 HIS A C 1
ATOM 2438 O O . HIS A 1 316 ? 9.186 -18.669 -12.443 1.00 93.38 316 HIS A O 1
ATOM 2444 N N . CYS A 1 317 ? 10.795 -17.131 -12.752 1.00 94.88 317 CYS A N 1
ATOM 2445 C CA . CYS A 1 317 ? 10.174 -16.461 -13.888 1.00 94.88 317 CYS A CA 1
ATOM 2446 C C . CYS A 1 317 ? 11.246 -16.003 -14.879 1.00 94.88 317 CYS A C 1
ATOM 2448 O O . CYS A 1 317 ? 12.300 -15.495 -14.486 1.00 94.88 317 CYS A O 1
ATOM 2450 N N . VAL A 1 318 ? 10.957 -16.178 -16.167 1.00 94.94 318 VAL A N 1
ATOM 2451 C CA . VAL A 1 318 ? 11.715 -15.575 -17.260 1.00 94.94 318 VAL A CA 1
ATOM 2452 C C . VAL A 1 318 ? 10.761 -14.670 -18.020 1.00 94.94 318 VAL A C 1
ATOM 2454 O O . VAL A 1 318 ? 9.805 -15.148 -18.625 1.00 94.94 318 VAL A O 1
ATOM 2457 N N . TYR A 1 319 ? 11.026 -13.373 -17.984 1.00 95.75 319 TYR A N 1
ATOM 2458 C CA . TYR A 1 319 ? 10.291 -12.378 -18.745 1.00 95.75 319 TYR A CA 1
ATOM 2459 C C . TYR A 1 319 ? 11.105 -11.991 -19.976 1.00 95.75 319 TYR A C 1
ATOM 2461 O O . TYR A 1 319 ? 12.280 -11.654 -19.849 1.00 95.75 319 TYR A O 1
ATOM 2469 N N . TYR A 1 320 ? 10.488 -12.008 -21.154 1.00 94.31 320 TYR A N 1
ATOM 2470 C CA . TYR A 1 320 ? 11.082 -11.476 -22.377 1.00 94.31 320 TYR A CA 1
ATOM 2471 C C . TYR A 1 320 ? 10.249 -10.305 -22.880 1.00 94.31 320 TYR A C 1
ATOM 2473 O O . TYR A 1 320 ? 9.037 -10.425 -23.035 1.00 94.31 320 TYR A O 1
ATOM 2481 N N . THR A 1 321 ? 10.920 -9.203 -23.203 1.00 91.94 321 THR A N 1
ATOM 2482 C CA . THR A 1 321 ? 10.337 -8.147 -24.033 1.00 91.94 321 THR A CA 1
ATOM 2483 C C . THR A 1 321 ? 10.902 -8.254 -25.441 1.00 91.94 321 THR A C 1
ATOM 2485 O O . THR A 1 321 ? 12.111 -8.415 -25.615 1.00 91.94 321 THR A O 1
ATOM 2488 N N . ILE A 1 322 ? 10.027 -8.190 -26.444 1.00 91.88 322 ILE A N 1
ATOM 2489 C CA . ILE A 1 322 ? 10.389 -8.162 -27.863 1.00 91.88 322 ILE A CA 1
ATOM 2490 C C . ILE A 1 322 ? 9.689 -6.945 -28.465 1.00 91.88 322 ILE A C 1
ATOM 2492 O O . ILE A 1 322 ? 8.477 -6.939 -28.662 1.00 91.88 322 ILE A O 1
ATOM 2496 N N . GLY A 1 323 ? 10.458 -5.891 -28.715 1.00 88.44 323 GLY A N 1
ATOM 2497 C CA . GLY A 1 323 ? 9.964 -4.607 -29.204 1.00 88.44 323 GLY A CA 1
ATOM 2498 C C . GLY A 1 323 ? 11.024 -3.923 -30.054 1.00 88.44 323 GLY A C 1
ATOM 2499 O O . GLY A 1 323 ? 11.531 -4.515 -31.003 1.00 88.44 323 GLY A O 1
ATOM 2500 N N . THR A 1 324 ? 11.397 -2.684 -29.719 1.00 86.56 324 THR A N 1
ATOM 2501 C CA . THR A 1 324 ? 12.523 -1.995 -30.383 1.00 86.56 324 THR A CA 1
ATOM 2502 C C . THR A 1 324 ? 13.830 -2.788 -30.272 1.00 86.56 324 THR A C 1
ATOM 2504 O O . THR A 1 324 ? 14.621 -2.790 -31.210 1.00 86.56 324 THR A O 1
ATOM 2507 N N . GLY A 1 325 ? 14.026 -3.472 -29.144 1.00 89.00 325 GLY A N 1
ATOM 2508 C CA . GLY A 1 325 ? 15.091 -4.443 -28.904 1.00 89.00 325 GLY A CA 1
ATOM 2509 C C . GLY A 1 325 ? 14.531 -5.711 -28.258 1.00 89.00 325 GLY A C 1
ATOM 2510 O O . GLY A 1 325 ? 13.309 -5.865 -28.151 1.00 89.00 325 GLY A O 1
ATOM 2511 N N . VAL A 1 326 ? 15.415 -6.605 -27.819 1.00 91.75 326 VAL A N 1
ATOM 2512 C CA . VAL A 1 326 ? 15.044 -7.815 -27.074 1.00 91.75 326 VAL A CA 1
ATOM 2513 C C . VAL A 1 326 ? 15.748 -7.813 -25.728 1.00 91.75 326 VAL A C 1
ATOM 2515 O O . VAL A 1 326 ? 16.971 -7.848 -25.658 1.00 91.75 326 VAL A O 1
ATOM 2518 N N . GLY A 1 327 ? 14.970 -7.818 -24.651 1.00 91.00 327 GLY A N 1
ATOM 2519 C CA . GLY A 1 327 ? 15.485 -7.816 -23.284 1.00 91.00 327 GLY A CA 1
ATOM 2520 C C . GLY A 1 327 ? 14.926 -8.977 -22.472 1.00 91.00 327 GLY A C 1
ATOM 2521 O O . GLY A 1 327 ? 13.857 -9.504 -22.785 1.00 91.00 327 GLY A O 1
ATOM 2522 N N . ILE A 1 328 ? 15.652 -9.370 -21.424 1.00 92.94 328 ILE A N 1
ATOM 2523 C CA . ILE A 1 328 ? 15.269 -10.475 -20.541 1.00 92.94 328 ILE A CA 1
ATOM 2524 C C . ILE A 1 328 ? 15.319 -10.047 -19.070 1.00 92.94 328 ILE A C 1
ATOM 2526 O O . ILE A 1 328 ? 16.322 -9.513 -18.602 1.00 92.94 328 ILE A O 1
ATOM 2530 N N . GLY A 1 329 ? 14.248 -10.324 -18.335 1.00 93.12 329 GLY A N 1
ATOM 2531 C CA . GLY A 1 329 ? 14.193 -10.245 -16.880 1.00 93.12 329 GLY A CA 1
ATOM 2532 C C . GLY A 1 329 ? 14.164 -11.648 -16.288 1.00 93.12 329 GLY A C 1
ATOM 2533 O O . GLY A 1 329 ? 13.457 -12.524 -16.786 1.00 93.12 329 GLY A O 1
ATOM 2534 N N . LEU A 1 330 ? 14.944 -11.888 -15.238 1.00 92.75 330 LEU A N 1
ATOM 2535 C CA . LEU A 1 330 ? 15.078 -13.213 -14.633 1.00 92.75 330 LEU A CA 1
ATOM 2536 C C . LEU A 1 330 ? 14.808 -13.143 -13.134 1.00 92.75 330 LEU A C 1
ATOM 2538 O O . LEU A 1 330 ? 15.484 -12.412 -12.414 1.00 92.75 330 LEU A O 1
ATOM 2542 N N . VAL A 1 331 ? 13.869 -13.957 -12.658 1.00 93.12 331 VAL A N 1
ATOM 2543 C CA . VAL A 1 331 ? 13.635 -14.220 -11.234 1.00 93.12 331 VAL A CA 1
ATOM 2544 C C . VAL A 1 331 ? 13.937 -15.690 -10.969 1.00 93.12 331 VAL A C 1
ATOM 2546 O O . VAL A 1 331 ? 13.416 -16.569 -11.653 1.00 93.12 331 VAL A O 1
ATOM 2549 N N . ALA A 1 332 ? 14.785 -15.968 -9.982 1.00 92.75 332 ALA A N 1
ATOM 2550 C CA . ALA A 1 332 ? 15.103 -17.319 -9.544 1.00 92.75 332 ALA A CA 1
ATOM 2551 C C . ALA A 1 332 ? 15.153 -17.401 -8.014 1.00 92.75 332 ALA A C 1
ATOM 2553 O O . ALA A 1 332 ? 15.850 -16.621 -7.364 1.00 92.75 332 ALA A O 1
ATOM 2554 N N . GLY A 1 333 ? 14.416 -18.351 -7.433 1.00 90.94 333 GLY A N 1
ATOM 2555 C CA . GLY A 1 333 ? 14.299 -18.492 -5.979 1.00 90.94 333 GLY A CA 1
ATOM 2556 C C . GLY A 1 333 ? 13.690 -17.252 -5.315 1.00 90.94 333 GLY A C 1
ATOM 2557 O O . GLY A 1 333 ? 14.181 -16.812 -4.276 1.00 90.94 333 GLY A O 1
ATOM 2558 N N . GLY A 1 334 ? 12.709 -16.623 -5.971 1.00 86.56 334 GLY A N 1
ATOM 2559 C CA . GLY A 1 334 ? 12.046 -15.401 -5.506 1.00 86.56 334 GLY A CA 1
ATOM 2560 C C . GLY A 1 334 ? 12.907 -14.134 -5.587 1.00 86.56 334 GLY A C 1
ATOM 2561 O O . GLY A 1 334 ? 12.530 -13.091 -5.053 1.00 86.56 334 GLY A O 1
ATOM 2562 N N . LYS A 1 335 ? 14.082 -14.191 -6.229 1.00 88.06 335 LYS A N 1
ATOM 2563 C CA . LYS A 1 335 ? 15.007 -13.056 -6.347 1.00 88.06 335 LYS A CA 1
ATOM 2564 C C . LYS A 1 335 ? 15.314 -12.748 -7.804 1.00 88.06 335 LYS A C 1
ATOM 2566 O O . LYS A 1 335 ? 15.604 -13.651 -8.583 1.00 88.06 335 LYS A O 1
ATOM 2571 N N . ARG A 1 336 ? 15.301 -11.459 -8.154 1.00 90.19 336 ARG A N 1
ATOM 2572 C CA . ARG A 1 336 ? 15.837 -10.976 -9.436 1.00 90.19 336 ARG A CA 1
ATOM 2573 C C . ARG A 1 336 ? 17.301 -11.389 -9.558 1.00 90.19 336 ARG A C 1
ATOM 2575 O O . ARG A 1 336 ? 18.055 -11.300 -8.587 1.00 90.19 336 ARG A O 1
ATOM 2582 N N . VAL A 1 337 ? 17.685 -11.872 -10.729 1.00 86.38 337 VAL A N 1
ATOM 2583 C CA . VAL A 1 337 ? 19.040 -12.347 -10.989 1.00 86.38 337 VAL A CA 1
ATOM 2584 C C . VAL A 1 337 ? 19.914 -11.158 -11.366 1.00 86.38 337 VAL A C 1
ATOM 2586 O O . VAL A 1 337 ? 19.840 -10.632 -12.475 1.00 86.38 337 VAL A O 1
ATOM 2589 N N . HIS A 1 338 ? 20.779 -10.763 -10.437 1.00 82.12 338 HIS A N 1
ATOM 2590 C CA . HIS A 1 338 ? 21.847 -9.794 -10.664 1.00 82.12 338 HIS A CA 1
ATOM 2591 C C . HIS A 1 338 ? 23.189 -10.538 -10.603 1.00 82.12 338 HIS A C 1
ATOM 2593 O O . HIS A 1 338 ? 23.524 -11.132 -9.578 1.00 82.12 338 HIS A O 1
ATOM 2599 N N . GLY A 1 339 ? 23.913 -10.590 -11.725 1.00 75.69 339 GLY A N 1
ATOM 2600 C CA . GLY A 1 339 ? 25.237 -11.212 -11.822 1.00 75.69 339 GLY A CA 1
ATOM 2601 C C . GLY A 1 339 ? 26.356 -10.176 -11.728 1.00 75.69 339 GLY A C 1
ATOM 2602 O O . GLY A 1 339 ? 26.219 -9.163 -11.052 1.00 75.69 339 GLY A O 1
ATOM 2603 N N . LEU A 1 340 ? 27.458 -10.396 -12.457 1.00 74.12 340 LEU A N 1
ATOM 2604 C CA . LEU A 1 340 ? 28.460 -9.341 -12.679 1.00 74.12 340 LEU A CA 1
ATOM 2605 C C . LEU A 1 340 ? 27.832 -8.111 -13.363 1.00 74.12 340 LEU A C 1
ATOM 2607 O O . LEU A 1 340 ? 28.204 -6.981 -13.073 1.00 74.12 340 LEU A O 1
ATOM 2611 N N . LEU A 1 341 ? 26.873 -8.364 -14.256 1.00 73.50 341 LEU A N 1
ATOM 2612 C CA . LEU A 1 341 ? 25.969 -7.402 -14.882 1.00 73.50 341 LEU A CA 1
ATOM 2613 C C . LEU A 1 341 ? 24.555 -8.008 -14.898 1.00 73.50 341 LEU A C 1
ATOM 2615 O O . LEU A 1 341 ? 24.379 -9.197 -14.594 1.00 73.50 341 LEU A O 1
ATOM 2619 N N . HIS A 1 342 ? 23.548 -7.212 -15.262 1.00 75.25 342 HIS A N 1
ATOM 2620 C CA . HIS A 1 342 ? 22.229 -7.758 -15.574 1.00 75.25 342 HIS A CA 1
ATOM 2621 C C . HIS A 1 342 ? 22.279 -8.617 -16.856 1.00 75.25 342 HIS A C 1
ATOM 2623 O O . HIS A 1 342 ? 23.135 -8.394 -17.717 1.00 75.25 342 HIS A O 1
ATOM 2629 N N . PRO A 1 343 ? 21.399 -9.622 -16.996 1.00 84.00 343 PRO A N 1
ATOM 2630 C CA . PRO A 1 343 ? 21.370 -10.477 -18.179 1.00 84.00 343 PRO A CA 1
ATOM 2631 C C . PRO A 1 343 ? 21.011 -9.716 -19.470 1.00 84.00 343 PRO A C 1
ATOM 2633 O O . PRO A 1 343 ? 20.061 -8.945 -19.496 1.00 84.00 343 PRO A O 1
ATOM 2636 N N . GLU A 1 344 ? 21.726 -10.005 -20.561 1.00 86.69 344 GLU A N 1
ATOM 2637 C CA . GLU A 1 344 ? 21.503 -9.444 -21.909 1.00 86.69 344 GLU A CA 1
ATOM 2638 C C . GLU A 1 344 ? 21.077 -10.549 -22.892 1.00 86.69 344 GLU A C 1
ATOM 2640 O O . GLU A 1 344 ? 21.727 -10.843 -23.899 1.00 86.69 344 GLU A O 1
ATOM 2645 N N . GLY A 1 345 ? 19.987 -11.244 -22.552 1.00 88.62 345 GLY A N 1
ATOM 2646 C CA . GLY A 1 345 ? 19.515 -12.434 -23.271 1.00 88.62 345 GLY A CA 1
ATOM 2647 C C . GLY A 1 345 ? 19.096 -12.185 -24.721 1.00 88.62 345 GLY A C 1
ATOM 2648 O O . GLY A 1 345 ? 19.038 -13.137 -25.494 1.00 88.62 345 GLY A O 1
ATOM 2649 N N . GLY A 1 346 ? 18.848 -10.935 -25.121 1.00 91.75 346 GLY A N 1
ATOM 2650 C CA . GLY A 1 346 ? 18.590 -10.573 -26.518 1.00 91.75 346 GLY A CA 1
ATOM 2651 C C . GLY A 1 346 ? 19.812 -10.684 -27.427 1.00 91.75 346 GLY A C 1
ATOM 2652 O O . GLY A 1 346 ? 19.671 -10.813 -28.641 1.00 91.75 346 GLY A O 1
ATOM 2653 N N . HIS A 1 347 ? 21.025 -10.699 -26.875 1.00 93.94 347 HIS A N 1
ATOM 2654 C CA . HIS A 1 347 ? 22.253 -10.776 -27.669 1.00 93.94 347 HIS A CA 1
ATOM 2655 C C . HIS A 1 347 ? 22.832 -12.190 -27.789 1.00 93.94 347 HIS A C 1
ATOM 2657 O O . HIS A 1 347 ? 23.917 -12.374 -28.346 1.00 93.94 347 HIS A O 1
ATOM 2663 N N . ILE A 1 348 ? 22.099 -13.215 -27.344 1.00 94.88 348 ILE A N 1
ATOM 2664 C CA . ILE A 1 348 ? 22.483 -14.605 -27.599 1.00 94.88 348 ILE A CA 1
ATOM 2665 C C . ILE A 1 348 ? 22.456 -14.894 -29.103 1.00 94.88 348 ILE A C 1
ATOM 2667 O O . ILE A 1 348 ? 21.577 -14.432 -29.833 1.00 94.88 348 ILE A O 1
ATOM 2671 N N . ARG A 1 349 ? 23.415 -15.689 -29.581 1.00 93.88 349 ARG A N 1
ATOM 2672 C CA . ARG A 1 349 ? 23.385 -16.199 -30.955 1.00 93.88 349 ARG A CA 1
ATOM 2673 C C . ARG A 1 349 ? 22.443 -17.389 -31.036 1.00 93.88 349 ARG A C 1
ATOM 2675 O O . ARG A 1 349 ? 22.622 -18.370 -30.314 1.00 93.88 349 ARG A O 1
ATOM 2682 N N . THR A 1 350 ? 21.471 -17.310 -31.931 1.00 90.06 350 THR A N 1
ATOM 2683 C CA . THR A 1 350 ? 20.550 -18.406 -32.234 1.00 90.06 350 THR A CA 1
ATOM 2684 C C . THR A 1 350 ? 20.979 -19.118 -33.515 1.00 90.06 350 THR A C 1
ATOM 2686 O O . THR A 1 350 ? 21.832 -18.643 -34.268 1.00 90.06 350 THR A O 1
ATOM 2689 N N . ARG A 1 351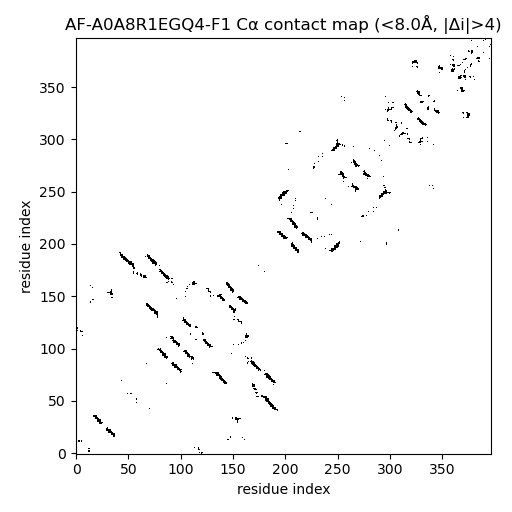 ? 20.425 -20.309 -33.764 1.00 94.06 351 ARG A N 1
ATOM 2690 C CA . ARG A 1 351 ? 20.589 -20.951 -35.072 1.00 94.06 351 ARG A CA 1
ATOM 2691 C C . ARG A 1 351 ? 19.723 -20.206 -36.079 1.00 94.06 351 ARG A C 1
ATOM 2693 O O . ARG A 1 351 ? 18.539 -20.007 -35.828 1.00 94.06 351 ARG A O 1
ATOM 2700 N N . ARG A 1 352 ? 20.308 -19.834 -37.214 1.00 92.88 352 ARG A N 1
ATOM 2701 C CA . ARG A 1 352 ? 19.572 -19.212 -38.316 1.00 92.88 352 ARG A CA 1
ATOM 2702 C C . ARG A 1 352 ? 18.613 -20.215 -38.946 1.00 92.88 352 ARG A C 1
ATOM 2704 O O . ARG A 1 352 ? 18.986 -21.377 -39.133 1.00 92.88 352 ARG A O 1
ATOM 2711 N N . HIS A 1 353 ? 17.418 -19.754 -39.308 1.00 91.94 353 HIS A N 1
ATOM 2712 C CA . HIS A 1 353 ? 16.538 -20.535 -40.167 1.00 91.94 353 HIS A CA 1
ATOM 2713 C C . HIS A 1 353 ? 17.237 -20.743 -41.525 1.00 91.94 353 HIS A C 1
ATOM 2715 O O . HIS A 1 353 ? 17.800 -19.778 -42.050 1.00 91.94 353 HIS A O 1
ATOM 2721 N N . PRO A 1 354 ? 17.245 -21.961 -42.101 1.00 92.31 354 PRO A N 1
ATOM 2722 C CA . PRO A 1 354 ? 17.964 -22.238 -43.350 1.00 92.31 354 PRO A CA 1
ATOM 2723 C C . PRO A 1 354 ? 17.563 -21.333 -44.523 1.00 92.31 354 PRO A C 1
ATOM 2725 O O . PRO A 1 354 ? 18.378 -21.080 -45.406 1.00 92.31 354 PRO A O 1
ATOM 2728 N N . GLU A 1 355 ? 16.326 -20.836 -44.507 1.00 92.06 355 GLU A N 1
ATOM 2729 C CA . GLU A 1 355 ? 15.758 -19.971 -45.548 1.00 92.06 355 GLU A CA 1
ATOM 2730 C C . GLU A 1 355 ? 15.822 -18.470 -45.198 1.00 92.06 355 GLU A C 1
ATOM 2732 O O . GLU A 1 355 ? 15.494 -17.630 -46.032 1.00 92.06 355 GLU A O 1
ATOM 2737 N N . ASP A 1 356 ? 16.267 -18.095 -43.988 1.00 93.00 356 ASP A N 1
ATOM 2738 C CA . ASP A 1 356 ? 16.385 -16.682 -43.602 1.00 93.00 356 ASP A CA 1
ATOM 2739 C C . ASP A 1 356 ? 17.736 -16.092 -44.033 1.00 93.00 356 ASP A C 1
ATOM 2741 O O . ASP A 1 356 ? 18.789 -16.288 -43.406 1.00 93.00 356 ASP A O 1
ATOM 2745 N N . HIS A 1 357 ? 17.691 -15.314 -45.112 1.00 92.81 357 HIS A N 1
ATOM 2746 C CA . HIS A 1 357 ? 18.842 -14.618 -45.685 1.00 92.81 357 HIS A CA 1
ATOM 2747 C C . HIS A 1 357 ? 19.073 -13.210 -45.107 1.00 92.81 357 HIS A C 1
ATOM 2749 O O . HIS A 1 357 ? 20.010 -12.529 -45.528 1.00 92.81 357 HIS A O 1
ATOM 2755 N N . PHE A 1 358 ? 18.270 -12.754 -44.140 1.00 95.62 358 PHE A N 1
ATOM 2756 C CA . PHE A 1 358 ? 18.436 -11.431 -43.536 1.00 95.62 358 PHE A CA 1
ATOM 2757 C C . PHE A 1 358 ? 19.750 -11.326 -42.756 1.00 95.62 358 PHE A C 1
ATOM 2759 O O . PHE A 1 358 ? 20.040 -12.151 -41.897 1.00 95.62 358 PHE A O 1
ATOM 2766 N N . ALA A 1 359 ? 20.575 -10.315 -43.027 1.00 95.50 359 ALA A N 1
ATOM 2767 C CA . ALA A 1 359 ? 21.907 -10.218 -42.421 1.00 95.50 359 ALA A C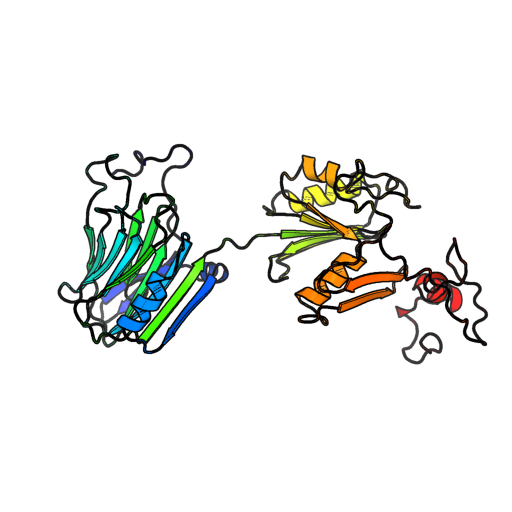A 1
ATOM 2768 C C . ALA A 1 359 ? 21.889 -10.001 -40.893 1.00 95.50 359 ALA A C 1
ATOM 2770 O O . ALA A 1 359 ? 22.863 -10.344 -40.227 1.00 95.50 359 ALA A O 1
ATOM 2771 N N . GLY A 1 360 ? 20.789 -9.467 -40.355 1.00 96.25 360 GLY A N 1
ATOM 2772 C CA . GLY A 1 360 ? 20.681 -9.021 -38.971 1.00 96.25 360 GLY A CA 1
ATOM 2773 C C . GLY A 1 360 ? 20.974 -7.525 -38.822 1.00 96.25 360 GLY A C 1
ATOM 2774 O O . GLY A 1 360 ? 21.725 -6.944 -39.606 1.00 96.25 360 GLY A O 1
ATOM 2775 N N . LEU A 1 361 ? 20.348 -6.887 -37.831 1.00 95.62 361 LEU A N 1
ATOM 2776 C CA . LEU A 1 361 ? 20.415 -5.433 -37.624 1.00 95.62 361 LEU A CA 1
ATOM 2777 C C . LEU A 1 361 ? 21.247 -5.017 -36.400 1.00 95.62 361 LEU A C 1
ATOM 2779 O O . LEU A 1 361 ? 21.533 -3.833 -36.228 1.00 95.62 361 LEU A O 1
ATOM 2783 N N . CYS A 1 362 ? 21.632 -5.954 -35.528 1.00 93.88 362 CYS A N 1
ATOM 2784 C CA . CYS A 1 362 ? 22.333 -5.599 -34.296 1.00 93.88 362 CYS A CA 1
ATOM 2785 C C . CYS A 1 362 ? 23.713 -4.995 -34.628 1.00 93.88 362 CYS A C 1
ATOM 2787 O O . CYS A 1 362 ? 24.529 -5.678 -35.251 1.00 93.88 362 CYS A O 1
ATOM 2789 N N . PRO A 1 363 ? 24.037 -3.769 -34.177 1.00 90.38 363 PRO A N 1
ATOM 2790 C CA . PRO A 1 363 ? 25.291 -3.104 -34.542 1.00 90.38 363 PRO A CA 1
ATOM 2791 C C . PRO A 1 363 ? 26.537 -3.779 -33.949 1.00 90.38 363 PRO A C 1
ATOM 2793 O O . PRO A 1 363 ? 27.641 -3.564 -34.441 1.00 90.38 363 PRO A O 1
ATOM 2796 N N . TYR A 1 364 ? 26.369 -4.596 -32.906 1.00 91.25 364 TYR A N 1
ATOM 2797 C CA . TYR A 1 364 ? 27.464 -5.319 -32.256 1.00 91.25 364 TYR A CA 1
ATOM 2798 C C . TYR A 1 364 ? 27.670 -6.721 -32.832 1.00 91.25 364 TYR A C 1
ATOM 2800 O O . TYR A 1 364 ? 28.805 -7.161 -33.007 1.00 91.25 364 TYR A O 1
ATOM 2808 N N . HIS A 1 365 ? 26.578 -7.438 -33.109 1.00 95.12 365 HIS A N 1
ATOM 2809 C CA . HIS A 1 365 ? 26.626 -8.877 -33.378 1.00 95.12 365 HIS A CA 1
ATOM 2810 C C . HIS A 1 365 ? 26.077 -9.280 -34.750 1.00 95.12 365 HIS A C 1
ATOM 2812 O O . HIS A 1 365 ? 26.281 -10.424 -35.145 1.00 95.12 365 HIS A O 1
ATOM 2818 N N . GLY A 1 366 ? 25.389 -8.382 -35.462 1.00 95.69 366 GLY A N 1
ATOM 2819 C CA . GLY A 1 366 ? 24.638 -8.706 -36.673 1.00 95.69 366 GLY A CA 1
ATOM 2820 C C . GLY A 1 366 ? 23.392 -9.528 -36.351 1.00 95.69 366 GLY A C 1
ATOM 2821 O O . GLY A 1 366 ? 22.324 -8.963 -36.115 1.00 95.69 366 GLY A O 1
ATOM 2822 N N . ASP A 1 367 ? 23.543 -10.851 -36.293 1.00 96.06 367 ASP A N 1
ATOM 2823 C CA . ASP A 1 367 ? 22.466 -11.849 -36.293 1.00 96.06 367 ASP A CA 1
ATOM 2824 C C . ASP A 1 367 ? 22.221 -12.542 -34.938 1.00 96.06 367 ASP A C 1
ATOM 2826 O O . ASP A 1 367 ? 21.818 -13.704 -34.869 1.00 96.06 367 ASP A O 1
ATOM 2830 N N . CYS A 1 368 ? 22.425 -11.828 -33.828 1.00 97.00 368 CYS A N 1
ATOM 2831 C CA . CYS A 1 368 ? 21.921 -12.284 -32.529 1.00 97.00 368 CYS A CA 1
ATOM 2832 C C . CYS A 1 368 ? 20.379 -12.274 -32.486 1.00 97.00 368 CYS A C 1
ATOM 2834 O O . CYS A 1 368 ? 19.740 -11.710 -33.375 1.00 97.00 368 CYS A O 1
ATOM 2836 N N . LEU A 1 369 ? 19.773 -12.845 -31.436 1.00 96.50 369 LEU A N 1
ATOM 2837 C CA . LEU A 1 369 ? 18.312 -12.914 -31.278 1.00 96.50 369 LEU A CA 1
ATOM 2838 C C . LEU A 1 369 ? 17.630 -11.557 -31.537 1.00 96.50 369 LEU A C 1
ATOM 2840 O O . LEU A 1 369 ? 16.734 -11.478 -32.370 1.00 96.50 369 LEU A O 1
ATOM 2844 N N . GLU A 1 370 ? 18.103 -10.479 -30.911 1.00 95.88 370 GLU A N 1
ATOM 2845 C CA . GLU A 1 370 ? 17.613 -9.117 -31.152 1.00 95.88 370 GLU A CA 1
ATOM 2846 C C . GLU A 1 370 ? 17.781 -8.689 -32.611 1.00 95.88 370 GLU A C 1
ATOM 2848 O O . GLU A 1 370 ? 16.829 -8.234 -33.245 1.00 95.88 370 GLU A O 1
ATOM 2853 N N . GLY A 1 371 ? 18.986 -8.868 -33.155 1.00 96.25 371 GLY A N 1
ATOM 2854 C CA . GLY A 1 371 ? 19.317 -8.478 -34.520 1.00 96.25 371 GLY A CA 1
ATOM 2855 C C . GLY A 1 371 ? 18.463 -9.176 -35.572 1.00 96.25 371 GLY A C 1
ATOM 2856 O O . GLY A 1 371 ? 18.341 -8.652 -36.674 1.00 96.25 371 GLY A O 1
ATOM 2857 N N . MET A 1 372 ? 17.855 -10.313 -35.228 1.00 95.69 372 MET A N 1
ATOM 2858 C CA . MET A 1 372 ? 17.014 -11.105 -36.119 1.00 95.69 372 MET A CA 1
ATOM 2859 C C . MET A 1 372 ? 15.513 -10.980 -35.830 1.00 95.69 372 MET A C 1
ATOM 2861 O O . MET A 1 372 ? 14.733 -11.114 -36.772 1.00 95.69 372 MET A O 1
ATOM 2865 N N . ALA A 1 373 ? 15.094 -10.736 -34.585 1.00 94.56 373 ALA A N 1
ATOM 2866 C CA . ALA A 1 373 ? 13.692 -10.859 -34.164 1.00 94.56 373 ALA A CA 1
ATOM 2867 C C . ALA A 1 373 ? 13.065 -9.576 -33.591 1.00 94.56 373 ALA A C 1
ATOM 2869 O O . ALA A 1 373 ? 11.850 -9.532 -33.411 1.00 94.56 373 ALA A O 1
ATOM 2870 N N . ALA A 1 374 ? 13.845 -8.527 -33.307 1.00 94.69 374 ALA A N 1
ATOM 2871 C CA . ALA A 1 374 ? 13.280 -7.260 -32.844 1.00 94.69 374 ALA A CA 1
ATOM 2872 C C . ALA A 1 374 ? 12.394 -6.605 -33.920 1.00 94.69 374 ALA A C 1
ATOM 2874 O O . ALA A 1 374 ? 12.566 -6.835 -35.118 1.00 94.69 374 ALA A O 1
ATOM 2875 N N . GLY A 1 375 ? 11.490 -5.716 -33.511 1.00 93.62 375 GLY A N 1
ATOM 2876 C CA . GLY A 1 375 ? 10.602 -4.972 -34.410 1.00 93.62 375 GLY A CA 1
ATOM 2877 C C . GLY A 1 375 ? 11.331 -4.307 -35.591 1.00 93.62 375 GLY A C 1
ATOM 2878 O O . GLY A 1 375 ? 10.925 -4.528 -36.732 1.00 93.62 375 GLY A O 1
ATOM 2879 N N . PRO A 1 376 ? 12.447 -3.576 -35.377 1.00 94.38 376 PRO A N 1
ATOM 2880 C CA . PRO A 1 376 ? 13.249 -3.021 -36.469 1.00 94.38 376 PRO A CA 1
ATOM 2881 C C . PRO A 1 376 ? 13.855 -4.078 -37.403 1.00 94.38 376 PRO A C 1
ATOM 2883 O O . PRO A 1 376 ? 13.983 -3.828 -38.600 1.00 94.38 376 PRO A O 1
ATOM 2886 N N . ALA A 1 377 ? 14.207 -5.263 -36.891 1.00 95.62 377 ALA A N 1
ATOM 2887 C CA . ALA A 1 377 ? 14.708 -6.368 -37.708 1.00 95.62 377 ALA A CA 1
ATOM 2888 C C . ALA A 1 377 ? 13.598 -6.955 -38.592 1.00 95.62 377 ALA A C 1
ATOM 2890 O O . ALA A 1 377 ? 13.819 -7.169 -39.782 1.00 95.62 377 ALA A O 1
ATOM 2891 N N . ILE A 1 378 ? 12.389 -7.141 -38.049 1.00 95.56 378 ILE A N 1
ATOM 2892 C CA . ILE A 1 378 ? 11.200 -7.543 -38.820 1.00 95.56 378 ILE A CA 1
ATOM 2893 C C . ILE A 1 378 ? 10.912 -6.506 -39.910 1.00 95.56 378 ILE A C 1
ATOM 2895 O O . ILE A 1 378 ? 10.787 -6.866 -41.079 1.00 95.56 378 ILE A O 1
ATOM 2899 N N . GLN A 1 379 ? 10.893 -5.220 -39.549 1.00 96.44 379 GLN A N 1
ATOM 2900 C CA . GLN A 1 379 ? 10.641 -4.137 -40.493 1.00 96.44 379 GLN A CA 1
ATOM 2901 C C . GLN A 1 379 ? 11.692 -4.067 -41.603 1.00 96.44 379 GLN A C 1
ATOM 2903 O O . GLN A 1 379 ? 11.341 -3.905 -42.767 1.00 96.44 379 GLN A O 1
ATOM 2908 N N . ALA A 1 380 ? 12.975 -4.213 -41.274 1.00 96.25 380 ALA A N 1
ATOM 2909 C CA . ALA A 1 380 ? 14.041 -4.214 -42.270 1.00 96.25 380 ALA A CA 1
ATOM 2910 C C . ALA A 1 380 ? 13.996 -5.461 -43.171 1.00 96.25 380 ALA A C 1
ATOM 2912 O O . ALA A 1 380 ? 14.241 -5.355 -44.374 1.00 96.25 380 ALA A O 1
ATOM 2913 N N . ARG A 1 381 ? 13.660 -6.631 -42.615 1.00 95.62 381 ARG A N 1
ATOM 2914 C CA . ARG A 1 381 ? 13.544 -7.889 -43.366 1.00 95.62 381 ARG A CA 1
ATOM 2915 C C . ARG A 1 381 ? 12.384 -7.852 -44.361 1.00 95.62 381 ARG A C 1
ATOM 2917 O O . ARG A 1 381 ? 12.568 -8.235 -45.512 1.00 95.62 381 ARG A O 1
ATOM 2924 N N . TR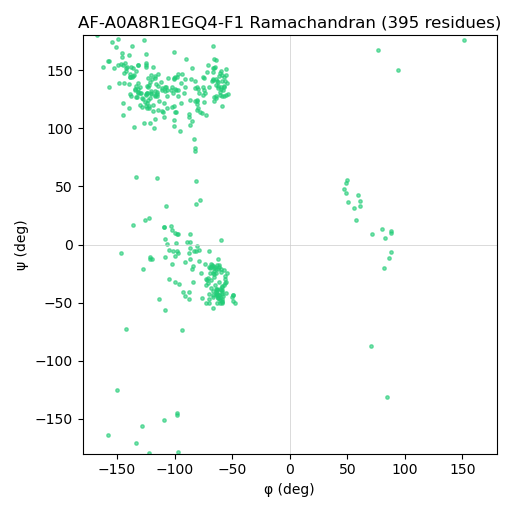P A 1 382 ? 11.219 -7.370 -43.933 1.00 95.31 382 TRP A N 1
ATOM 2925 C CA . TRP A 1 382 ? 9.969 -7.458 -44.700 1.00 95.31 382 TRP A CA 1
ATOM 2926 C C . TRP A 1 382 ? 9.504 -6.135 -45.311 1.00 95.31 382 TRP A C 1
ATOM 2928 O O . TRP A 1 382 ? 8.477 -6.097 -45.979 1.00 95.31 382 TRP A O 1
ATOM 2938 N N . GLN A 1 383 ? 10.255 -5.049 -45.104 1.00 95.75 383 GLN A N 1
ATOM 2939 C CA . GLN A 1 383 ? 9.935 -3.696 -45.581 1.00 95.75 383 GLN A CA 1
ATO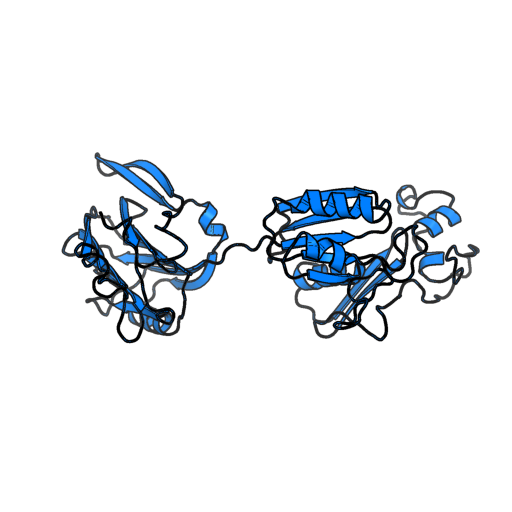M 2940 C C . GLN A 1 383 ? 8.575 -3.166 -45.082 1.00 95.75 383 GLN A C 1
ATOM 2942 O O . GLN A 1 383 ? 8.017 -2.238 -45.664 1.00 95.75 383 GLN A O 1
ATOM 2947 N N . SER A 1 384 ? 8.052 -3.729 -43.988 1.00 95.06 384 SER A N 1
ATOM 2948 C CA . SER A 1 384 ? 6.792 -3.339 -43.347 1.00 95.06 384 SER A CA 1
ATOM 2949 C C . SER A 1 384 ? 6.870 -3.581 -41.831 1.00 95.06 384 SER A C 1
ATOM 2951 O O . SER A 1 384 ? 7.460 -4.583 -41.413 1.00 95.06 384 SER A O 1
ATOM 2953 N N . PRO A 1 385 ? 6.344 -2.675 -40.982 1.00 93.25 385 PRO A N 1
ATOM 2954 C CA . PRO A 1 385 ? 6.292 -2.882 -39.537 1.00 93.25 385 PRO A CA 1
ATOM 2955 C C . PRO A 1 385 ? 5.546 -4.170 -39.175 1.00 93.25 385 PRO A C 1
ATOM 2957 O O . PRO A 1 385 ? 4.523 -4.486 -39.773 1.00 93.25 385 PRO A O 1
ATOM 2960 N N . GLY A 1 386 ? 5.991 -4.873 -38.129 1.00 90.06 386 GLY A N 1
ATOM 2961 C CA . GLY A 1 386 ? 5.348 -6.122 -37.696 1.00 90.06 386 GLY A CA 1
ATOM 2962 C C . GLY A 1 386 ? 3.850 -5.985 -37.389 1.00 90.06 386 GLY A C 1
ATOM 2963 O O . GLY A 1 386 ? 3.095 -6.918 -37.619 1.00 90.06 386 GLY A O 1
ATOM 2964 N N . SER A 1 387 ? 3.399 -4.808 -36.943 1.00 91.69 387 SER A N 1
ATOM 2965 C CA . SER A 1 387 ? 1.982 -4.511 -36.686 1.00 91.69 387 SER A CA 1
ATOM 2966 C C . SER A 1 387 ? 1.103 -4.448 -37.940 1.00 91.69 387 SER A C 1
ATOM 2968 O O . SER A 1 387 ? -0.118 -4.463 -37.819 1.00 91.69 387 SER A O 1
ATOM 2970 N N . GLU A 1 388 ? 1.702 -4.321 -39.124 1.00 95.69 388 GLU A N 1
ATOM 2971 C CA . GLU A 1 388 ? 1.004 -4.292 -40.415 1.00 95.69 388 GLU A CA 1
ATOM 2972 C C . GLU A 1 388 ? 1.056 -5.644 -41.138 1.00 95.69 388 GLU A C 1
ATOM 2974 O O . GLU A 1 388 ? 0.357 -5.838 -42.135 1.00 95.69 388 GLU A O 1
ATOM 2979 N N . LEU A 1 389 ? 1.859 -6.592 -40.644 1.00 94.38 389 LEU A N 1
ATOM 2980 C CA . LEU A 1 389 ? 1.936 -7.925 -41.224 1.00 94.38 389 LEU A CA 1
ATOM 2981 C C . LEU A 1 389 ? 0.688 -8.742 -40.840 1.00 94.38 389 LEU A C 1
ATOM 2983 O O . LEU A 1 389 ? 0.294 -8.751 -39.671 1.00 94.38 389 LEU A O 1
ATOM 2987 N N . PRO A 1 390 ? 0.076 -9.470 -41.792 1.00 95.12 390 PRO A N 1
ATOM 2988 C CA . PRO A 1 390 ? -0.995 -10.419 -41.501 1.00 95.12 390 PRO A CA 1
ATOM 2989 C C . PRO A 1 390 ? -0.583 -11.463 -40.457 1.00 95.12 390 PRO A C 1
ATOM 2991 O O . PRO A 1 390 ? 0.586 -11.836 -40.368 1.00 95.12 390 PRO A O 1
ATOM 2994 N N . THR A 1 391 ? -1.538 -11.983 -39.685 1.00 93.38 391 THR A N 1
ATOM 2995 C CA . THR A 1 391 ? -1.269 -13.001 -38.650 1.00 93.38 391 THR A CA 1
ATOM 2996 C C . THR A 1 391 ? -0.780 -14.338 -39.214 1.00 93.38 391 THR A C 1
ATOM 2998 O O . THR A 1 391 ? -0.206 -15.128 -38.479 1.00 93.38 391 THR A O 1
ATOM 3001 N N . ASP A 1 392 ? -1.012 -14.597 -40.500 1.00 94.62 392 ASP A N 1
ATOM 3002 C CA . ASP A 1 392 ? -0.566 -15.774 -41.256 1.00 94.62 392 ASP A CA 1
ATOM 3003 C C . ASP A 1 392 ? 0.692 -15.505 -42.104 1.00 94.62 392 ASP A C 1
ATOM 3005 O O . ASP A 1 392 ? 1.079 -16.323 -42.936 1.00 94.62 392 ASP A O 1
ATOM 3009 N N . HIS A 1 393 ? 1.345 -14.354 -41.918 1.00 94.38 393 HIS A N 1
ATOM 3010 C CA . HIS A 1 393 ? 2.570 -14.028 -42.636 1.00 94.38 393 HIS A CA 1
ATOM 3011 C C . HIS A 1 393 ? 3.728 -14.961 -42.214 1.00 94.38 393 HIS A C 1
ATOM 3013 O O . HIS A 1 393 ? 3.917 -15.167 -41.012 1.00 94.38 393 HIS A O 1
ATOM 3019 N N . PRO A 1 394 ? 4.614 -15.398 -43.136 1.00 90.06 394 PRO A N 1
ATOM 3020 C CA . PRO A 1 394 ? 5.811 -16.202 -42.824 1.00 90.06 394 PRO A CA 1
ATOM 3021 C C . PRO A 1 394 ? 6.834 -15.553 -41.873 1.00 90.06 394 PRO A C 1
ATOM 3023 O O . PRO A 1 394 ? 7.913 -16.084 -41.666 1.00 90.06 394 PRO A O 1
ATOM 3026 N N . ALA A 1 395 ? 6.549 -14.363 -41.341 1.00 88.69 395 ALA A N 1
ATOM 3027 C CA . ALA A 1 395 ? 7.396 -13.703 -40.350 1.00 88.69 395 ALA A CA 1
ATOM 3028 C C . ALA A 1 395 ? 7.188 -14.278 -38.938 1.00 88.69 395 ALA A C 1
ATOM 3030 O O . ALA A 1 395 ? 7.975 -13.967 -38.046 1.00 88.69 395 ALA A O 1
ATOM 3031 N N . TRP A 1 396 ? 6.107 -15.042 -38.742 1.00 88.31 396 TRP A N 1
ATOM 3032 C CA . TRP A 1 396 ? 5.681 -15.602 -37.458 1.00 88.31 396 TRP A CA 1
ATOM 3033 C C . TRP A 1 396 ? 5.959 -17.105 -37.318 1.00 88.31 396 TRP A C 1
ATOM 3035 O O . TRP A 1 396 ? 5.709 -17.662 -36.249 1.00 88.31 396 TRP A O 1
ATOM 3045 N N . GLU A 1 397 ? 6.459 -17.735 -38.383 1.00 78.75 397 GLU A N 1
ATOM 3046 C CA . GLU A 1 397 ? 7.027 -19.091 -38.394 1.00 78.75 397 GLU A CA 1
ATOM 3047 C C . GLU A 1 397 ? 8.548 -19.014 -38.214 1.00 78.75 397 GLU A C 1
ATOM 3049 O O . GLU A 1 397 ? 9.097 -19.878 -37.488 1.00 78.75 397 GLU A O 1
#